Protein AF-A0A6L9ZDH9-F1 (afdb_monomer_lite)

Foldseek 3Di:
DDFPQPQQLRVVRCVVRPHDDDDDLAFDDDDDGNHDCVRDDDDALVCQVVVVHHSQQNDFDFQDPQKWWWKFFADFAADDPQDQADEDFPDCQQQLNVVVCRVSRHYGTTHQDIGDGDTGRHDSNTMDIDIDGFDAAAPQKWKWKAFSDAAEPPDPVDDDDPCVVFQEDDPRYGGTHQAIHHGDTHHGPCVGMPIAMDGQDKDKAKQDDDPPPPPQHLNNVRHWAFAAAQVGFTWTWIKMWIKGFHNSLVSLLCRVLDDPPPPDPDDDDDDDDDPPPDDPDDNDGVSSSSCCPVPVRCLLNVLRRVVRSVHGLVRCVVCVVVSQVVSQVSVQVRCVSSSMGTPGMDTDDMGGDPVCVVVPPPDPQPQPDDPLLVQLLVLLVHDSSLCSDPQ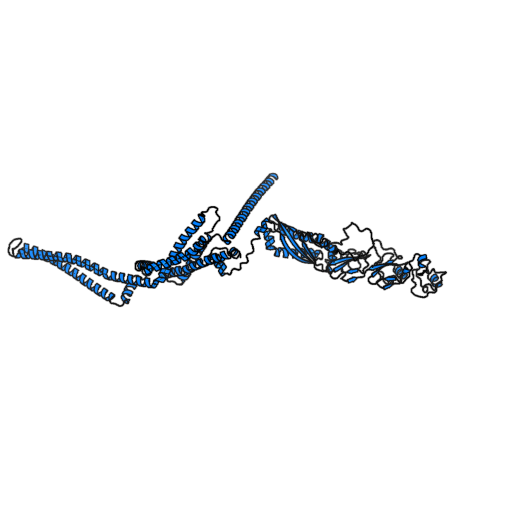NVVVSVLSSVLSVLLVVLLVLQLVQQLLQQCLVPVDNVSSNVRSNVRSVVSSVVLNVLSNCQADDDDPDPDPPSNVVSLVVLLVVLLVVLVSSLLSVLLVVCVVVLVVLLVVVLLVVLLVVLCVVLVVLVVVLVVLVVVLVVLVVVLVVLVVVLVCVCCLNDDPSDHHCDPVSVVSVVVSVVSVVVSVVSVVVSVVSVVVSVVSVVVSVVQVPDPCVSSVVVSVVPDPPPSSHPVNSVVSLVVVLVVDVVSVVVSVVSSVVSSCSSCVSSVSVVPDDDGPSSVVVVVVVVVVVVVVVVVVVVVVVVVVVVVVVVVVVVVVVVVVD

Sequence (716 aa):
KAVDCDNFQNAEAFLNNGGQQGKQRAILTEGYYRINTELFTVVTTDNAKQYGLKPEQLKVYRVESGKIGIVTTFDGKPLPGGEIAAPVIEGHNKFQEPQEFIDKSGYRGLQEEFIEEGFWSLNPWFVEVEQVPLTNIKTGTVGVLISNVGKNSQGNQDETTNDSQFNIVPIGYKGIQNIPIEAGTHPINTRVKSIVIVPAHEITLDWRTDENKPATNYDSNLKTLELRSKDGFTFKLEVTQVINIAPKNSPKMISRVGSPNANSSEQFEEQGGVISPLSKGAVKYSSIKNLVNRVLEPMVGNYFRNYAQEYNVLDFLQQRDQIQERATEHIKSALNAYGVEAVGTFINEIGLPAELQHLIQAPTINDNLNSLEKFLLWSAGADHHILAQKECLTERYKYTAIGTTVLLTSTTAIFSGGYALWTVFGSVAASCVGGTFWSFIVFNLDRFLILSSKRKQTESNLNLPFIAATSLRLIIALLLSFVVAKPLELRLFEKEINQKIEQDKNEIAKEQLTEPIKDLEQEIQVLNIEKNNYKNEWKDAEYAANAEAEGTQGTGQFGKGIVYQDKRNYADEIKQKFIELDNKVKDKEEEIDQLRQERNLILQSPENNLEQLNKEKNDQESNGFLARLVALEELSKDDPNIRNINWLITALFVTIEISPILVKLLSGKGPYDYLIEQKESQEIYNEYFRNKKEQILQLSEGSSKKYMKKIQEFEQ

Radius of gyration: 65.13 Å; chains: 1; bounding box: 143×76×209 Å

pLDDT: mean 81.59, std 14.76, range [22.25, 95.44]

Secondary structure (DSSP, 8-state):
----STTTT-HHHHHHTT--SSS--S---SS-----TTT-----TTTGGGGT--GGGGSPEEEPTTEEEEEEESSSBPPPTT-SSBPP-SSSGGGT-HHHHHHTTPBSEEEEEEE-SEEE---TTTEEEEEEE-EEEPTTEEEEEEESSSB----------GGGGS-EE-TTBSEEESSPBPSEEE---TTTEEEEEEE-S-EEEE----TT--TTSTTTT---EEEE-TTS-EEEEEEEEEEE--GGGHHHHHHHH--GGGS------S------S---S----HHHHHHIIIIIHHHHHHHHHHHHTTS-HHHHHHTHHHHHHHHHHHHHHHHHTTT-EEEEEEEEEEE--HHHHHHH-S--------HHHHHHHHHTT--HHHHHSGGGHHHHHHHHHHHHHHHHHHHHHHHHHHHHHHHHH--HHHHHHHHHHHHHHHHHHHHHHHHH------SSS--HHHHHHHHHHHHHHHHHHHHHHHHHHHHHTHHHHHHHHHHHHHHHHHHHHHHHHHHHHHHHHHHHHHHHHHHHHHHHHHHHHHHHHHTSSTT--SS--HHHHHHHHHHHHHHHHHHHHHHHHHHHHHHHHHHHHHHHHHHHS-THHHHHHHHHS-TTTTTSHHHHHHHHHHHHHH-HHHHHHHHHHHHHHHHHHHHHHHHHHHS---HHHHHHHHHHHHHHHHHHHHHHHHHHHHHHHHHHHHHHHHHHHHH-

Structure (mmCIF, N/CA/C/O backbone):
data_AF-A0A6L9ZDH9-F1
#
_entry.id   AF-A0A6L9ZDH9-F1
#
loop_
_atom_site.group_PDB
_atom_site.id
_atom_site.type_symbol
_atom_site.label_atom_id
_atom_site.label_alt_id
_atom_site.label_comp_id
_atom_site.label_asym_id
_atom_site.label_entity_id
_atom_site.label_seq_id
_atom_site.pdbx_PDB_ins_code
_atom_site.Cartn_x
_atom_site.Cartn_y
_atom_site.Cartn_z
_atom_site.occupancy
_atom_site.B_iso_or_equiv
_atom_site.auth_seq_id
_atom_site.auth_comp_id
_atom_site.auth_asym_id
_atom_site.auth_atom_id
_atom_site.pdbx_PDB_model_num
ATOM 1 N N . LYS A 1 1 ? 38.460 5.225 -74.711 1.00 79.06 1 LYS A N 1
ATOM 2 C CA . LYS A 1 1 ? 37.012 5.155 -75.042 1.00 79.06 1 LYS A CA 1
ATOM 3 C C . LYS A 1 1 ? 36.687 3.746 -75.536 1.00 79.06 1 LYS A C 1
ATOM 5 O O . LYS A 1 1 ? 37.528 3.208 -76.242 1.00 79.06 1 LYS A O 1
ATOM 10 N N . ALA A 1 2 ? 35.554 3.141 -75.165 1.00 83.19 2 ALA A N 1
ATOM 11 C CA . ALA A 1 2 ? 35.105 1.904 -75.818 1.00 83.19 2 ALA A CA 1
ATOM 12 C C . ALA A 1 2 ? 34.398 2.251 -77.135 1.00 83.19 2 ALA A C 1
ATOM 14 O O . ALA A 1 2 ? 33.614 3.199 -77.179 1.00 83.19 2 ALA A O 1
ATOM 15 N N . VAL A 1 3 ? 34.713 1.522 -78.200 1.00 86.44 3 VAL A N 1
ATOM 16 C CA . VAL A 1 3 ? 34.131 1.708 -79.532 1.00 86.44 3 VAL A CA 1
ATOM 17 C C . VAL A 1 3 ? 33.689 0.355 -80.061 1.00 86.44 3 VAL A C 1
ATOM 19 O O . VAL A 1 3 ? 34.318 -0.659 -79.752 1.00 86.44 3 VAL A O 1
ATOM 22 N N . ASP A 1 4 ? 32.621 0.342 -80.849 1.00 87.19 4 ASP A N 1
ATOM 23 C CA . ASP A 1 4 ? 32.175 -0.884 -81.498 1.00 87.19 4 ASP A CA 1
ATOM 24 C C . ASP A 1 4 ? 33.214 -1.310 -82.547 1.00 87.19 4 ASP A C 1
ATOM 26 O O . ASP A 1 4 ? 33.524 -0.567 -83.478 1.00 87.19 4 ASP A O 1
ATOM 30 N N . CYS A 1 5 ? 33.846 -2.458 -82.332 1.00 87.81 5 CYS A N 1
ATOM 31 C CA . CYS A 1 5 ? 34.938 -2.968 -83.166 1.00 87.81 5 CYS A CA 1
ATOM 32 C C . CYS A 1 5 ? 35.037 -4.499 -83.119 1.00 87.81 5 CYS A C 1
ATOM 34 O O . CYS A 1 5 ? 36.126 -5.055 -83.286 1.00 87.81 5 CYS A O 1
ATOM 36 N N . ASP A 1 6 ? 33.910 -5.173 -82.855 1.00 89.44 6 ASP A N 1
ATOM 37 C CA . ASP A 1 6 ? 33.838 -6.632 -82.702 1.00 89.44 6 ASP A CA 1
ATOM 38 C C . ASP A 1 6 ? 34.878 -7.167 -81.695 1.00 89.44 6 ASP A C 1
ATOM 40 O O . ASP A 1 6 ? 35.741 -7.982 -82.020 1.00 89.44 6 ASP A O 1
ATOM 44 N N . ASN A 1 7 ? 34.854 -6.642 -80.463 1.00 88.75 7 ASN A N 1
ATOM 45 C CA . ASN A 1 7 ? 35.764 -7.039 -79.378 1.00 88.75 7 ASN A CA 1
ATOM 46 C C . ASN A 1 7 ? 37.257 -6.955 -79.759 1.00 88.75 7 ASN A C 1
ATOM 48 O O . ASN A 1 7 ? 38.037 -7.866 -79.483 1.00 88.75 7 ASN A O 1
ATOM 52 N N . PHE A 1 8 ? 37.655 -5.849 -80.401 1.00 90.88 8 PHE A N 1
ATOM 53 C CA . PHE A 1 8 ? 39.018 -5.582 -80.891 1.00 90.88 8 PHE A CA 1
ATOM 54 C C . PHE A 1 8 ? 39.510 -6.525 -82.003 1.00 90.88 8 PHE A C 1
ATOM 56 O O . PHE A 1 8 ? 40.687 -6.478 -82.370 1.00 90.88 8 PHE A O 1
ATOM 63 N N . GLN A 1 9 ? 38.630 -7.352 -82.576 1.00 91.81 9 GLN A N 1
ATOM 64 C CA . GLN A 1 9 ? 38.973 -8.216 -83.708 1.00 91.81 9 GLN A CA 1
ATOM 65 C C . GLN A 1 9 ? 39.024 -7.438 -85.027 1.00 91.81 9 GLN A C 1
ATOM 67 O O . GLN A 1 9 ? 39.794 -7.786 -85.924 1.00 91.81 9 GLN A O 1
ATOM 72 N N . ASN A 1 10 ? 38.257 -6.348 -85.141 1.00 92.06 10 ASN A N 1
ATOM 73 C CA . ASN A 1 10 ? 38.292 -5.457 -86.295 1.00 92.06 10 ASN A CA 1
ATOM 74 C C . ASN A 1 10 ? 39.088 -4.175 -85.983 1.00 92.06 10 ASN A C 1
ATOM 76 O O . ASN A 1 10 ? 38.554 -3.170 -85.509 1.00 92.06 10 ASN A O 1
ATOM 80 N N . ALA A 1 11 ? 40.389 -4.219 -86.279 1.00 89.12 11 ALA A N 1
ATOM 81 C CA . ALA A 1 11 ? 41.317 -3.104 -86.090 1.00 89.12 11 ALA A CA 1
ATOM 82 C C . ALA A 1 11 ? 40.932 -1.839 -86.884 1.00 89.12 11 ALA A C 1
ATOM 84 O O . ALA A 1 11 ? 41.076 -0.727 -86.376 1.00 89.12 11 ALA A O 1
ATOM 85 N N . GLU A 1 12 ? 40.418 -1.995 -88.108 1.00 90.19 12 GLU A N 1
ATOM 86 C CA . GLU A 1 12 ? 39.993 -0.870 -88.951 1.00 90.19 12 GLU A CA 1
ATOM 87 C C . GLU A 1 12 ? 38.759 -0.176 -88.361 1.00 90.19 12 GLU A C 1
ATOM 89 O O . GLU A 1 12 ? 38.737 1.049 -88.235 1.00 90.19 12 GLU A O 1
ATOM 94 N N . ALA A 1 13 ? 37.771 -0.953 -87.903 1.00 91.12 13 ALA A N 1
ATOM 95 C CA . ALA A 1 13 ? 36.603 -0.418 -87.208 1.00 91.12 13 ALA A CA 1
ATOM 96 C C . ALA A 1 13 ? 36.988 0.315 -85.913 1.00 91.12 13 ALA A C 1
ATOM 98 O O . ALA A 1 13 ? 36.441 1.380 -85.637 1.00 91.12 13 ALA A O 1
ATOM 99 N N . PHE A 1 14 ? 37.967 -0.192 -85.148 1.00 90.56 14 PHE A N 1
ATOM 100 C CA . PHE A 1 14 ? 38.458 0.494 -83.947 1.00 90.56 14 PHE A CA 1
ATOM 101 C C . PHE A 1 14 ? 39.016 1.888 -84.267 1.00 90.56 14 PHE A C 1
ATOM 103 O O . PHE A 1 14 ? 38.687 2.853 -83.577 1.00 90.56 14 PHE A O 1
ATOM 110 N N . LEU A 1 15 ? 39.826 2.015 -85.323 1.00 89.56 15 LEU A N 1
ATOM 111 C CA . LEU A 1 15 ? 40.393 3.302 -85.736 1.00 89.56 15 LEU A CA 1
ATOM 112 C C . LEU A 1 15 ? 39.312 4.246 -86.287 1.00 89.56 15 LEU A C 1
ATOM 114 O O . LEU A 1 15 ? 39.236 5.401 -85.864 1.00 89.56 15 LEU A O 1
ATOM 118 N N . ASN A 1 16 ? 38.435 3.746 -87.163 1.00 93.00 16 ASN A N 1
ATOM 119 C CA . ASN A 1 16 ? 37.388 4.543 -87.810 1.00 93.00 16 ASN A CA 1
ATOM 120 C C . ASN A 1 16 ? 36.318 5.040 -86.826 1.00 93.00 16 ASN A C 1
ATOM 122 O O . ASN A 1 16 ? 35.831 6.161 -86.961 1.00 93.00 16 ASN A O 1
ATOM 126 N N . ASN A 1 17 ? 35.996 4.257 -85.792 1.00 90.94 17 ASN A N 1
ATOM 127 C CA . ASN A 1 17 ? 34.997 4.619 -84.781 1.00 90.94 17 ASN A CA 1
ATOM 128 C C . ASN A 1 17 ? 35.560 5.513 -83.654 1.00 90.94 17 ASN A C 1
ATOM 130 O O . ASN A 1 17 ? 34.891 5.761 -82.645 1.00 90.94 17 ASN A O 1
ATOM 134 N N . GLY A 1 18 ? 36.781 6.036 -83.822 1.00 88.69 18 GLY A N 1
ATOM 135 C CA . GLY A 1 18 ? 37.405 6.972 -82.887 1.00 88.69 18 GLY A CA 1
ATOM 136 C C . GLY A 1 18 ? 38.008 6.295 -81.657 1.00 88.69 18 GLY A C 1
ATOM 137 O O . GLY A 1 18 ? 37.933 6.839 -80.548 1.00 88.69 18 GLY A O 1
ATOM 138 N N . GLY A 1 19 ? 38.573 5.101 -81.839 1.00 86.81 19 GLY A N 1
ATOM 139 C CA . GLY A 1 19 ? 39.396 4.423 -80.845 1.00 86.81 19 GLY A CA 1
ATOM 140 C C . GLY A 1 19 ? 40.565 5.300 -80.392 1.00 86.81 19 GLY A C 1
ATOM 141 O O . GLY A 1 19 ? 41.069 6.147 -81.127 1.00 86.81 19 GLY A O 1
ATOM 142 N N . GLN A 1 20 ? 40.978 5.132 -79.138 1.00 88.56 20 GLN A N 1
ATOM 143 C CA . GLN A 1 20 ? 41.994 5.975 -78.504 1.00 88.56 20 GLN A CA 1
ATOM 144 C C . GLN A 1 20 ? 43.134 5.123 -77.955 1.00 88.56 20 GLN A C 1
ATOM 146 O O . GLN A 1 20 ? 42.904 4.022 -77.451 1.00 88.56 20 GLN A O 1
ATOM 151 N N . GLN A 1 21 ? 44.354 5.661 -77.999 1.00 87.19 21 GLN A N 1
ATOM 152 C CA . GLN A 1 21 ? 45.527 5.040 -77.387 1.00 87.19 21 GLN A CA 1
ATOM 153 C C . GLN A 1 21 ? 45.404 5.019 -75.852 1.00 87.19 21 GLN A C 1
ATOM 155 O O . GLN A 1 21 ? 44.943 5.985 -75.246 1.00 87.19 21 GLN A O 1
ATOM 160 N N . GLY A 1 22 ? 45.852 3.926 -75.223 1.00 88.19 22 GLY A N 1
ATOM 161 C CA . GLY A 1 22 ? 45.893 3.762 -73.765 1.00 88.19 22 GLY A CA 1
ATOM 162 C C . GLY A 1 22 ? 45.173 2.505 -73.274 1.00 88.19 22 GLY A C 1
ATOM 163 O O . GLY A 1 22 ? 44.864 1.602 -74.053 1.00 88.19 22 GLY A O 1
ATOM 164 N N . LYS A 1 23 ? 44.914 2.447 -71.961 1.00 88.88 23 LYS A N 1
ATOM 165 C CA . LYS A 1 23 ? 44.126 1.373 -71.336 1.00 88.88 23 LYS A CA 1
ATOM 166 C C . LYS A 1 23 ? 42.698 1.414 -71.870 1.00 88.88 23 LYS A C 1
ATOM 168 O O . LYS A 1 23 ? 42.053 2.464 -71.855 1.00 88.88 23 LYS A O 1
ATOM 173 N N . GLN A 1 24 ? 42.211 0.273 -72.337 1.00 89.06 24 GLN A N 1
ATOM 174 C CA . GLN A 1 24 ? 40.879 0.185 -72.918 1.00 89.06 24 GLN A CA 1
ATOM 175 C C . GLN A 1 24 ? 39.822 -0.047 -71.835 1.00 89.06 24 GLN A C 1
ATOM 177 O O . GLN A 1 24 ? 40.053 -0.754 -70.854 1.00 89.06 24 GLN A O 1
ATOM 182 N N . ARG A 1 25 ? 38.659 0.592 -72.013 1.00 87.12 25 ARG A N 1
ATOM 183 C CA . ARG A 1 25 ? 37.519 0.492 -71.088 1.00 87.12 25 ARG A CA 1
ATOM 184 C C . ARG A 1 25 ? 36.678 -0.762 -71.331 1.00 87.12 25 ARG A C 1
ATOM 186 O O . ARG A 1 25 ? 36.133 -1.297 -70.373 1.00 87.12 25 ARG A O 1
ATOM 193 N N . ALA A 1 26 ? 36.577 -1.214 -72.582 1.00 84.88 26 ALA A N 1
ATOM 194 C CA . ALA A 1 26 ? 35.843 -2.431 -72.917 1.00 84.88 26 ALA A CA 1
ATOM 195 C C . ALA A 1 26 ? 36.505 -3.662 -72.282 1.00 84.88 26 ALA A C 1
ATOM 197 O O . ALA A 1 26 ? 37.728 -3.711 -72.136 1.00 84.88 26 ALA A O 1
ATOM 198 N N . ILE A 1 27 ? 35.679 -4.634 -71.905 1.00 81.75 27 ILE A N 1
ATOM 199 C CA . ILE A 1 27 ? 36.096 -5.887 -71.278 1.00 81.75 27 ILE A CA 1
ATOM 200 C C . ILE A 1 27 ? 35.947 -6.995 -72.312 1.00 81.75 27 ILE A C 1
ATOM 202 O O . ILE A 1 27 ? 34.926 -7.075 -72.988 1.00 81.75 27 ILE A O 1
ATOM 206 N N . LEU A 1 28 ? 36.960 -7.850 -72.421 1.00 84.31 28 LEU A N 1
ATOM 207 C CA . LEU A 1 28 ? 36.853 -9.104 -73.157 1.00 84.31 28 LEU A CA 1
ATOM 208 C C . LEU A 1 28 ? 36.307 -10.168 -72.204 1.00 84.31 28 LEU A C 1
ATOM 210 O O . LEU A 1 28 ? 36.937 -10.469 -71.190 1.00 84.31 28 LEU A O 1
ATOM 214 N N . THR A 1 29 ? 35.128 -10.703 -72.505 1.00 81.31 29 THR A N 1
ATOM 215 C CA . THR A 1 29 ? 34.528 -11.815 -71.754 1.00 81.31 29 THR A CA 1
ATOM 216 C C . THR A 1 29 ? 35.167 -13.145 -72.163 1.00 81.31 29 THR A C 1
ATOM 218 O O . THR A 1 29 ? 36.025 -13.187 -73.043 1.00 81.31 29 THR A O 1
ATOM 221 N N . GLU A 1 30 ? 34.790 -14.253 -71.528 1.00 78.12 30 GLU A N 1
ATOM 222 C CA . GLU A 1 30 ? 35.309 -15.575 -71.890 1.00 78.12 30 GLU A CA 1
ATOM 223 C C . GLU A 1 30 ? 35.044 -15.903 -73.372 1.00 78.12 30 GLU A C 1
ATOM 225 O O . GLU A 1 30 ? 33.914 -15.816 -73.849 1.00 78.12 30 GLU A O 1
ATOM 230 N N . GLY A 1 31 ? 36.094 -16.263 -74.115 1.00 83.06 31 GLY A N 1
ATOM 231 C CA . GLY A 1 31 ? 35.986 -16.562 -75.540 1.00 83.06 31 GLY A CA 1
ATOM 232 C C . GLY A 1 31 ? 37.333 -16.642 -76.255 1.00 83.06 31 GLY A C 1
ATOM 233 O O . GLY A 1 31 ? 38.391 -16.409 -75.669 1.00 83.06 31 GLY A O 1
ATOM 234 N N . TYR A 1 32 ? 37.282 -16.967 -77.548 1.00 86.25 32 TYR A N 1
ATOM 235 C CA . TYR A 1 32 ? 38.439 -16.948 -78.443 1.00 86.25 32 TYR A CA 1
ATOM 236 C C . TYR A 1 32 ? 38.382 -15.704 -79.327 1.00 86.25 32 TYR A C 1
ATOM 238 O O . TYR A 1 32 ? 37.452 -15.559 -80.118 1.00 86.25 32 TYR A O 1
ATOM 246 N N . TYR A 1 33 ? 39.396 -14.843 -79.228 1.00 88.88 33 TYR A N 1
ATOM 247 C CA . TYR A 1 33 ? 39.468 -13.583 -79.970 1.00 88.88 33 TYR A CA 1
ATOM 248 C C . TYR A 1 33 ? 40.679 -13.556 -80.896 1.00 88.88 33 TYR A C 1
ATOM 250 O O . TYR A 1 33 ? 41.783 -13.949 -80.514 1.00 88.88 33 TYR A O 1
ATOM 258 N N . ARG A 1 34 ? 40.486 -13.051 -82.116 1.00 90.69 34 ARG A N 1
ATOM 259 C CA . ARG A 1 34 ? 41.569 -12.811 -83.079 1.00 90.69 34 ARG A CA 1
ATOM 260 C C . ARG A 1 34 ? 42.007 -11.351 -83.005 1.00 90.69 34 ARG A C 1
ATOM 262 O O . ARG A 1 34 ? 41.469 -10.515 -83.718 1.00 90.69 34 ARG A O 1
ATOM 269 N N . ILE A 1 35 ? 42.966 -11.048 -82.131 1.00 90.94 35 ILE A N 1
ATOM 270 C CA . ILE A 1 35 ? 43.430 -9.673 -81.881 1.00 90.94 35 ILE A CA 1
ATOM 271 C C . ILE A 1 35 ? 44.759 -9.424 -82.598 1.00 90.94 35 ILE A C 1
ATOM 273 O O . ILE A 1 35 ? 45.692 -10.219 -82.487 1.00 90.94 35 ILE A O 1
ATOM 277 N N . ASN A 1 36 ? 44.862 -8.298 -83.308 1.00 91.69 36 ASN A N 1
ATOM 278 C CA . ASN A 1 36 ? 46.120 -7.850 -83.903 1.00 91.69 36 ASN A CA 1
ATOM 279 C C . ASN A 1 36 ? 47.062 -7.297 -82.816 1.00 91.69 36 ASN A C 1
ATOM 281 O O . ASN A 1 36 ? 46.874 -6.176 -82.341 1.00 91.69 36 ASN A O 1
ATOM 285 N N . THR A 1 37 ? 48.083 -8.071 -82.442 1.00 89.69 37 THR A N 1
ATOM 286 C CA . THR A 1 37 ? 49.034 -7.721 -81.371 1.00 89.69 37 THR A CA 1
ATOM 287 C C . THR A 1 37 ? 50.024 -6.614 -81.737 1.00 89.69 37 THR A C 1
ATOM 289 O O . THR A 1 37 ? 50.666 -6.074 -80.843 1.00 89.69 37 THR A O 1
ATOM 292 N N . GLU A 1 38 ? 50.139 -6.246 -83.019 1.00 88.94 38 GLU A N 1
ATOM 293 C CA . GLU A 1 38 ? 50.904 -5.060 -83.441 1.00 88.94 38 GLU A CA 1
ATOM 294 C C . GLU A 1 38 ? 50.159 -3.763 -83.091 1.00 88.94 38 GLU A C 1
ATOM 296 O O . GLU A 1 38 ? 50.777 -2.728 -82.848 1.00 88.94 38 GLU A O 1
ATOM 301 N N . LEU A 1 39 ? 48.819 -3.813 -83.052 1.00 88.38 39 LEU A N 1
ATOM 302 C CA . LEU A 1 39 ? 47.975 -2.661 -82.726 1.00 88.38 39 LEU A CA 1
ATOM 303 C C . LEU A 1 39 ? 47.551 -2.637 -81.250 1.00 88.38 39 LEU A C 1
ATOM 305 O O . LEU A 1 39 ? 47.402 -1.559 -80.673 1.00 88.38 39 LEU A O 1
ATOM 309 N N . PHE A 1 40 ? 47.360 -3.806 -80.631 1.00 90.56 40 PHE A N 1
ATOM 310 C CA . PHE A 1 40 ? 46.871 -3.928 -79.258 1.00 90.56 40 PHE A CA 1
ATOM 311 C C . PHE A 1 40 ? 47.800 -4.757 -78.373 1.00 90.56 40 PHE A C 1
ATOM 313 O O . PHE A 1 40 ? 48.103 -5.913 -78.661 1.00 90.56 40 PHE A O 1
ATOM 320 N N . THR A 1 41 ? 48.145 -4.211 -77.210 1.00 89.81 41 THR A N 1
ATOM 321 C CA . THR A 1 41 ? 48.771 -4.983 -76.135 1.00 89.81 41 THR A CA 1
ATOM 322 C C . THR A 1 41 ? 47.705 -5.774 -75.382 1.00 89.81 41 THR A C 1
ATOM 324 O O . THR A 1 41 ? 46.869 -5.188 -74.693 1.00 89.81 41 THR A O 1
ATOM 327 N N . VAL A 1 42 ? 47.748 -7.104 -75.477 1.00 88.69 42 VAL A N 1
ATOM 328 C CA . VAL A 1 42 ? 46.834 -7.990 -74.743 1.00 88.69 42 VAL A CA 1
ATOM 329 C C . VAL A 1 42 ? 47.456 -8.379 -73.406 1.00 88.69 42 VAL A C 1
ATOM 331 O O . VAL A 1 42 ? 48.534 -8.977 -73.351 1.00 88.69 42 VAL A O 1
ATOM 334 N N . VAL A 1 43 ? 46.764 -8.046 -72.317 1.00 88.44 43 VAL A N 1
ATOM 335 C CA . VAL A 1 43 ? 47.170 -8.430 -70.963 1.00 88.44 43 VAL A CA 1
ATOM 336 C C . VAL A 1 43 ? 46.361 -9.653 -70.531 1.00 88.44 43 VAL A C 1
ATOM 338 O O . VAL A 1 43 ? 45.136 -9.600 -70.468 1.00 88.44 43 VAL A O 1
ATOM 341 N N . THR A 1 44 ? 47.049 -10.754 -70.244 1.00 87.38 44 THR A N 1
ATOM 342 C CA . THR A 1 44 ? 46.492 -12.034 -69.788 1.00 87.38 44 THR A CA 1
ATOM 343 C C . THR A 1 44 ? 46.988 -12.356 -68.380 1.00 87.38 44 THR A C 1
ATOM 345 O O . THR A 1 44 ? 47.878 -11.692 -67.844 1.00 87.38 44 THR A O 1
ATOM 348 N N . THR A 1 45 ? 46.451 -13.409 -67.758 1.00 87.12 45 THR A N 1
ATOM 349 C CA . THR A 1 45 ? 46.912 -13.872 -66.437 1.00 87.12 45 THR A CA 1
ATOM 350 C C . THR A 1 45 ? 48.407 -14.196 -66.396 1.00 87.12 45 THR A C 1
ATOM 352 O O . THR A 1 45 ? 49.023 -14.062 -65.338 1.00 87.12 45 THR A O 1
ATOM 355 N N . ASP A 1 46 ? 48.994 -14.570 -67.534 1.00 87.81 46 ASP A N 1
ATOM 356 C CA . ASP A 1 46 ? 50.392 -14.993 -67.639 1.00 87.81 46 ASP A CA 1
ATOM 357 C C . ASP A 1 46 ? 51.362 -13.803 -67.650 1.00 87.81 46 ASP A C 1
ATOM 359 O O . ASP A 1 46 ? 52.440 -13.877 -67.058 1.00 87.81 46 ASP A O 1
ATOM 363 N N . ASN A 1 47 ? 50.973 -12.681 -68.271 1.00 90.06 47 ASN A N 1
ATOM 364 C CA . ASN A 1 47 ? 51.809 -11.478 -68.375 1.00 90.06 47 ASN A CA 1
ATOM 365 C C . ASN A 1 47 ? 51.369 -10.322 -67.448 1.00 90.06 47 ASN A C 1
ATOM 367 O O . ASN A 1 47 ? 52.075 -9.318 -67.359 1.00 90.06 47 ASN A O 1
ATOM 371 N N . ALA A 1 48 ? 50.272 -10.471 -66.692 1.00 87.94 48 ALA A N 1
ATOM 372 C CA . ALA A 1 48 ? 49.685 -9.445 -65.817 1.00 87.94 48 ALA A CA 1
ATOM 373 C C . ALA A 1 48 ? 50.700 -8.704 -64.929 1.00 87.94 48 ALA A C 1
ATOM 375 O O . ALA A 1 48 ? 50.669 -7.474 -64.822 1.00 87.94 48 ALA A O 1
ATOM 376 N N . LYS A 1 49 ? 51.641 -9.447 -64.327 1.00 89.75 49 LYS A N 1
ATOM 377 C CA . LYS A 1 49 ? 52.650 -8.898 -63.406 1.00 89.75 49 LYS A CA 1
ATOM 378 C C . LYS A 1 49 ? 53.561 -7.862 -64.071 1.00 89.75 49 LYS A C 1
ATOM 380 O O . LYS A 1 49 ? 53.989 -6.928 -63.402 1.00 89.75 49 LYS A O 1
ATOM 385 N N . GLN A 1 50 ? 53.829 -7.999 -65.372 1.00 89.81 50 GLN A N 1
ATOM 386 C CA . GLN A 1 50 ? 54.651 -7.050 -66.138 1.00 89.81 50 GLN A CA 1
ATOM 387 C C . GLN A 1 50 ? 53.961 -5.686 -66.289 1.00 89.81 50 GLN A C 1
ATOM 389 O O . GLN A 1 50 ? 54.627 -4.664 -66.412 1.00 89.81 50 GLN A O 1
ATOM 394 N N . TYR A 1 51 ? 52.628 -5.669 -66.215 1.00 86.19 51 TYR A N 1
ATOM 395 C CA . TYR A 1 51 ? 51.787 -4.479 -66.349 1.00 86.19 51 TYR A CA 1
ATOM 396 C C . TYR A 1 51 ? 51.230 -3.986 -65.004 1.00 86.19 51 TYR A C 1
ATOM 398 O O . TYR A 1 51 ? 50.274 -3.211 -64.973 1.00 86.19 51 TYR A O 1
ATOM 406 N N . GLY A 1 52 ? 51.816 -4.431 -63.884 1.00 85.38 52 GLY A N 1
ATOM 407 C CA . GLY A 1 52 ? 51.422 -4.005 -62.539 1.00 85.38 52 GLY A CA 1
ATOM 408 C C . GLY A 1 52 ? 50.070 -4.550 -62.069 1.00 85.38 52 GLY A C 1
ATOM 409 O O . GLY A 1 52 ? 49.497 -4.003 -61.130 1.00 85.38 52 GLY A O 1
ATOM 410 N N . LEU A 1 53 ? 49.554 -5.606 -62.706 1.00 85.94 53 LEU A N 1
ATOM 411 C CA . LEU A 1 53 ? 48.316 -6.279 -62.313 1.00 85.94 53 LEU A CA 1
ATOM 412 C C . LEU A 1 53 ? 48.601 -7.621 -61.636 1.00 85.94 53 LEU A C 1
ATOM 414 O O . LEU A 1 53 ? 49.542 -8.342 -61.982 1.00 85.94 53 LEU A O 1
ATOM 418 N N . LYS A 1 54 ? 47.744 -7.998 -60.686 1.00 88.75 54 LYS A N 1
ATOM 419 C CA . LYS A 1 54 ? 47.723 -9.358 -60.140 1.00 88.75 54 LYS A CA 1
ATOM 420 C C . LYS A 1 54 ? 46.956 -10.264 -61.114 1.00 88.75 54 LYS A C 1
ATOM 422 O O . LYS A 1 54 ? 45.886 -9.862 -61.564 1.00 88.75 54 LYS A O 1
ATOM 427 N N . PRO A 1 55 ? 47.420 -11.497 -61.401 1.00 88.12 55 PRO A N 1
ATOM 428 C CA . PRO A 1 55 ? 46.692 -12.429 -62.272 1.00 88.12 55 PRO A CA 1
ATOM 429 C C . PRO A 1 55 ? 45.232 -12.669 -61.852 1.00 88.12 55 PRO A C 1
ATOM 431 O O . PRO A 1 55 ? 44.374 -12.913 -62.690 1.00 88.12 55 PRO A O 1
ATOM 434 N N . GLU A 1 56 ? 44.936 -12.569 -60.556 1.00 87.25 56 GLU A N 1
ATOM 435 C CA . GLU A 1 56 ? 43.584 -12.691 -59.996 1.00 87.25 56 GLU A CA 1
ATOM 436 C C . GLU A 1 56 ? 42.630 -11.579 -60.459 1.00 87.25 56 GLU A C 1
ATOM 438 O O . GLU A 1 56 ? 41.442 -11.834 -60.609 1.00 87.25 56 GLU A O 1
ATOM 443 N N . GLN A 1 57 ? 43.140 -10.375 -60.746 1.00 85.31 57 GLN A N 1
ATOM 444 C CA . GLN A 1 57 ? 42.341 -9.222 -61.185 1.00 85.31 57 GLN A CA 1
ATOM 445 C C . GLN A 1 57 ? 41.841 -9.339 -62.634 1.00 85.31 57 GLN A C 1
ATOM 447 O O . GLN A 1 57 ? 40.989 -8.558 -63.040 1.00 85.31 57 GLN A O 1
ATOM 452 N N . LEU A 1 58 ? 42.384 -10.278 -63.417 1.00 85.50 58 LEU A N 1
ATOM 453 C CA . LEU A 1 58 ? 41.983 -10.536 -64.807 1.00 85.50 58 LEU A CA 1
ATOM 454 C C . LEU A 1 58 ? 41.021 -11.726 -64.939 1.00 85.50 58 LEU A C 1
ATOM 456 O O . LEU A 1 58 ? 40.640 -12.089 -66.048 1.00 85.50 58 LEU A O 1
ATOM 460 N N . LYS A 1 59 ? 40.650 -12.359 -63.822 1.00 87.38 59 LYS A N 1
ATOM 461 C CA . LYS A 1 59 ? 39.631 -13.413 -63.781 1.00 87.38 59 LYS A CA 1
ATOM 462 C C . LYS A 1 59 ? 38.259 -12.797 -63.508 1.00 87.38 59 LYS A C 1
ATOM 464 O O . LYS A 1 59 ? 38.173 -11.704 -62.953 1.00 87.38 59 LYS A O 1
ATOM 469 N N . VAL A 1 60 ? 37.191 -13.528 -63.840 1.00 89.00 60 VAL A N 1
ATOM 470 C CA . VAL A 1 60 ? 35.824 -13.161 -63.435 1.00 89.00 60 VAL A CA 1
ATOM 471 C C . VAL A 1 60 ? 35.792 -12.995 -61.916 1.00 89.00 60 VAL A C 1
ATOM 473 O O . VAL A 1 60 ? 36.151 -13.913 -61.172 1.00 89.00 60 VAL A O 1
ATOM 476 N N . TYR A 1 61 ? 35.398 -11.809 -61.461 1.00 91.50 61 TYR A N 1
ATOM 477 C CA . TYR A 1 61 ? 35.438 -11.451 -60.055 1.00 91.50 61 TYR A CA 1
ATOM 478 C C . TYR A 1 61 ? 34.300 -12.150 -59.317 1.00 91.50 61 TYR A C 1
ATOM 480 O O . TYR A 1 61 ? 33.139 -12.038 -59.704 1.00 91.50 61 TYR A O 1
ATOM 488 N N . ARG A 1 62 ? 34.618 -12.866 -58.237 1.00 93.94 62 ARG A N 1
ATOM 489 C CA . ARG A 1 62 ? 33.623 -13.554 -57.413 1.00 93.94 62 ARG A CA 1
ATOM 490 C C . ARG A 1 62 ? 33.421 -12.804 -56.108 1.00 93.94 62 ARG A C 1
ATOM 492 O O . ARG A 1 62 ? 34.340 -12.739 -55.294 1.00 93.94 62 ARG A O 1
ATOM 499 N N . VAL A 1 63 ? 32.206 -12.318 -55.884 1.00 94.81 63 VAL A N 1
ATOM 500 C CA . VAL A 1 63 ? 31.763 -11.896 -54.552 1.00 94.81 63 VAL A CA 1
ATOM 501 C C . VAL A 1 63 ? 31.370 -13.160 -53.791 1.00 94.81 63 VAL A C 1
ATOM 503 O O . VAL A 1 63 ? 30.526 -13.933 -54.251 1.00 94.81 63 VAL A O 1
ATOM 506 N N . GLU A 1 64 ? 32.052 -13.430 -52.679 1.00 94.19 64 GLU A N 1
ATOM 507 C CA . GLU A 1 64 ? 31.807 -14.625 -51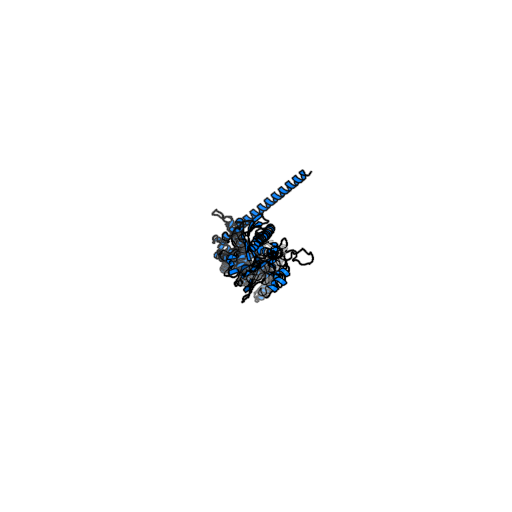.869 1.00 94.19 64 GLU A CA 1
ATOM 508 C C . GLU A 1 64 ? 30.412 -14.589 -51.233 1.00 94.19 64 GLU A C 1
ATOM 510 O O . GLU A 1 64 ? 29.866 -13.520 -50.959 1.00 94.19 64 GLU A O 1
ATOM 515 N N . SER A 1 65 ? 29.842 -15.768 -50.966 1.00 91.38 65 SER A N 1
ATOM 516 C CA . SER A 1 65 ? 28.523 -15.839 -50.336 1.00 91.38 65 SER A CA 1
ATOM 517 C C . SER A 1 65 ? 28.546 -15.212 -48.942 1.00 91.38 65 SER A C 1
ATOM 519 O O . SER A 1 65 ? 29.507 -15.379 -48.184 1.00 91.38 65 SER A O 1
ATOM 521 N N . GLY A 1 66 ? 27.492 -14.466 -48.615 1.00 89.94 66 GLY A N 1
ATOM 522 C CA . GLY A 1 66 ? 27.414 -13.710 -47.365 1.00 89.94 66 GLY A CA 1
ATOM 523 C C . GLY A 1 66 ? 28.225 -12.408 -47.357 1.00 89.94 66 GLY A C 1
ATOM 524 O O . GLY A 1 66 ? 28.402 -11.818 -46.286 1.00 89.94 66 GLY A O 1
ATOM 525 N N . LYS A 1 67 ? 28.708 -11.940 -48.517 1.00 93.12 67 LYS A N 1
ATOM 526 C CA . LYS A 1 67 ? 29.390 -10.649 -48.688 1.00 93.12 67 LYS A CA 1
ATOM 527 C C . LYS A 1 67 ? 28.745 -9.813 -49.795 1.00 93.12 67 LYS A C 1
ATOM 529 O O . LYS A 1 67 ? 28.075 -10.333 -50.680 1.00 93.12 67 LYS A O 1
ATOM 534 N N . ILE A 1 68 ? 28.982 -8.507 -49.740 1.00 94.94 68 ILE A N 1
ATOM 535 C CA . ILE A 1 68 ? 28.722 -7.548 -50.818 1.00 94.94 68 ILE A CA 1
ATOM 536 C C . ILE A 1 68 ? 30.049 -6.981 -51.322 1.00 94.94 68 ILE A C 1
ATOM 538 O O . ILE A 1 68 ? 31.018 -6.896 -50.566 1.00 94.94 68 ILE A O 1
ATOM 542 N N . GLY A 1 69 ? 30.096 -6.571 -52.585 1.00 94.44 69 GLY A N 1
ATOM 543 C CA . GLY A 1 69 ? 31.225 -5.846 -53.158 1.00 94.44 69 GLY A CA 1
ATOM 544 C C . GLY A 1 69 ? 30.981 -4.340 -53.146 1.00 94.44 69 GLY A C 1
ATOM 545 O O . GLY A 1 69 ? 30.135 -3.843 -53.887 1.00 94.44 69 GLY A O 1
ATOM 546 N N . ILE A 1 70 ? 31.730 -3.605 -52.330 1.00 95.12 70 ILE A N 1
ATOM 547 C CA . ILE A 1 70 ? 31.745 -2.142 -52.335 1.00 95.12 70 ILE A CA 1
ATOM 548 C C . ILE A 1 70 ? 32.646 -1.675 -53.474 1.00 95.12 70 ILE A C 1
ATOM 550 O O . ILE A 1 70 ? 33.816 -2.052 -53.547 1.00 95.12 70 ILE A O 1
ATOM 554 N N . VAL A 1 71 ? 32.085 -0.864 -54.367 1.00 94.94 71 VAL A N 1
ATOM 555 C CA . VAL A 1 71 ? 32.723 -0.483 -55.626 1.00 94.94 71 VAL A CA 1
ATOM 556 C C . VAL A 1 71 ? 33.374 0.893 -55.512 1.00 94.94 71 VAL A C 1
ATOM 558 O O . VAL A 1 71 ? 32.760 1.853 -55.049 1.00 94.94 71 VAL A O 1
ATOM 561 N N . THR A 1 72 ? 34.615 1.001 -55.983 1.00 95.44 72 THR A N 1
ATOM 562 C CA . THR A 1 72 ? 35.313 2.270 -56.222 1.00 95.44 72 THR A CA 1
ATOM 563 C C . THR A 1 72 ? 35.687 2.355 -57.696 1.00 95.44 72 THR A C 1
ATOM 565 O O . THR A 1 72 ? 36.387 1.488 -58.210 1.00 95.44 72 THR A O 1
ATOM 568 N N . THR A 1 73 ? 35.232 3.394 -58.392 1.00 95.12 73 THR A N 1
ATOM 569 C CA . THR A 1 73 ? 35.530 3.612 -59.818 1.00 95.12 73 THR A CA 1
ATOM 570 C C . THR A 1 73 ? 36.677 4.610 -59.986 1.00 95.12 73 THR A C 1
ATOM 572 O O . THR A 1 73 ? 36.679 5.663 -59.348 1.00 95.12 73 THR A O 1
ATOM 575 N N . PHE A 1 74 ? 37.620 4.353 -60.887 1.00 93.00 74 PHE A N 1
ATOM 576 C CA . PHE A 1 74 ? 38.791 5.213 -61.111 1.00 93.00 74 PHE A CA 1
ATOM 577 C C . PHE A 1 74 ? 38.592 6.296 -62.180 1.00 93.00 74 PHE A C 1
ATOM 579 O O . PHE A 1 74 ? 39.397 7.223 -62.277 1.00 93.00 74 PHE A O 1
ATOM 586 N N . ASP A 1 75 ? 37.522 6.206 -62.967 1.00 89.75 75 ASP A N 1
ATOM 587 C CA . ASP A 1 75 ? 37.249 7.079 -64.111 1.00 89.75 75 ASP A CA 1
ATOM 588 C C . ASP A 1 75 ? 35.818 7.640 -64.036 1.00 89.75 75 ASP A C 1
ATOM 590 O O . ASP A 1 75 ? 34.934 7.013 -63.455 1.00 89.75 75 ASP A O 1
ATOM 594 N N . GLY A 1 76 ? 35.597 8.836 -64.588 1.00 90.31 76 GLY A N 1
ATOM 595 C CA . GLY A 1 76 ? 34.337 9.584 -64.477 1.00 90.31 76 GLY A CA 1
ATOM 596 C C . GLY A 1 76 ? 34.492 11.008 -63.942 1.00 90.31 76 GLY A C 1
ATOM 597 O O . GLY A 1 76 ? 35.598 11.506 -63.711 1.00 90.31 76 GLY A O 1
ATOM 598 N N . LYS A 1 77 ? 33.357 11.687 -63.750 1.00 92.62 77 LYS A N 1
ATOM 599 C CA . LYS A 1 77 ? 33.295 13.039 -63.176 1.00 92.62 77 LYS A CA 1
ATOM 600 C C . LYS A 1 77 ? 33.813 13.025 -61.729 1.00 92.62 77 LYS A C 1
ATOM 602 O O . LYS A 1 77 ? 33.595 12.049 -61.017 1.00 92.62 77 LYS A O 1
ATOM 607 N N . PRO A 1 78 ? 34.508 14.071 -61.256 1.00 91.38 78 PRO A N 1
ATOM 608 C CA . PRO A 1 78 ? 34.889 14.151 -59.848 1.00 91.38 78 PRO A CA 1
ATOM 609 C C . PRO A 1 78 ? 33.643 14.185 -58.951 1.00 91.38 78 PRO A C 1
ATOM 611 O O . PRO A 1 78 ? 32.632 14.771 -59.344 1.00 91.38 78 PRO A O 1
ATOM 614 N N . LEU A 1 79 ? 33.725 13.580 -57.758 1.00 89.19 79 LEU A N 1
ATOM 615 C CA . LEU A 1 79 ? 32.648 13.645 -56.765 1.00 89.19 79 LEU A CA 1
ATOM 616 C C . LEU A 1 79 ? 32.256 15.106 -56.474 1.00 89.19 79 LEU A C 1
ATOM 618 O O . LEU A 1 79 ? 33.143 15.964 -56.386 1.00 89.19 79 LEU A O 1
ATOM 622 N N . PRO A 1 80 ? 30.954 15.402 -56.306 1.00 83.06 80 PRO A N 1
ATOM 623 C CA . PRO A 1 80 ? 30.503 16.707 -55.840 1.00 83.06 80 PRO A CA 1
ATOM 624 C C . PRO A 1 80 ? 31.138 17.058 -54.486 1.00 83.06 80 PRO A C 1
ATOM 626 O O . PRO A 1 80 ? 31.322 16.195 -53.628 1.00 83.06 80 PRO A O 1
ATOM 629 N N . GLY A 1 81 ? 31.470 18.334 -54.277 1.00 80.69 81 GLY A N 1
ATOM 630 C CA . GLY A 1 81 ? 32.051 18.784 -53.011 1.00 80.69 81 GLY A CA 1
ATOM 631 C C . GLY A 1 81 ? 31.112 18.517 -51.828 1.00 80.69 81 GLY A C 1
ATOM 632 O O . GLY A 1 81 ? 29.946 18.899 -51.872 1.00 80.69 81 GLY A O 1
ATOM 633 N N . GLY A 1 82 ? 31.629 17.881 -50.772 1.00 81.31 82 GLY A N 1
ATOM 634 C CA . GLY A 1 82 ? 30.872 17.541 -49.558 1.00 81.31 82 GLY A CA 1
ATOM 635 C C . GLY A 1 82 ? 30.232 16.146 -49.550 1.00 81.31 82 GLY A C 1
ATOM 636 O O . GLY A 1 82 ? 29.713 15.735 -48.508 1.00 81.31 82 GLY A O 1
ATOM 637 N N . GLU A 1 83 ? 30.309 15.407 -50.661 1.00 85.81 83 GLU A N 1
ATOM 638 C CA . GLU A 1 83 ? 29.877 14.009 -50.753 1.00 85.81 83 GLU A CA 1
ATOM 639 C C . GLU A 1 83 ? 31.063 13.047 -50.617 1.00 85.81 83 GLU A C 1
ATOM 641 O O . GLU A 1 83 ? 32.159 13.308 -51.115 1.00 85.81 83 GLU A O 1
ATOM 646 N N . ILE A 1 84 ? 30.838 11.916 -49.942 1.00 88.00 84 ILE A N 1
ATOM 647 C CA . ILE A 1 84 ? 31.863 10.876 -49.732 1.00 88.00 84 ILE A CA 1
ATOM 648 C C . ILE A 1 84 ? 31.737 9.700 -50.707 1.00 88.00 84 ILE A C 1
ATOM 650 O O . ILE A 1 84 ? 32.669 8.908 -50.822 1.00 88.00 84 ILE A O 1
ATOM 654 N N . ALA A 1 85 ? 30.600 9.580 -51.398 1.00 90.62 85 ALA A N 1
ATOM 655 C CA . ALA A 1 85 ? 30.377 8.577 -52.428 1.00 90.62 85 ALA A CA 1
ATOM 656 C C . ALA A 1 85 ? 29.440 9.088 -53.525 1.00 90.62 85 ALA A C 1
ATOM 658 O O . ALA A 1 85 ? 28.680 10.035 -53.327 1.00 90.62 85 ALA A O 1
ATOM 659 N N . ALA A 1 86 ? 29.517 8.450 -54.686 1.00 91.00 86 ALA A N 1
ATOM 660 C CA . ALA A 1 86 ? 28.705 8.762 -55.846 1.00 91.00 86 ALA A CA 1
ATOM 661 C C . ALA A 1 86 ? 27.262 8.260 -55.674 1.00 91.00 86 ALA A C 1
ATOM 663 O O . ALA A 1 86 ? 27.073 7.149 -55.166 1.00 91.00 86 ALA A O 1
ATOM 664 N N . PRO A 1 87 ? 26.254 9.030 -56.127 1.00 88.25 87 PRO A N 1
ATOM 665 C CA . PRO A 1 87 ? 24.869 8.574 -56.144 1.00 88.25 87 PRO A CA 1
ATOM 666 C C . PRO A 1 87 ? 24.689 7.387 -57.098 1.00 88.25 87 PRO A C 1
ATOM 668 O O . PRO A 1 87 ? 25.445 7.229 -58.056 1.00 88.25 87 PRO A O 1
ATOM 671 N N . VAL A 1 88 ? 23.655 6.581 -56.854 1.00 89.31 88 VAL A N 1
ATOM 672 C CA . VAL A 1 88 ? 23.287 5.449 -57.720 1.00 89.31 88 VAL A CA 1
ATOM 673 C C . VAL A 1 88 ? 22.887 5.951 -59.112 1.00 89.31 88 VAL A C 1
ATOM 675 O O . VAL A 1 88 ? 22.093 6.887 -59.231 1.00 89.31 88 VAL A O 1
ATOM 678 N N . ILE A 1 89 ? 23.422 5.320 -60.160 1.00 89.19 89 ILE A N 1
ATOM 679 C CA . ILE A 1 89 ? 23.115 5.626 -61.562 1.00 89.19 89 ILE A CA 1
ATOM 680 C C . ILE A 1 89 ? 22.509 4.378 -62.197 1.00 89.19 89 ILE A C 1
ATOM 682 O O . ILE A 1 89 ? 23.040 3.285 -62.083 1.00 89.19 89 ILE A O 1
ATOM 686 N N . GLU A 1 90 ? 21.380 4.509 -62.886 1.00 87.81 90 GLU A N 1
ATOM 687 C CA . GLU A 1 90 ? 20.692 3.330 -63.415 1.00 87.81 90 GLU A CA 1
ATOM 688 C C . GLU A 1 90 ? 21.163 2.927 -64.821 1.00 87.81 90 GLU A C 1
ATOM 690 O O . GLU A 1 90 ? 21.404 3.750 -65.710 1.00 87.81 90 GLU A O 1
ATOM 695 N N . GLY A 1 91 ? 21.223 1.612 -65.051 1.00 84.88 91 GLY A N 1
ATOM 696 C CA . GLY A 1 91 ? 21.371 0.999 -66.372 1.00 84.88 91 GLY A CA 1
ATOM 697 C C . GLY A 1 91 ? 22.787 0.992 -66.954 1.00 84.88 91 GLY A C 1
ATOM 698 O O . GLY A 1 91 ? 22.911 1.130 -68.158 1.00 84.88 91 GLY A O 1
ATOM 699 N N . HIS A 1 92 ? 23.827 0.882 -66.128 1.00 87.62 92 HIS A N 1
ATOM 700 C CA . HIS A 1 92 ? 25.218 0.627 -66.553 1.00 87.62 92 HIS A CA 1
ATOM 701 C C . HIS A 1 92 ? 25.684 -0.792 -66.163 1.00 87.62 92 HIS A C 1
ATOM 703 O O . HIS A 1 92 ? 26.847 -1.025 -65.811 1.00 87.62 92 HIS A O 1
ATOM 709 N N . ASN A 1 93 ? 24.722 -1.719 -66.079 1.00 90.31 93 ASN A N 1
ATOM 710 C CA . ASN A 1 93 ? 24.925 -3.140 -65.798 1.00 90.31 93 ASN A CA 1
ATOM 711 C C . ASN A 1 93 ? 25.890 -3.433 -64.623 1.00 90.31 93 ASN A C 1
ATOM 713 O O . ASN A 1 93 ? 26.846 -4.196 -64.761 1.00 90.31 93 ASN A O 1
ATOM 717 N N . LYS A 1 94 ? 25.687 -2.771 -63.469 1.00 91.81 94 LYS A N 1
ATOM 718 C CA . LYS A 1 94 ? 26.488 -2.973 -62.240 1.00 91.81 94 LYS A CA 1
ATOM 719 C C . LYS A 1 94 ? 28.006 -2.881 -62.471 1.00 91.81 94 LYS A C 1
ATOM 721 O O . LYS A 1 94 ? 28.783 -3.680 -61.957 1.00 91.81 94 LYS A O 1
ATOM 726 N N . PHE A 1 95 ? 28.414 -1.884 -63.257 1.00 93.00 95 PHE A N 1
ATOM 727 C CA . PHE A 1 95 ? 29.806 -1.529 -63.559 1.00 93.00 95 PHE A CA 1
ATOM 728 C C . PHE A 1 95 ? 30.534 -2.488 -64.515 1.00 93.00 95 PHE A C 1
ATOM 730 O O . PHE A 1 95 ? 31.723 -2.299 -64.777 1.00 93.00 95 PHE A O 1
ATOM 737 N N . GLN A 1 96 ? 29.828 -3.473 -65.082 1.00 91.19 96 GLN A N 1
ATOM 738 C CA . GLN A 1 96 ? 30.368 -4.364 -66.116 1.00 91.19 96 GLN A CA 1
ATOM 739 C C . GLN A 1 96 ? 30.522 -3.665 -67.472 1.00 91.19 96 GLN A C 1
ATOM 741 O O . GLN A 1 96 ? 31.286 -4.120 -68.319 1.00 91.19 96 GLN A O 1
ATOM 746 N N . GLU A 1 97 ? 29.848 -2.528 -67.665 1.00 90.31 97 GLU A N 1
ATOM 747 C CA . GLU A 1 97 ? 29.916 -1.726 -68.886 1.00 90.31 97 GLU A CA 1
ATOM 748 C C . GLU A 1 97 ? 30.457 -0.319 -68.578 1.00 90.31 97 GLU A C 1
ATOM 750 O O . GLU A 1 97 ? 29.696 0.636 -68.392 1.00 90.31 97 GLU A O 1
ATOM 755 N N . PRO A 1 98 ? 31.796 -0.149 -68.513 1.00 90.81 98 PRO A N 1
ATOM 756 C CA . PRO A 1 98 ? 32.405 1.117 -68.111 1.00 90.81 98 PRO A CA 1
ATOM 757 C C . PRO A 1 98 ? 32.055 2.296 -69.019 1.00 90.81 98 PRO A C 1
ATOM 759 O O . PRO A 1 98 ? 32.045 3.439 -68.573 1.00 90.81 98 PRO A O 1
ATOM 762 N N . GLN A 1 99 ? 31.802 2.048 -70.307 1.00 89.44 99 GLN A N 1
ATOM 763 C CA . GLN A 1 99 ? 31.465 3.118 -71.244 1.00 89.44 99 GLN A CA 1
ATOM 764 C C . GLN A 1 99 ? 30.059 3.666 -70.979 1.00 89.44 99 GLN A C 1
ATOM 766 O O . GLN A 1 99 ? 29.922 4.881 -70.866 1.00 89.44 99 GLN A O 1
ATOM 771 N N . GLU A 1 100 ? 29.069 2.797 -70.754 1.00 90.56 100 GLU A N 1
ATOM 772 C CA . GLU A 1 100 ? 27.713 3.217 -70.389 1.00 90.56 100 GLU A CA 1
ATOM 773 C C . GLU A 1 100 ? 27.686 3.992 -69.066 1.00 90.56 100 GLU A C 1
ATOM 775 O O . GLU A 1 100 ? 26.996 5.006 -68.959 1.00 90.56 100 GLU A O 1
ATOM 780 N N . PHE A 1 101 ? 28.480 3.570 -68.073 1.00 92.69 101 PHE A N 1
ATOM 781 C CA . PHE A 1 101 ? 28.618 4.298 -66.806 1.00 92.69 101 PHE A CA 1
ATOM 782 C C . PHE A 1 101 ? 29.100 5.739 -67.027 1.00 92.69 101 PHE A C 1
ATOM 784 O O . PHE A 1 101 ? 28.552 6.685 -66.462 1.00 92.69 101 PHE A O 1
ATOM 791 N N . ILE A 1 102 ? 30.114 5.924 -67.876 1.00 91.06 102 ILE A N 1
ATOM 792 C CA . ILE A 1 102 ? 30.675 7.248 -68.168 1.00 91.06 102 ILE A CA 1
ATOM 793 C C . ILE A 1 102 ? 29.710 8.092 -69.004 1.00 91.06 102 ILE A C 1
ATOM 795 O O . ILE A 1 102 ? 29.536 9.278 -68.711 1.00 91.06 102 ILE A O 1
ATOM 799 N N . ASP A 1 103 ? 29.062 7.498 -70.006 1.00 90.88 103 ASP A N 1
ATOM 800 C CA . ASP A 1 103 ? 28.102 8.188 -70.877 1.00 90.88 103 ASP A CA 1
ATOM 801 C C . ASP A 1 103 ? 26.891 8.689 -70.076 1.00 90.88 103 ASP A C 1
ATOM 803 O O . ASP A 1 103 ? 26.391 9.792 -70.307 1.00 90.88 103 ASP A O 1
ATOM 807 N N . LYS A 1 104 ? 26.506 7.951 -69.029 1.00 91.31 104 LYS A N 1
ATOM 808 C CA . LYS A 1 104 ? 25.491 8.350 -68.042 1.00 91.31 104 LYS A CA 1
ATOM 809 C C . LYS A 1 104 ? 25.996 9.319 -66.973 1.00 91.31 104 LYS A C 1
ATOM 811 O O . LYS A 1 104 ? 25.323 9.541 -65.972 1.00 91.31 104 LYS A O 1
ATOM 816 N N . SER A 1 105 ? 27.140 9.967 -67.202 1.00 91.25 105 SER A N 1
ATOM 817 C CA . SER A 1 105 ? 27.744 10.935 -66.280 1.00 91.25 105 SER A CA 1
ATOM 818 C C . SER A 1 105 ? 28.156 10.350 -64.925 1.00 91.25 105 SER A C 1
ATOM 820 O O . SER A 1 105 ? 28.082 11.044 -63.912 1.00 91.25 105 SER A O 1
ATOM 822 N N . GLY A 1 106 ? 28.650 9.113 -64.930 1.00 91.62 106 GLY A N 1
ATOM 823 C CA . GLY A 1 106 ? 29.246 8.449 -63.778 1.00 91.62 106 GLY A CA 1
ATOM 824 C C . GLY A 1 106 ? 30.339 9.248 -63.077 1.00 91.62 106 GLY A C 1
ATOM 825 O O . GLY A 1 106 ? 31.084 10.011 -63.705 1.00 91.62 106 GLY A O 1
ATOM 826 N N . TYR A 1 107 ? 30.438 9.062 -61.763 1.00 93.44 107 TYR A N 1
ATOM 827 C CA . TYR A 1 107 ? 31.424 9.728 -60.918 1.00 93.44 107 TYR A CA 1
ATOM 828 C C . TYR A 1 107 ? 32.561 8.778 -60.561 1.00 93.44 107 TYR A C 1
ATOM 830 O O . TYR A 1 107 ? 32.304 7.628 -60.227 1.00 93.44 107 TYR A O 1
ATOM 838 N N . ARG A 1 108 ? 33.801 9.275 -60.551 1.00 92.69 108 ARG A N 1
ATOM 839 C CA . ARG A 1 108 ? 34.957 8.548 -60.008 1.00 92.69 108 ARG A CA 1
ATOM 840 C C . ARG A 1 108 ? 34.977 8.637 -58.479 1.00 92.69 108 ARG A C 1
ATOM 842 O O . ARG A 1 108 ? 34.641 9.684 -57.938 1.00 92.69 108 ARG A O 1
ATOM 849 N N . GLY A 1 109 ? 35.463 7.607 -57.797 1.00 93.31 109 GLY A N 1
ATOM 850 C CA . GLY A 1 109 ? 35.494 7.492 -56.339 1.00 93.31 109 GLY A CA 1
ATOM 851 C C . GLY A 1 109 ? 34.625 6.347 -55.819 1.00 93.31 109 GLY A C 1
ATOM 852 O O . GLY A 1 109 ? 34.172 5.496 -56.588 1.00 93.31 109 GLY A O 1
ATOM 853 N N . LEU A 1 110 ? 34.425 6.321 -54.500 1.00 94.06 110 LEU A N 1
ATOM 854 C CA . LEU A 1 110 ? 33.551 5.366 -53.818 1.00 94.06 110 LEU A CA 1
ATOM 855 C C . LEU A 1 110 ? 32.116 5.498 -54.343 1.00 94.06 110 LEU A C 1
ATOM 857 O O . LEU A 1 110 ? 31.632 6.613 -54.523 1.00 94.06 110 LEU A O 1
ATOM 861 N N . GLN A 1 111 ? 31.433 4.382 -54.568 1.00 94.06 111 GLN A N 1
ATOM 862 C CA . GLN A 1 111 ? 30.050 4.356 -55.044 1.00 94.06 111 GLN A CA 1
ATOM 863 C C . GLN A 1 111 ? 29.085 4.035 -53.895 1.00 94.06 111 GLN A C 1
ATOM 865 O O . GLN A 1 111 ? 29.412 3.249 -53.001 1.00 94.06 111 GLN A O 1
ATOM 870 N N . GLU A 1 112 ? 27.890 4.640 -53.896 1.00 92.00 112 GLU A N 1
ATOM 871 C CA . GLU A 1 112 ? 26.811 4.218 -52.990 1.00 92.00 112 GLU A CA 1
ATOM 872 C C . GLU A 1 112 ? 26.302 2.820 -53.371 1.00 92.00 112 GLU A C 1
ATOM 874 O O . GLU A 1 112 ? 26.071 1.979 -52.495 1.00 92.00 112 GLU A O 1
ATOM 879 N N . GLU A 1 113 ? 26.165 2.572 -54.675 1.00 92.81 113 GLU A N 1
ATOM 880 C CA . GLU A 1 113 ? 25.779 1.278 -55.223 1.00 92.81 113 GLU A CA 1
ATOM 881 C C . GLU A 1 113 ? 26.871 0.227 -54.982 1.00 92.81 113 GLU A C 1
ATOM 883 O O . GLU A 1 113 ? 28.065 0.475 -55.149 1.00 92.81 113 GLU A O 1
ATOM 888 N N . PHE A 1 114 ? 26.443 -0.970 -54.596 1.00 94.06 114 PHE A N 1
ATOM 889 C CA . PHE A 1 114 ? 27.295 -2.137 -54.405 1.00 94.06 114 PHE A CA 1
ATOM 890 C C . PHE A 1 114 ? 26.865 -3.257 -55.359 1.00 94.06 114 PHE A C 1
ATOM 892 O O . PHE A 1 114 ? 25.775 -3.226 -55.941 1.00 94.06 114 PHE A O 1
ATOM 899 N N . ILE A 1 115 ? 27.727 -4.260 -55.497 1.00 94.94 115 ILE A N 1
ATOM 900 C CA . ILE A 1 115 ? 27.430 -5.500 -56.219 1.00 94.94 115 ILE A CA 1
ATOM 901 C C . ILE A 1 115 ? 27.147 -6.636 -55.234 1.00 94.94 115 ILE A C 1
ATOM 903 O O . ILE A 1 115 ? 27.750 -6.718 -54.162 1.00 94.94 115 ILE A O 1
ATOM 907 N N . GLU A 1 116 ? 26.191 -7.487 -55.582 1.00 93.25 116 GLU A N 1
ATOM 908 C CA . GLU A 1 116 ? 25.717 -8.586 -54.735 1.00 93.25 116 GLU A CA 1
ATOM 909 C C . GLU A 1 116 ? 26.567 -9.854 -54.914 1.00 93.25 116 GLU A C 1
ATOM 911 O O . GLU A 1 116 ? 27.501 -9.889 -55.723 1.00 93.25 116 GLU A O 1
ATOM 916 N N . GLU A 1 117 ? 26.265 -10.897 -54.137 1.00 93.00 117 GLU A N 1
ATOM 917 C CA . GLU A 1 117 ? 26.927 -12.195 -54.276 1.00 93.00 117 GLU A CA 1
ATOM 918 C C . GLU A 1 117 ? 26.771 -12.742 -55.703 1.00 93.00 117 GLU A C 1
ATOM 920 O O . GLU A 1 117 ? 25.693 -12.701 -56.293 1.00 93.00 117 GLU A O 1
ATOM 925 N N . GLY A 1 118 ? 27.866 -13.231 -56.289 1.00 92.94 118 GLY A N 1
ATOM 926 C CA . GLY A 1 118 ? 27.851 -13.680 -57.678 1.00 92.94 118 GLY A CA 1
ATOM 927 C C . GLY A 1 118 ? 29.176 -13.513 -58.406 1.00 92.94 118 GLY A C 1
ATOM 928 O O . GLY A 1 118 ? 30.226 -13.263 -57.806 1.00 92.94 118 GLY A O 1
ATOM 929 N N . PHE A 1 119 ? 29.107 -13.687 -59.722 1.00 91.88 119 PHE A N 1
ATOM 930 C CA . PHE A 1 119 ? 30.231 -13.593 -60.644 1.00 91.88 119 PHE A CA 1
ATOM 931 C C . PHE A 1 119 ? 30.068 -12.351 -61.518 1.00 91.88 119 PHE A C 1
ATOM 933 O O . PHE A 1 119 ? 29.041 -12.185 -62.169 1.00 91.88 119 PHE A O 1
ATOM 940 N N . TRP A 1 120 ? 31.088 -11.499 -61.538 1.00 92.12 120 TRP A N 1
ATOM 941 C CA . TRP A 1 120 ? 31.051 -10.185 -62.169 1.00 92.12 120 TRP A CA 1
ATOM 942 C C . TRP A 1 120 ? 32.254 -10.005 -63.096 1.00 92.12 120 TRP A C 1
ATOM 944 O O . TRP A 1 120 ? 33.402 -10.205 -62.693 1.00 92.12 120 TRP A O 1
ATOM 954 N N . SER A 1 121 ? 32.005 -9.610 -64.345 1.00 90.69 121 SER A N 1
ATOM 955 C CA . SER A 1 121 ? 33.071 -9.298 -65.305 1.00 90.69 121 SER A CA 1
ATOM 956 C C . SER A 1 121 ? 33.463 -7.830 -65.162 1.00 90.69 121 SER A C 1
ATOM 958 O O . SER A 1 121 ? 32.785 -6.952 -65.687 1.00 90.69 121 SER A O 1
ATOM 960 N N . LEU A 1 122 ? 34.531 -7.553 -64.411 1.00 91.56 122 LEU A N 1
ATOM 961 C CA . LEU A 1 122 ? 34.938 -6.190 -64.054 1.00 91.56 122 LEU A CA 1
ATOM 962 C C . LEU A 1 122 ? 36.278 -5.820 -64.691 1.00 91.56 122 LEU A C 1
ATOM 964 O O . LEU A 1 122 ? 37.201 -6.630 -64.744 1.00 91.56 122 LEU A O 1
ATOM 968 N N . ASN A 1 123 ? 36.398 -4.572 -65.147 1.00 91.12 123 ASN A N 1
ATOM 969 C CA . ASN A 1 123 ? 37.654 -4.044 -65.671 1.00 91.12 123 ASN A CA 1
ATOM 970 C C . ASN A 1 123 ? 38.531 -3.563 -64.497 1.00 91.12 123 ASN A C 1
ATOM 972 O O . ASN A 1 123 ? 38.166 -2.571 -63.858 1.00 91.12 123 ASN A O 1
ATOM 976 N N . PRO A 1 124 ? 39.700 -4.178 -64.234 1.00 89.69 124 PRO A N 1
ATOM 977 C CA . PRO A 1 124 ? 40.535 -3.835 -63.080 1.00 89.69 124 PRO A CA 1
ATOM 978 C C . PRO A 1 124 ? 41.192 -2.452 -63.174 1.00 89.69 124 PRO A C 1
ATOM 980 O O . PRO A 1 124 ? 41.737 -1.956 -62.192 1.00 89.69 124 PRO A O 1
ATOM 983 N N . TRP A 1 125 ? 41.169 -1.813 -64.346 1.00 89.06 125 TRP A N 1
ATOM 984 C CA . TRP A 1 125 ? 41.602 -0.423 -64.502 1.00 89.06 125 TRP A CA 1
ATOM 985 C C . TRP A 1 125 ? 40.476 0.589 -64.317 1.00 89.06 125 TRP A C 1
ATOM 987 O O . TRP A 1 125 ? 40.753 1.784 -64.240 1.00 89.06 125 TRP A O 1
ATOM 997 N N . PHE A 1 126 ? 39.228 0.131 -64.268 1.00 92.19 126 PHE A N 1
ATOM 998 C CA . PHE A 1 126 ? 38.059 0.982 -64.109 1.00 92.19 126 PHE A CA 1
ATOM 999 C C . PHE A 1 126 ? 37.470 0.892 -62.705 1.00 92.19 126 PHE A C 1
ATOM 1001 O O . PHE A 1 126 ? 37.102 1.923 -62.152 1.00 92.19 126 PHE A O 1
ATOM 1008 N N . VAL A 1 127 ? 37.398 -0.311 -62.133 1.00 93.56 127 VAL A N 1
ATOM 1009 C CA . VAL A 1 127 ? 36.760 -0.580 -60.844 1.00 93.56 127 VAL A CA 1
ATOM 1010 C C . VAL A 1 127 ? 37.670 -1.400 -59.943 1.00 93.56 127 VAL A C 1
ATOM 1012 O O . VAL A 1 127 ? 38.284 -2.377 -60.369 1.00 93.56 127 VAL A O 1
ATOM 1015 N N . GLU A 1 128 ? 37.685 -1.026 -58.671 1.00 92.81 128 GLU A N 1
ATOM 1016 C CA . GLU A 1 128 ? 38.160 -1.840 -57.562 1.00 92.81 128 GLU A CA 1
ATOM 1017 C C . GLU A 1 128 ? 36.981 -2.226 -56.666 1.00 92.81 128 GLU A C 1
ATOM 1019 O O . GLU A 1 128 ? 36.093 -1.411 -56.402 1.00 92.81 128 GLU A O 1
ATOM 1024 N N . VAL A 1 129 ? 36.969 -3.482 -56.213 1.00 94.06 129 VAL A N 1
ATOM 1025 C CA . VAL A 1 129 ? 35.914 -4.023 -55.352 1.00 94.06 129 VAL A CA 1
ATOM 1026 C C . VAL A 1 129 ? 36.498 -4.487 -54.029 1.00 94.06 129 VAL A C 1
ATOM 1028 O O . VAL A 1 129 ? 37.337 -5.391 -53.986 1.00 94.06 129 VAL A O 1
ATOM 1031 N N . GLU A 1 130 ? 35.988 -3.907 -52.950 1.00 94.06 130 GLU A N 1
ATOM 1032 C CA . GLU A 1 130 ? 36.226 -4.343 -51.580 1.00 94.06 130 GLU A CA 1
ATOM 1033 C C . GLU A 1 130 ? 35.070 -5.246 -51.124 1.00 94.06 130 GLU A C 1
ATOM 1035 O O . GLU A 1 130 ? 33.916 -4.823 -51.131 1.00 94.06 130 GLU A O 1
ATOM 1040 N N . GLN A 1 131 ? 35.349 -6.481 -50.697 1.00 93.00 131 GLN A N 1
ATOM 1041 C CA . GLN A 1 131 ? 34.296 -7.358 -50.171 1.00 93.00 131 GLN A CA 1
ATOM 1042 C C . GLN A 1 131 ? 34.065 -7.125 -48.682 1.00 93.00 131 GLN A C 1
ATOM 1044 O O . GLN A 1 131 ? 34.962 -7.334 -47.866 1.00 93.00 131 GLN A O 1
ATOM 1049 N N . VAL A 1 132 ? 32.831 -6.779 -48.329 1.00 90.56 132 VAL A N 1
ATOM 1050 C CA . VAL A 1 132 ? 32.393 -6.545 -46.951 1.00 90.56 132 VAL A CA 1
ATOM 1051 C C . VAL A 1 132 ? 31.295 -7.551 -46.595 1.00 90.56 132 VAL A C 1
ATOM 1053 O O . VAL A 1 132 ? 30.424 -7.808 -47.426 1.00 90.56 132 VAL A O 1
ATOM 1056 N N . PRO A 1 133 ? 31.314 -8.166 -45.397 1.00 91.06 133 PRO A N 1
ATOM 1057 C CA . PRO A 1 133 ? 30.265 -9.095 -44.986 1.00 91.06 133 PRO A CA 1
ATOM 1058 C C . PRO A 1 133 ? 28.891 -8.421 -44.921 1.00 91.06 133 PRO A C 1
ATOM 1060 O O . PRO A 1 133 ? 28.780 -7.235 -44.604 1.00 91.06 133 PRO A O 1
ATOM 1063 N N . LEU A 1 134 ? 27.835 -9.199 -45.170 1.00 88.06 134 LEU A N 1
ATOM 1064 C CA . LEU A 1 134 ? 26.465 -8.741 -44.957 1.00 88.06 134 LEU A CA 1
ATOM 1065 C C . LEU A 1 134 ? 26.260 -8.315 -43.497 1.00 88.06 134 LEU A C 1
ATOM 1067 O O . LEU A 1 134 ? 26.784 -8.924 -42.559 1.00 88.06 134 LEU A O 1
ATOM 1071 N N . THR A 1 135 ? 25.464 -7.268 -43.298 1.00 87.44 135 THR A N 1
ATOM 1072 C CA . THR A 1 135 ? 25.176 -6.753 -41.959 1.00 87.44 135 THR A CA 1
ATOM 1073 C C . THR A 1 135 ? 24.113 -7.625 -41.303 1.00 87.44 135 THR A C 1
ATOM 1075 O O . THR A 1 135 ? 22.976 -7.680 -41.765 1.00 87.44 135 THR A O 1
ATOM 1078 N N . ASN A 1 136 ? 24.479 -8.306 -40.217 1.00 86.56 136 ASN A N 1
ATOM 1079 C CA . ASN A 1 136 ? 23.567 -9.163 -39.464 1.00 86.56 136 ASN A CA 1
ATOM 1080 C C . ASN A 1 136 ? 22.960 -8.411 -38.269 1.00 86.56 136 ASN A C 1
ATOM 1082 O O . ASN A 1 136 ? 23.675 -8.012 -37.346 1.00 86.56 136 ASN A O 1
ATOM 1086 N N . ILE A 1 137 ? 21.637 -8.263 -38.275 1.00 87.44 137 ILE A N 1
ATOM 1087 C CA . ILE A 1 137 ? 20.846 -7.710 -37.176 1.00 87.44 137 ILE A CA 1
ATOM 1088 C C . ILE A 1 137 ? 20.192 -8.875 -36.435 1.00 87.44 137 ILE A C 1
ATOM 1090 O O . ILE A 1 137 ? 19.377 -9.612 -36.990 1.00 87.44 137 ILE A O 1
ATOM 1094 N N . LYS A 1 138 ? 20.545 -9.039 -35.159 1.00 85.00 138 LYS A N 1
ATOM 1095 C CA . LYS A 1 138 ? 20.060 -10.154 -34.338 1.00 85.00 138 LYS A CA 1
ATOM 1096 C C . LYS A 1 138 ? 18.562 -10.031 -34.053 1.00 85.00 138 LYS A C 1
ATOM 1098 O O . LYS A 1 138 ? 18.052 -8.937 -33.814 1.00 85.00 138 LYS A O 1
ATOM 1103 N N . THR A 1 139 ? 17.882 -11.171 -33.964 1.00 83.06 139 THR A N 1
ATOM 1104 C CA . THR A 1 139 ? 16.503 -11.266 -33.465 1.00 83.06 139 THR A CA 1
ATOM 1105 C C . THR A 1 139 ? 16.346 -10.560 -32.113 1.00 83.06 139 THR A C 1
ATOM 1107 O O . THR A 1 139 ? 17.219 -10.662 -31.250 1.00 83.06 139 THR A O 1
ATOM 1110 N N . GLY A 1 140 ? 15.238 -9.834 -31.927 1.00 81.25 140 GLY A N 1
ATOM 1111 C CA . GLY A 1 140 ? 14.980 -9.032 -30.720 1.00 81.25 140 GLY A CA 1
ATOM 1112 C C . GLY A 1 140 ? 15.660 -7.655 -30.711 1.00 81.25 140 GLY A C 1
ATOM 1113 O O . GLY A 1 140 ? 15.611 -6.950 -29.698 1.00 81.25 140 GLY A O 1
ATOM 1114 N N . THR A 1 141 ? 16.287 -7.269 -31.827 1.00 87.56 141 THR A N 1
ATOM 1115 C CA . THR A 1 141 ? 16.877 -5.945 -32.058 1.00 87.56 141 THR A CA 1
ATOM 1116 C C . THR A 1 141 ? 16.487 -5.401 -33.426 1.00 87.56 141 THR A C 1
ATOM 1118 O O . THR A 1 141 ? 16.071 -6.156 -34.304 1.00 87.56 141 THR A O 1
ATOM 1121 N N . VAL A 1 142 ? 16.630 -4.091 -33.596 1.00 90.19 142 VAL A N 1
ATOM 1122 C CA . VAL A 1 142 ? 16.405 -3.374 -34.852 1.00 90.19 142 VAL A CA 1
ATOM 1123 C C . VAL A 1 142 ? 17.601 -2.487 -35.164 1.00 90.19 142 VAL A C 1
ATOM 1125 O O . VAL A 1 142 ? 18.287 -2.003 -34.261 1.00 90.19 142 VAL A O 1
ATOM 1128 N N . GLY A 1 143 ? 17.870 -2.281 -36.447 1.00 88.81 143 GLY A N 1
ATOM 1129 C CA . GLY A 1 143 ? 18.938 -1.411 -36.916 1.00 88.81 143 GLY A CA 1
ATOM 1130 C C . GLY A 1 143 ? 18.408 -0.051 -37.345 1.00 88.81 143 GLY A C 1
ATOM 1131 O O . GLY A 1 143 ? 17.602 0.040 -38.263 1.00 88.81 143 GLY A O 1
ATOM 1132 N N . VAL A 1 144 ? 18.887 1.022 -36.726 1.00 89.81 144 VAL A N 1
ATOM 1133 C CA . VAL A 1 144 ? 18.643 2.391 -37.190 1.00 89.81 144 VAL A CA 1
ATOM 1134 C C . VAL A 1 144 ? 19.764 2.781 -38.145 1.00 89.81 144 VAL A C 1
ATOM 1136 O O . VAL A 1 144 ? 20.932 2.808 -37.750 1.00 89.81 144 VAL A O 1
ATOM 1139 N N . LEU A 1 145 ? 19.417 3.068 -39.400 1.00 89.75 145 LEU A N 1
ATOM 1140 C CA . LEU A 1 145 ? 20.387 3.437 -40.426 1.00 89.75 145 LEU A CA 1
ATOM 1141 C C . LEU A 1 145 ? 20.648 4.944 -40.410 1.00 89.75 145 LEU A C 1
ATOM 1143 O O . LEU A 1 145 ? 19.720 5.750 -40.396 1.00 89.75 145 LEU A O 1
ATOM 1147 N N . ILE A 1 146 ? 21.918 5.327 -40.449 1.00 89.25 146 ILE A N 1
ATOM 1148 C CA . ILE A 1 146 ? 22.363 6.713 -40.584 1.00 89.25 146 ILE A CA 1
ATOM 1149 C C . ILE A 1 146 ? 23.140 6.805 -41.894 1.00 89.25 146 ILE A C 1
ATOM 1151 O O . ILE A 1 146 ? 24.214 6.212 -42.031 1.00 89.25 146 ILE A O 1
ATOM 1155 N N . SER A 1 147 ? 22.580 7.520 -42.866 1.00 89.69 147 SER A N 1
ATOM 1156 C CA . SER A 1 147 ? 23.187 7.701 -44.183 1.00 89.69 147 SER A CA 1
ATOM 1157 C C . SER A 1 147 ? 24.062 8.948 -44.201 1.00 89.69 147 SER A C 1
ATOM 1159 O O . SER A 1 147 ? 23.584 10.042 -43.897 1.00 89.69 147 SER A O 1
ATOM 1161 N N . ASN A 1 148 ? 25.327 8.803 -44.600 1.00 87.38 148 ASN A N 1
ATOM 1162 C CA . ASN A 1 148 ? 26.232 9.939 -44.812 1.00 87.38 148 ASN A CA 1
ATOM 1163 C C . ASN A 1 148 ? 26.133 10.516 -46.235 1.00 87.38 148 ASN A C 1
ATOM 1165 O O . ASN A 1 148 ? 26.742 11.549 -46.514 1.00 87.38 148 ASN A O 1
ATOM 1169 N N . VAL A 1 149 ? 25.359 9.853 -47.098 1.00 86.50 149 VAL A N 1
ATOM 1170 C CA . VAL A 1 149 ? 25.132 10.168 -48.514 1.00 86.50 149 VAL A CA 1
ATOM 1171 C C . VAL A 1 149 ? 23.635 10.288 -48.800 1.00 86.50 149 VAL A C 1
ATOM 1173 O O . VAL A 1 149 ? 22.806 9.802 -48.021 1.00 86.50 149 VAL A O 1
ATOM 1176 N N . GLY A 1 150 ? 23.290 10.918 -49.917 1.00 85.44 150 GLY A N 1
ATOM 1177 C CA . GLY A 1 150 ? 21.912 11.103 -50.367 1.00 85.44 150 GLY A CA 1
ATOM 1178 C C . GLY A 1 150 ? 21.535 12.576 -50.480 1.00 85.44 150 GLY A C 1
ATOM 1179 O O . GLY A 1 150 ? 22.357 13.468 -50.285 1.00 85.44 150 GLY A O 1
ATOM 1180 N N . LYS A 1 151 ? 20.268 12.854 -50.795 1.00 83.88 151 LYS A N 1
ATOM 1181 C CA . LYS A 1 151 ? 19.787 14.238 -50.908 1.00 83.88 151 LYS A CA 1
ATOM 1182 C C . LYS A 1 151 ? 19.901 14.937 -49.553 1.00 83.88 151 LYS A C 1
ATOM 1184 O O . LYS A 1 151 ? 19.514 14.384 -48.521 1.00 83.88 151 LYS A O 1
ATOM 1189 N N . ASN A 1 152 ? 20.391 16.173 -49.553 1.00 78.94 152 ASN A N 1
ATOM 1190 C CA . ASN A 1 152 ? 20.287 17.015 -48.370 1.00 78.94 152 ASN A CA 1
ATOM 1191 C C . ASN A 1 152 ? 18.809 17.343 -48.151 1.00 78.94 152 ASN A C 1
ATOM 1193 O O . ASN A 1 152 ? 18.138 17.826 -49.065 1.00 78.94 152 ASN A O 1
ATOM 1197 N N . SER A 1 153 ? 18.307 17.082 -46.944 1.00 68.25 153 SER A N 1
ATOM 1198 C CA . SER A 1 153 ? 17.014 17.607 -46.517 1.00 68.25 153 SER A CA 1
ATOM 1199 C C . SER A 1 153 ? 17.176 19.119 -46.342 1.00 68.25 153 SER A C 1
ATOM 1201 O O . SER A 1 153 ? 17.556 19.596 -45.274 1.00 68.25 153 SER A O 1
ATOM 1203 N N . GLN A 1 154 ? 17.023 19.892 -47.423 1.00 53.41 154 GLN A N 1
ATOM 1204 C CA . GLN A 1 154 ? 16.790 21.326 -47.283 1.00 53.41 154 GLN A CA 1
ATOM 1205 C C . GLN A 1 154 ? 15.481 21.458 -46.514 1.00 53.41 154 GLN A C 1
ATOM 1207 O O . GLN A 1 154 ? 14.484 20.865 -46.919 1.00 53.41 154 GLN A O 1
ATOM 1212 N N . GLY A 1 155 ? 15.521 22.154 -45.376 1.00 49.38 155 GLY A N 1
ATOM 1213 C CA . GLY A 1 155 ? 14.369 22.346 -44.505 1.00 49.38 155 GLY A CA 1
ATOM 1214 C C . GLY A 1 155 ? 13.228 23.030 -45.248 1.00 49.38 155 GLY A C 1
ATOM 1215 O O . GLY A 1 155 ? 13.122 24.251 -45.223 1.00 49.38 155 GLY A O 1
ATOM 1216 N N . ASN A 1 156 ? 12.373 22.244 -45.893 1.00 40.31 156 ASN A N 1
ATOM 1217 C CA . ASN A 1 156 ? 11.054 22.687 -46.291 1.00 40.31 156 ASN A CA 1
ATOM 1218 C C . ASN A 1 156 ? 10.202 22.679 -45.025 1.00 40.31 156 ASN A C 1
ATOM 1220 O O . ASN A 1 156 ? 9.922 21.631 -44.451 1.00 40.31 156 ASN A O 1
ATOM 1224 N N . GLN A 1 157 ? 9.840 23.883 -44.586 1.00 45.81 157 GLN A N 1
ATOM 1225 C CA . GLN A 1 157 ? 8.935 24.173 -43.473 1.00 45.81 157 GLN A CA 1
ATOM 1226 C C . GLN A 1 157 ? 7.472 23.788 -43.748 1.00 45.81 157 GLN A C 1
ATOM 1228 O O . GLN A 1 157 ? 6.591 24.189 -42.994 1.00 45.81 157 GLN A O 1
ATOM 1233 N N . ASP A 1 158 ? 7.201 22.984 -44.768 1.00 45.25 158 ASP A N 1
ATOM 1234 C CA . ASP A 1 158 ? 5.855 22.559 -45.112 1.00 45.25 158 ASP A CA 1
ATOM 1235 C C . ASP A 1 158 ? 5.709 21.073 -44.795 1.00 45.25 158 ASP A C 1
ATOM 1237 O O . ASP A 1 158 ? 6.085 20.218 -45.589 1.00 45.25 158 ASP A O 1
ATOM 1241 N N . GLU A 1 159 ? 5.237 20.774 -43.583 1.00 42.84 159 GLU A N 1
ATOM 1242 C CA . GLU A 1 159 ? 4.012 19.992 -43.366 1.00 42.84 159 GLU A CA 1
ATOM 1243 C C . GLU A 1 159 ? 3.817 19.642 -41.879 1.00 42.84 159 GLU A C 1
ATOM 1245 O O . GLU A 1 159 ? 4.719 19.263 -41.132 1.00 42.84 159 GLU A O 1
ATOM 1250 N N . THR A 1 160 ? 2.571 19.809 -41.452 1.00 42.16 160 THR A N 1
ATOM 1251 C CA . THR A 1 160 ? 2.008 19.693 -40.105 1.00 42.16 160 THR A CA 1
ATOM 1252 C C . THR A 1 160 ? 2.018 18.261 -39.561 1.00 42.16 160 THR A C 1
ATOM 1254 O O . THR A 1 160 ? 0.966 17.648 -39.379 1.00 42.16 160 THR A O 1
ATOM 1257 N N . THR A 1 161 ? 3.194 17.710 -39.265 1.00 47.47 161 THR A N 1
ATOM 1258 C CA . THR A 1 161 ? 3.316 16.457 -38.506 1.00 47.47 161 THR A CA 1
ATOM 1259 C C . THR A 1 161 ? 4.292 16.631 -37.343 1.00 47.47 161 THR A C 1
ATOM 1261 O O . THR A 1 161 ? 5.327 17.278 -37.467 1.00 47.47 161 THR A O 1
ATOM 1264 N N . ASN A 1 162 ? 3.972 16.046 -36.184 1.00 48.97 162 ASN A N 1
ATOM 1265 C CA . ASN A 1 162 ? 4.793 16.092 -34.960 1.00 48.97 162 ASN A CA 1
ATOM 1266 C C . ASN A 1 162 ? 6.214 15.492 -35.122 1.00 48.97 162 ASN A C 1
ATOM 1268 O O . ASN A 1 162 ? 6.975 15.450 -34.156 1.00 48.97 162 ASN A O 1
ATOM 1272 N N . ASP A 1 163 ? 6.579 15.022 -36.319 1.00 50.75 163 ASP A N 1
ATOM 1273 C CA . ASP A 1 163 ? 7.872 14.415 -36.630 1.00 50.75 163 ASP A CA 1
ATOM 1274 C C . ASP A 1 163 ? 8.956 15.431 -37.020 1.00 50.75 163 ASP A C 1
ATOM 1276 O O . ASP A 1 163 ? 10.134 15.100 -36.920 1.00 50.75 163 ASP A O 1
ATOM 1280 N N . SER A 1 164 ? 8.603 16.687 -37.324 1.00 53.06 164 SER A N 1
ATOM 1281 C CA . SER A 1 164 ? 9.568 17.767 -37.616 1.00 53.06 164 SER A CA 1
ATOM 1282 C C . SER A 1 164 ? 10.470 18.136 -36.428 1.00 53.06 164 SER A C 1
ATOM 1284 O O . SER A 1 164 ? 11.463 18.840 -36.588 1.00 53.06 164 SER A O 1
ATOM 1286 N N . GLN A 1 165 ? 10.132 17.675 -35.218 1.00 60.25 165 GLN A N 1
ATOM 1287 C CA . GLN A 1 165 ? 10.950 17.848 -34.014 1.00 60.25 165 GLN A CA 1
ATOM 1288 C C . GLN A 1 165 ? 12.124 16.852 -33.940 1.00 60.25 165 GLN A C 1
ATOM 1290 O O . GLN A 1 165 ? 13.066 17.051 -33.167 1.00 60.25 165 GLN A O 1
ATOM 1295 N N . PHE A 1 166 ? 12.073 15.778 -34.728 1.00 61.00 166 PHE A N 1
ATOM 1296 C CA . PHE A 1 166 ? 13.103 14.752 -34.802 1.00 61.00 166 PHE A CA 1
ATOM 1297 C C . PHE A 1 166 ? 13.856 14.940 -36.123 1.00 61.00 166 PHE A C 1
ATOM 1299 O O . PHE A 1 166 ? 13.241 15.026 -37.180 1.00 61.00 166 PHE A O 1
ATOM 1306 N N . ASN A 1 167 ? 15.189 15.003 -36.090 1.00 78.25 167 ASN A N 1
ATOM 1307 C CA . ASN A 1 167 ? 16.026 15.164 -37.287 1.00 78.25 167 ASN A CA 1
ATOM 1308 C C . ASN A 1 167 ? 16.123 13.830 -38.060 1.00 78.25 167 ASN A C 1
ATOM 1310 O O . ASN A 1 167 ? 17.212 13.284 -38.254 1.00 78.25 167 ASN A O 1
ATOM 1314 N N . ILE A 1 168 ? 14.970 13.276 -38.439 1.00 85.62 168 ILE A N 1
ATOM 1315 C CA . ILE A 1 168 ? 14.809 12.023 -39.178 1.00 85.62 168 ILE A CA 1
ATOM 1316 C C . ILE A 1 168 ? 14.433 12.319 -40.630 1.00 85.62 168 ILE A C 1
ATOM 1318 O O . ILE A 1 168 ? 13.723 13.277 -40.922 1.00 85.62 168 ILE A O 1
ATOM 1322 N N . VAL A 1 169 ? 14.920 11.495 -41.550 1.00 87.44 169 VAL A N 1
ATOM 1323 C CA . VAL A 1 169 ? 14.761 11.685 -42.994 1.00 87.44 169 VAL A CA 1
ATOM 1324 C C . VAL A 1 169 ? 14.256 10.402 -43.662 1.00 87.44 169 VAL A C 1
ATOM 1326 O O . VAL A 1 169 ? 14.499 9.308 -43.146 1.00 87.44 169 VAL A O 1
ATOM 1329 N N . PRO A 1 170 ? 13.547 10.485 -44.800 1.00 89.00 170 PRO A N 1
ATOM 1330 C CA . PRO A 1 170 ? 13.169 9.299 -45.558 1.00 89.00 170 PRO A CA 1
ATOM 1331 C C . PRO A 1 170 ? 14.384 8.636 -46.227 1.00 89.00 170 PRO A C 1
ATOM 1333 O O . PRO A 1 170 ? 15.478 9.201 -46.309 1.00 89.00 170 PRO A O 1
ATOM 1336 N N . ILE A 1 171 ? 14.195 7.413 -46.725 1.00 85.94 171 ILE A N 1
ATOM 1337 C CA . ILE A 1 171 ? 15.231 6.671 -47.456 1.00 85.94 171 ILE A CA 1
ATOM 1338 C C . ILE A 1 171 ? 15.718 7.499 -48.662 1.00 85.94 171 ILE A C 1
ATOM 1340 O O . ILE A 1 171 ? 14.926 8.108 -49.377 1.00 85.94 171 ILE A O 1
ATOM 1344 N N . GLY A 1 172 ? 17.038 7.524 -48.878 1.00 84.88 172 GLY A N 1
ATOM 1345 C CA . GLY A 1 172 ? 17.686 8.284 -49.958 1.00 84.88 172 GLY A CA 1
ATOM 1346 C C . GLY A 1 172 ? 18.123 9.705 -49.578 1.00 84.88 172 GLY A C 1
ATOM 1347 O O . GLY A 1 172 ? 18.721 10.400 -50.401 1.00 84.88 172 GLY A O 1
ATOM 1348 N N . TYR A 1 173 ? 17.865 10.132 -48.341 1.00 87.44 173 TYR A N 1
ATOM 1349 C CA . TYR A 1 173 ? 18.348 11.397 -47.790 1.00 87.44 173 TYR A CA 1
ATOM 1350 C C . TYR A 1 173 ? 19.490 11.175 -46.797 1.00 87.44 173 TYR A C 1
ATOM 1352 O O . TYR A 1 173 ? 19.582 10.132 -46.141 1.00 87.44 173 TYR A O 1
ATOM 1360 N N . LYS A 1 174 ? 20.350 12.187 -46.674 1.00 86.06 174 LYS A N 1
ATOM 1361 C CA . LYS A 1 174 ? 21.440 12.221 -45.696 1.00 86.06 174 LYS A CA 1
ATOM 1362 C C . LYS A 1 174 ? 20.879 12.469 -44.293 1.00 86.06 174 LYS A C 1
ATOM 1364 O O . LYS A 1 174 ? 20.143 13.433 -44.090 1.00 86.06 174 LYS A O 1
ATOM 1369 N N . GLY A 1 175 ? 21.235 11.622 -43.327 1.00 86.81 175 GLY A N 1
ATOM 1370 C CA . GLY A 1 175 ? 20.747 11.692 -41.945 1.00 86.81 175 GLY A CA 1
ATOM 1371 C C . GLY A 1 175 ? 20.236 10.358 -41.391 1.00 86.81 175 GLY A C 1
ATOM 1372 O O . GLY A 1 175 ? 20.497 9.290 -41.948 1.00 86.81 175 GLY A O 1
ATOM 1373 N N . ILE A 1 176 ? 19.527 10.425 -40.259 1.00 89.25 176 ILE A N 1
ATOM 1374 C CA . ILE A 1 176 ? 18.916 9.263 -39.592 1.00 89.25 176 ILE A CA 1
ATOM 1375 C C . ILE A 1 176 ? 17.671 8.848 -40.376 1.00 89.25 176 ILE A C 1
ATOM 1377 O O . ILE A 1 176 ? 16.735 9.633 -40.494 1.00 89.25 176 ILE A O 1
ATOM 1381 N N . GLN A 1 177 ? 17.633 7.621 -40.883 1.00 89.44 177 GLN A N 1
ATOM 1382 C CA . GLN A 1 177 ? 16.502 7.141 -41.670 1.00 89.44 177 GLN A CA 1
ATOM 1383 C C . GLN A 1 177 ? 15.290 6.822 -40.787 1.00 89.44 177 GLN A C 1
ATOM 1385 O O . GLN A 1 177 ? 15.421 6.218 -39.722 1.00 89.44 177 GLN A O 1
ATOM 1390 N N . ASN A 1 178 ? 14.103 7.229 -41.236 1.00 88.31 178 ASN A N 1
ATOM 1391 C CA . ASN A 1 178 ? 12.843 7.076 -40.505 1.00 88.31 178 ASN A CA 1
ATOM 1392 C C . ASN A 1 178 ? 12.321 5.629 -40.452 1.00 88.31 178 ASN A C 1
ATOM 1394 O O . ASN A 1 178 ? 11.531 5.303 -39.568 1.00 88.31 178 ASN A O 1
ATOM 1398 N N . ILE A 1 179 ? 12.761 4.766 -41.370 1.00 90.81 179 ILE A N 1
ATOM 1399 C CA . ILE A 1 179 ? 12.388 3.352 -41.415 1.00 90.81 179 ILE A CA 1
ATOM 1400 C C . ILE A 1 179 ? 13.526 2.527 -40.793 1.00 90.81 179 ILE A C 1
ATOM 1402 O O . ILE A 1 179 ? 14.631 2.508 -41.342 1.00 90.81 179 ILE A O 1
ATOM 1406 N N . PRO A 1 180 ? 13.293 1.859 -39.649 1.00 92.44 180 PRO A N 1
ATOM 1407 C CA . PRO A 1 180 ? 14.263 0.941 -39.064 1.00 92.44 180 PRO A CA 1
ATOM 1408 C C . PRO A 1 180 ? 14.373 -0.340 -39.903 1.00 92.44 180 PRO A C 1
ATOM 1410 O O . PRO A 1 180 ? 13.412 -0.781 -40.530 1.00 92.44 180 PRO A O 1
ATOM 1413 N N . ILE A 1 181 ? 15.543 -0.968 -39.861 1.00 91.94 181 ILE A N 1
ATOM 1414 C CA . ILE A 1 181 ? 15.811 -2.257 -40.494 1.00 91.94 181 ILE A CA 1
ATOM 1415 C C . ILE A 1 181 ? 15.512 -3.371 -39.486 1.00 91.94 181 ILE A C 1
ATOM 1417 O O . ILE A 1 181 ? 16.023 -3.365 -38.361 1.00 91.94 181 ILE A O 1
ATOM 1421 N N . GLU A 1 182 ? 14.678 -4.324 -39.889 1.00 91.25 182 GLU A N 1
ATOM 1422 C CA . GLU A 1 182 ? 14.290 -5.467 -39.061 1.00 91.25 182 GLU A CA 1
ATOM 1423 C C . GLU A 1 182 ? 15.430 -6.480 -38.877 1.00 91.25 182 GLU A C 1
ATOM 1425 O O . GLU A 1 182 ? 16.448 -6.451 -39.572 1.00 91.25 182 GLU A O 1
ATOM 1430 N N . ALA A 1 183 ? 15.256 -7.405 -37.932 1.00 88.56 183 ALA A N 1
ATOM 1431 C CA . ALA A 1 183 ? 16.199 -8.496 -37.721 1.00 88.56 183 ALA A CA 1
ATOM 1432 C C . ALA A 1 183 ? 16.367 -9.343 -38.993 1.00 88.56 183 ALA A C 1
ATOM 1434 O O . ALA A 1 183 ? 15.398 -9.662 -39.678 1.00 88.56 183 ALA A O 1
ATOM 1435 N N . GLY A 1 184 ? 17.605 -9.712 -39.305 1.00 88.88 184 GLY A N 1
ATOM 1436 C CA . GLY A 1 184 ? 17.939 -10.395 -40.547 1.00 88.88 184 GLY A CA 1
ATOM 1437 C C . GLY A 1 184 ? 19.328 -10.040 -41.058 1.00 88.88 184 GLY A C 1
ATOM 1438 O O . GLY A 1 184 ? 20.073 -9.276 -40.442 1.00 88.88 184 GLY A O 1
ATOM 1439 N N . THR A 1 185 ? 19.678 -10.625 -42.199 1.00 88.62 185 THR A N 1
ATOM 1440 C CA . THR A 1 185 ? 20.943 -10.363 -42.887 1.00 88.62 185 THR A CA 1
ATOM 1441 C C . THR A 1 185 ? 20.679 -9.421 -44.052 1.00 88.62 185 THR A C 1
ATOM 1443 O O . THR A 1 185 ? 19.904 -9.757 -44.943 1.00 88.62 185 THR A O 1
ATOM 1446 N N . HIS A 1 186 ? 21.314 -8.250 -44.035 1.00 91.44 186 HIS A N 1
ATOM 1447 C CA . HIS A 1 186 ? 21.015 -7.158 -44.962 1.00 91.44 186 HIS A CA 1
ATOM 1448 C C . HIS A 1 186 ? 22.259 -6.715 -45.741 1.00 91.44 186 HIS A C 1
ATOM 1450 O O . HIS A 1 186 ? 23.329 -6.534 -45.141 1.00 91.44 186 HIS A O 1
ATOM 1456 N N . PRO A 1 187 ? 22.144 -6.496 -47.063 1.00 92.31 187 PRO A N 1
ATOM 1457 C CA . PRO A 1 187 ? 23.226 -5.953 -47.869 1.00 92.31 187 PRO A CA 1
ATOM 1458 C C . PRO A 1 187 ? 23.295 -4.430 -47.695 1.00 92.31 187 PRO A C 1
ATOM 1460 O O . PRO A 1 187 ? 22.537 -3.672 -48.296 1.00 92.31 187 PRO A O 1
ATOM 1463 N N . ILE A 1 188 ? 24.196 -3.971 -46.823 1.00 90.44 188 ILE A N 1
ATOM 1464 C CA . ILE A 1 188 ? 24.365 -2.549 -46.498 1.00 90.44 188 ILE A CA 1
ATOM 1465 C C . ILE A 1 188 ? 25.798 -2.133 -46.800 1.00 90.44 188 ILE A C 1
ATOM 1467 O O . ILE A 1 188 ? 26.743 -2.693 -46.250 1.00 90.44 188 ILE A O 1
ATOM 1471 N N . ASN A 1 189 ? 25.956 -1.095 -47.620 1.00 91.94 189 ASN A N 1
ATOM 1472 C CA . ASN A 1 189 ? 27.245 -0.456 -47.850 1.00 91.94 189 ASN A CA 1
ATOM 1473 C C . ASN A 1 189 ? 27.693 0.310 -46.588 1.00 91.94 189 ASN A C 1
ATOM 1475 O O . ASN A 1 189 ? 27.322 1.467 -46.369 1.00 91.94 189 ASN A O 1
ATOM 1479 N N . THR A 1 190 ? 28.504 -0.341 -45.751 1.00 87.75 190 THR A N 1
ATOM 1480 C CA . THR A 1 190 ? 28.968 0.197 -44.461 1.00 87.75 190 THR A CA 1
ATOM 1481 C C . THR A 1 190 ? 29.992 1.327 -44.588 1.00 87.75 190 THR A C 1
ATOM 1483 O O . THR A 1 190 ? 30.372 1.926 -43.584 1.00 87.75 190 THR A O 1
ATOM 1486 N N . ARG A 1 191 ? 30.479 1.622 -45.803 1.00 89.56 191 ARG A N 1
ATOM 1487 C CA . ARG A 1 191 ? 31.404 2.740 -46.055 1.00 89.56 191 ARG A CA 1
ATOM 1488 C C . ARG A 1 191 ? 30.671 4.077 -46.151 1.00 89.56 191 ARG A C 1
ATOM 1490 O O . ARG A 1 191 ? 31.252 5.110 -45.836 1.00 89.56 191 ARG A O 1
ATOM 1497 N N . VAL A 1 192 ? 29.394 4.052 -46.534 1.00 89.44 192 VAL A N 1
ATOM 1498 C CA . VAL A 1 192 ? 28.560 5.255 -46.722 1.00 89.44 192 VAL A CA 1
ATOM 1499 C C . VAL A 1 192 ? 27.400 5.348 -45.731 1.00 89.44 192 VAL A C 1
ATOM 1501 O O . VAL A 1 192 ? 26.867 6.432 -45.495 1.00 89.44 192 VAL A O 1
ATOM 1504 N N . LYS A 1 193 ? 27.009 4.220 -45.132 1.00 88.50 193 LYS A N 1
ATOM 1505 C CA . LYS A 1 193 ? 25.939 4.117 -44.138 1.00 88.50 193 LYS A CA 1
ATOM 1506 C C . LYS A 1 193 ? 26.489 3.511 -42.852 1.00 88.50 193 LYS A C 1
ATOM 1508 O O . LYS A 1 193 ? 27.281 2.576 -42.888 1.00 88.50 193 LYS A O 1
ATOM 1513 N N . SER A 1 194 ? 26.044 4.023 -41.710 1.00 87.12 194 SER A N 1
ATOM 1514 C CA . SER A 1 194 ? 26.323 3.435 -40.397 1.00 87.12 194 SER A CA 1
ATOM 1515 C C . SER A 1 194 ? 25.037 2.907 -39.772 1.00 87.12 194 SER A C 1
ATOM 1517 O O . SER A 1 194 ? 23.957 3.438 -40.024 1.00 87.12 194 SER A O 1
ATOM 1519 N N . ILE A 1 195 ? 25.146 1.839 -38.984 1.00 85.25 195 ILE A N 1
ATOM 1520 C CA . ILE A 1 195 ? 24.000 1.185 -38.354 1.00 85.25 195 ILE A CA 1
ATOM 1521 C C . ILE A 1 195 ? 24.128 1.242 -36.836 1.00 85.25 195 ILE A C 1
ATOM 1523 O O . ILE A 1 195 ? 25.159 0.879 -36.270 1.00 85.25 195 ILE A O 1
ATOM 1527 N N . VAL A 1 196 ? 23.070 1.699 -36.171 1.00 86.38 196 VAL A N 1
ATOM 1528 C CA . VAL A 1 196 ? 22.970 1.706 -34.711 1.00 86.38 196 VAL A CA 1
ATOM 1529 C C . VAL A 1 196 ? 21.939 0.671 -34.297 1.00 86.38 196 VAL A C 1
ATOM 1531 O O . VAL A 1 196 ? 20.767 0.779 -34.645 1.00 86.38 196 VAL A O 1
ATOM 1534 N N . ILE A 1 197 ? 22.372 -0.341 -33.550 1.00 85.56 197 ILE A N 1
ATOM 1535 C CA . ILE A 1 197 ? 21.482 -1.402 -33.078 1.00 85.56 197 ILE A CA 1
ATOM 1536 C C . ILE A 1 197 ? 20.735 -0.937 -31.824 1.00 85.56 197 ILE A C 1
ATOM 1538 O O . ILE A 1 197 ? 21.332 -0.382 -30.896 1.00 85.56 197 ILE A O 1
ATOM 1542 N N . VAL A 1 198 ? 19.425 -1.177 -31.801 1.00 86.94 198 VAL A N 1
ATOM 1543 C CA . VAL A 1 198 ? 18.514 -0.839 -30.704 1.00 86.94 198 VAL A CA 1
ATOM 1544 C C . VAL A 1 198 ? 17.720 -2.092 -30.310 1.00 86.94 198 VAL A C 1
ATOM 1546 O O . VAL A 1 198 ? 17.142 -2.743 -31.179 1.00 86.94 198 VAL A O 1
ATOM 1549 N N . PRO A 1 199 ? 17.682 -2.481 -29.026 1.00 89.06 199 PRO A N 1
ATOM 1550 C CA . PRO A 1 199 ? 16.786 -3.529 -28.540 1.00 89.06 199 PRO A CA 1
ATOM 1551 C C . PRO A 1 199 ? 15.313 -3.187 -28.767 1.00 89.06 199 PRO A C 1
ATOM 1553 O O . PRO A 1 199 ? 14.900 -2.065 -28.492 1.00 89.06 199 PRO A O 1
ATOM 1556 N N . ALA A 1 200 ? 14.526 -4.173 -29.1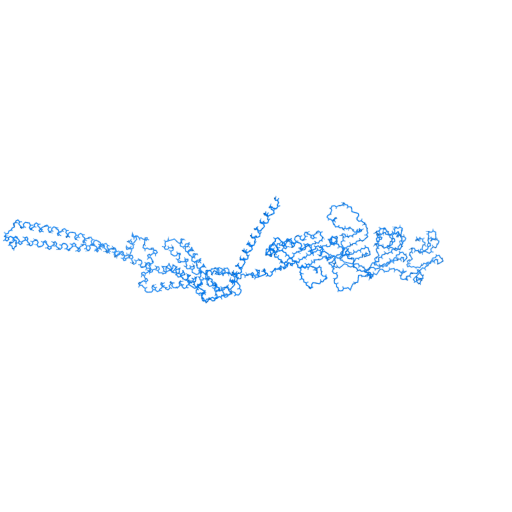97 1.00 86.94 200 ALA A N 1
ATOM 1557 C CA . ALA A 1 200 ? 13.072 -4.062 -29.362 1.00 86.94 200 ALA A CA 1
ATOM 1558 C C . ALA A 1 200 ? 12.309 -4.928 -28.339 1.00 86.94 200 ALA A C 1
ATOM 1560 O O . ALA A 1 200 ? 11.248 -5.472 -28.634 1.00 86.94 200 ALA A O 1
ATOM 1561 N N . HIS A 1 201 ? 12.905 -5.120 -27.162 1.00 86.88 201 HIS A N 1
ATOM 1562 C CA . HIS A 1 201 ? 12.333 -5.847 -26.032 1.00 86.88 201 HIS A CA 1
ATOM 1563 C C . HIS A 1 201 ? 12.410 -4.987 -24.770 1.00 86.88 201 HIS A C 1
ATOM 1565 O O . HIS A 1 201 ? 13.149 -4.000 -24.728 1.00 86.88 201 HIS A O 1
ATOM 1571 N N . GLU A 1 202 ? 11.671 -5.387 -23.739 1.00 91.31 202 GLU A N 1
ATOM 1572 C CA . GLU A 1 202 ? 11.644 -4.682 -22.462 1.00 91.31 202 GLU A CA 1
ATOM 1573 C C . GLU A 1 202 ? 13.013 -4.703 -21.773 1.00 91.31 202 GLU A C 1
ATOM 1575 O O . GLU A 1 202 ? 13.663 -5.742 -21.642 1.00 91.31 202 GLU A O 1
ATOM 1580 N N . ILE A 1 203 ? 13.447 -3.534 -21.311 1.00 90.50 203 ILE A N 1
ATOM 1581 C CA . ILE A 1 203 ? 14.687 -3.340 -20.569 1.00 90.50 203 ILE A CA 1
ATOM 1582 C C . ILE A 1 203 ? 14.311 -2.909 -19.158 1.00 90.50 203 ILE A C 1
ATOM 1584 O O . ILE A 1 203 ? 13.652 -1.889 -18.964 1.00 90.50 203 ILE A O 1
ATOM 1588 N N . THR A 1 204 ? 14.758 -3.685 -18.176 1.00 91.56 204 THR A N 1
ATOM 1589 C CA . THR A 1 204 ? 14.616 -3.360 -16.754 1.00 91.56 204 THR A CA 1
ATOM 1590 C C . THR A 1 204 ? 15.882 -2.665 -16.265 1.00 91.56 204 THR A C 1
ATOM 1592 O O . THR A 1 204 ? 16.988 -3.142 -16.522 1.00 91.56 204 THR A O 1
ATOM 1595 N N . LEU A 1 205 ? 15.713 -1.532 -15.590 1.00 92.44 205 LEU A N 1
ATOM 1596 C CA . LEU A 1 205 ? 16.780 -0.693 -15.054 1.00 92.44 205 LEU A CA 1
ATOM 1597 C C . LEU A 1 205 ? 16.553 -0.498 -13.557 1.00 92.44 205 LEU A C 1
ATOM 1599 O O . LEU A 1 205 ? 15.464 -0.082 -13.164 1.00 92.44 205 LEU A O 1
ATOM 1603 N N . ASP A 1 206 ? 17.566 -0.772 -12.739 1.00 91.31 206 ASP A N 1
ATOM 1604 C CA . ASP A 1 206 ? 17.436 -0.760 -11.282 1.00 91.31 206 ASP A CA 1
ATOM 1605 C C . ASP A 1 206 ? 18.304 0.333 -10.630 1.00 91.31 206 ASP A C 1
ATOM 1607 O O . ASP A 1 206 ? 19.532 0.327 -10.751 1.00 91.31 206 ASP A O 1
ATOM 1611 N N . TRP A 1 207 ? 17.684 1.248 -9.881 1.00 93.19 207 TRP A N 1
ATOM 1612 C CA . TRP A 1 207 ? 18.332 2.256 -9.030 1.00 93.19 207 TRP A CA 1
ATOM 1613 C C . TRP A 1 207 ? 18.661 1.663 -7.659 1.00 93.19 207 TRP A C 1
ATOM 1615 O O . TRP A 1 207 ? 18.216 2.143 -6.618 1.00 93.19 207 TRP A O 1
ATOM 1625 N N . ARG A 1 208 ? 19.475 0.612 -7.667 1.00 88.69 208 ARG A N 1
ATOM 1626 C CA . ARG A 1 208 ? 20.015 -0.036 -6.471 1.00 88.69 208 ARG A CA 1
ATOM 1627 C C . ARG A 1 208 ? 21.530 0.059 -6.444 1.00 88.69 208 ARG A C 1
ATOM 1629 O O . ARG A 1 208 ? 22.192 -0.193 -7.452 1.00 88.69 208 ARG A O 1
ATOM 1636 N N . THR A 1 209 ? 22.087 0.411 -5.294 1.00 85.75 209 THR A N 1
ATOM 1637 C CA . THR A 1 209 ? 23.538 0.440 -5.090 1.00 85.75 209 THR A CA 1
ATOM 1638 C C . THR A 1 209 ? 24.019 -0.979 -4.813 1.00 85.75 209 THR A C 1
ATOM 1640 O O . THR A 1 209 ? 23.859 -1.481 -3.708 1.00 85.75 209 THR A O 1
ATOM 1643 N N . ASP A 1 210 ? 24.584 -1.631 -5.825 1.00 78.62 210 ASP A N 1
ATOM 1644 C CA . ASP A 1 210 ? 25.147 -2.978 -5.716 1.00 78.62 210 ASP A CA 1
ATOM 1645 C C . ASP A 1 210 ? 26.539 -2.988 -6.353 1.00 78.62 210 ASP A C 1
ATOM 1647 O O . ASP A 1 210 ? 26.693 -2.733 -7.551 1.00 78.62 210 ASP A O 1
ATOM 1651 N N . GLU A 1 211 ? 27.557 -3.260 -5.534 1.00 68.69 211 GLU A N 1
ATOM 1652 C CA . GLU A 1 211 ? 28.965 -3.307 -5.947 1.00 68.69 211 GLU A CA 1
ATOM 1653 C C . GLU A 1 211 ? 29.249 -4.440 -6.949 1.00 68.69 211 GLU A C 1
ATOM 1655 O O . GLU A 1 211 ? 30.256 -4.401 -7.654 1.00 68.69 211 GLU A O 1
ATOM 1660 N N . ASN A 1 212 ? 28.341 -5.416 -7.077 1.00 74.75 212 ASN A N 1
ATOM 1661 C CA . ASN A 1 212 ? 28.480 -6.551 -7.989 1.00 74.75 212 ASN A CA 1
ATOM 1662 C C . ASN A 1 212 ? 27.844 -6.324 -9.368 1.00 74.75 212 ASN A C 1
ATOM 1664 O O . ASN A 1 212 ? 27.888 -7.226 -10.212 1.00 74.75 212 ASN A O 1
ATOM 1668 N N . LYS A 1 213 ? 27.247 -5.152 -9.637 1.00 79.06 213 LYS A N 1
ATOM 1669 C CA . LYS A 1 213 ? 26.669 -4.855 -10.956 1.00 79.06 213 LYS A CA 1
ATOM 1670 C C . LYS A 1 213 ? 27.761 -4.883 -12.034 1.00 79.06 213 LYS A C 1
ATOM 1672 O O . LYS A 1 213 ? 28.697 -4.083 -11.979 1.00 79.06 213 LYS A O 1
ATOM 1677 N N . PRO A 1 214 ? 27.649 -5.743 -13.067 1.00 75.44 214 PRO A N 1
ATOM 1678 C CA . PRO A 1 214 ? 28.612 -5.756 -14.159 1.00 75.44 214 PRO A CA 1
ATOM 1679 C C . PRO A 1 214 ? 28.681 -4.385 -14.840 1.00 75.44 214 PRO A C 1
ATOM 1681 O O . PRO A 1 214 ? 27.651 -3.840 -15.237 1.00 75.44 214 PRO A O 1
ATOM 1684 N N . ALA A 1 215 ? 29.889 -3.863 -15.077 1.00 69.50 215 ALA A N 1
ATOM 1685 C CA . ALA A 1 215 ? 30.102 -2.586 -15.779 1.00 69.50 215 ALA A CA 1
ATOM 1686 C C . ALA A 1 215 ? 29.514 -2.554 -17.210 1.00 69.50 215 ALA A C 1
ATOM 1688 O O . ALA A 1 215 ? 29.385 -1.496 -17.831 1.00 69.50 215 ALA A O 1
ATOM 1689 N N . THR A 1 216 ? 29.167 -3.728 -17.741 1.00 67.94 216 THR A N 1
ATOM 1690 C CA . THR A 1 216 ? 28.522 -3.920 -19.039 1.00 67.94 216 THR A CA 1
ATOM 1691 C C . THR A 1 216 ? 27.005 -3.727 -19.004 1.00 67.94 216 THR A C 1
ATOM 1693 O O . THR A 1 216 ? 26.409 -3.636 -20.072 1.00 67.94 216 THR A O 1
ATOM 1696 N N . ASN A 1 217 ? 26.353 -3.664 -17.836 1.00 80.31 217 ASN A N 1
ATOM 1697 C CA . ASN A 1 217 ? 24.912 -3.425 -17.734 1.00 80.31 217 ASN A CA 1
ATOM 1698 C C . ASN A 1 217 ? 24.523 -1.976 -18.076 1.00 80.31 217 ASN A C 1
ATOM 1700 O O . ASN A 1 217 ? 25.315 -1.051 -17.923 1.00 80.31 217 ASN A O 1
ATOM 1704 N N . TYR A 1 218 ? 23.283 -1.774 -18.542 1.00 83.81 218 TYR A N 1
ATOM 1705 C CA . TYR A 1 218 ? 22.781 -0.436 -18.883 1.00 83.81 218 TYR A CA 1
ATOM 1706 C C . TYR A 1 218 ? 22.626 0.459 -17.652 1.00 83.81 218 TYR A C 1
ATOM 1708 O O . TYR A 1 218 ? 22.832 1.662 -17.749 1.00 83.81 218 TYR A O 1
ATOM 1716 N N . ASP A 1 219 ? 22.306 -0.140 -16.508 1.00 83.88 219 ASP A N 1
ATOM 1717 C CA . ASP A 1 219 ? 22.104 0.501 -15.213 1.00 83.88 219 ASP A CA 1
ATOM 1718 C C . ASP A 1 219 ? 23.357 0.473 -14.321 1.00 83.88 219 ASP A C 1
ATOM 1720 O O . ASP A 1 219 ? 23.264 0.696 -13.116 1.00 83.88 219 ASP A O 1
ATOM 1724 N N . SER A 1 220 ? 24.546 0.234 -14.894 1.00 84.88 220 SER A N 1
ATOM 1725 C CA . SER A 1 220 ? 25.806 0.169 -14.135 1.00 84.88 220 SER A CA 1
ATOM 1726 C C . SER A 1 220 ? 26.111 1.453 -13.357 1.00 84.88 220 SER A C 1
ATOM 1728 O O . SER A 1 220 ? 26.806 1.417 -12.348 1.00 84.88 220 SER A O 1
ATOM 1730 N N . ASN A 1 221 ? 25.620 2.592 -13.851 1.00 85.06 221 ASN A N 1
ATOM 1731 C CA . ASN A 1 221 ? 25.836 3.906 -13.253 1.00 85.06 221 ASN A CA 1
ATOM 1732 C C . ASN A 1 221 ? 24.688 4.335 -12.325 1.00 85.06 221 ASN A C 1
ATOM 1734 O O . ASN A 1 221 ? 24.829 5.332 -11.620 1.00 85.06 221 ASN A O 1
ATOM 1738 N N . LEU A 1 222 ? 23.571 3.597 -12.309 1.00 89.94 222 LEU A N 1
ATOM 1739 C CA . LEU A 1 222 ? 22.398 3.943 -11.512 1.00 89.94 222 LEU A CA 1
ATOM 1740 C C . LEU A 1 222 ? 22.601 3.499 -10.064 1.00 89.94 222 LEU A C 1
ATOM 1742 O O . LEU A 1 222 ? 22.852 2.325 -9.781 1.00 89.94 222 LEU A O 1
ATOM 1746 N N . LYS A 1 223 ? 22.473 4.457 -9.148 1.00 91.38 223 LYS A N 1
ATOM 1747 C CA . LYS A 1 223 ? 22.606 4.259 -7.701 1.00 91.38 223 LYS A CA 1
ATOM 1748 C C . LYS A 1 223 ? 21.273 4.498 -7.007 1.00 91.38 223 LYS A C 1
ATOM 1750 O O . LYS A 1 223 ? 20.394 5.162 -7.556 1.00 91.38 223 LYS A O 1
ATOM 1755 N N . THR A 1 224 ? 21.161 3.986 -5.785 1.00 92.81 224 THR A N 1
ATOM 1756 C CA . THR A 1 224 ? 20.025 4.268 -4.900 1.00 92.81 224 THR A CA 1
ATOM 1757 C C . THR A 1 224 ? 19.845 5.773 -4.747 1.00 92.81 224 THR A C 1
ATOM 1759 O O . THR A 1 224 ? 20.818 6.508 -4.562 1.00 92.81 224 THR A O 1
ATOM 1762 N N . LEU A 1 225 ? 18.601 6.239 -4.840 1.00 93.12 225 LEU A N 1
ATOM 1763 C CA . LEU A 1 225 ? 18.298 7.660 -4.761 1.00 93.12 225 LEU A CA 1
ATOM 1764 C C . LEU A 1 225 ? 18.318 8.107 -3.299 1.00 93.12 225 LEU A C 1
ATOM 1766 O O . LEU A 1 225 ? 17.564 7.590 -2.479 1.00 93.12 225 LEU A O 1
ATOM 1770 N N . GLU A 1 226 ? 19.158 9.086 -2.975 1.00 93.25 226 GLU A N 1
ATOM 1771 C CA . GLU A 1 226 ? 19.145 9.743 -1.668 1.00 93.25 226 GLU A CA 1
ATOM 1772 C C . GLU A 1 226 ? 18.209 10.952 -1.726 1.00 93.25 226 GLU A C 1
ATOM 1774 O O . GLU A 1 226 ? 18.458 11.932 -2.437 1.00 93.25 226 GLU A O 1
ATOM 1779 N N . LEU A 1 227 ? 17.090 10.850 -1.012 1.00 94.31 227 LEU A N 1
ATOM 1780 C CA . LEU A 1 227 ? 16.005 11.822 -1.023 1.00 94.31 227 LEU A CA 1
ATOM 1781 C C . LEU A 1 227 ? 15.916 12.532 0.326 1.00 94.31 227 LEU A C 1
ATOM 1783 O O . LEU A 1 227 ? 16.313 11.987 1.355 1.00 94.31 227 LEU A O 1
ATOM 1787 N N . ARG A 1 228 ? 15.365 13.749 0.326 1.00 93.62 228 ARG A N 1
ATOM 1788 C CA . ARG A 1 228 ? 15.093 14.525 1.539 1.00 93.62 228 ARG A CA 1
ATOM 1789 C C . ARG A 1 228 ? 13.600 14.808 1.639 1.00 93.62 228 ARG A C 1
ATOM 1791 O O . ARG A 1 228 ? 13.035 15.382 0.711 1.00 93.62 228 ARG A O 1
ATOM 1798 N N . SER A 1 229 ? 12.993 14.411 2.750 1.00 92.88 229 SER A N 1
ATOM 1799 C CA . SER A 1 229 ? 11.576 14.625 3.031 1.00 92.88 229 SER A CA 1
ATOM 1800 C C . SER A 1 229 ? 11.286 16.047 3.524 1.00 92.88 229 SER A C 1
ATOM 1802 O O . SER A 1 229 ? 12.190 16.783 3.936 1.00 92.88 229 SER A O 1
ATOM 1804 N N . LYS A 1 230 ? 10.003 16.425 3.535 1.00 91.12 230 LYS A N 1
ATOM 1805 C CA . LYS A 1 230 ? 9.511 17.721 4.036 1.00 91.12 230 LYS A CA 1
ATOM 1806 C C . LYS A 1 230 ? 9.880 17.992 5.496 1.00 91.12 230 LYS A C 1
ATOM 1808 O O . LYS A 1 230 ? 10.194 19.121 5.864 1.00 91.12 230 LYS A O 1
ATOM 1813 N N . ASP A 1 231 ? 9.854 16.958 6.329 1.00 86.50 231 ASP A N 1
ATOM 1814 C CA . ASP A 1 231 ? 10.233 17.002 7.744 1.00 86.50 231 ASP A CA 1
ATOM 1815 C C . ASP A 1 231 ? 11.753 16.956 7.976 1.00 86.50 231 ASP A C 1
ATOM 1817 O O . ASP A 1 231 ? 12.205 16.995 9.119 1.00 86.50 231 ASP A O 1
ATOM 1821 N N . GLY A 1 232 ? 12.545 16.962 6.899 1.00 86.94 232 GLY A N 1
ATOM 1822 C CA . GLY A 1 232 ? 13.992 17.146 6.933 1.00 86.94 232 GLY A CA 1
ATOM 1823 C C . GLY A 1 232 ? 14.802 15.860 7.057 1.00 86.94 232 GLY A C 1
ATOM 1824 O O . GLY A 1 232 ? 16.031 15.950 7.037 1.00 86.94 232 GLY A O 1
ATOM 1825 N N . PHE A 1 233 ? 14.154 14.695 7.133 1.00 88.81 233 PHE A N 1
ATOM 1826 C CA . PHE A 1 233 ? 14.836 13.403 7.120 1.00 88.81 233 PHE A CA 1
ATOM 1827 C C . PHE A 1 233 ? 15.398 13.089 5.736 1.00 88.81 233 PHE A C 1
ATOM 1829 O O . PHE A 1 233 ? 14.865 13.504 4.707 1.00 88.81 233 PHE A O 1
ATOM 1836 N N . THR A 1 234 ? 16.495 12.338 5.716 1.00 90.69 234 THR A N 1
ATOM 1837 C CA . THR A 1 234 ? 17.072 11.802 4.482 1.00 90.69 234 THR A CA 1
ATOM 1838 C C . THR A 1 234 ? 16.832 10.305 4.437 1.00 90.69 234 THR A C 1
ATOM 1840 O O . THR A 1 234 ? 17.017 9.625 5.439 1.00 90.69 234 THR A O 1
ATOM 1843 N N . PHE A 1 235 ? 16.373 9.782 3.308 1.00 91.75 235 PHE A N 1
ATOM 1844 C CA . PHE A 1 235 ? 16.084 8.359 3.162 1.00 91.75 235 PHE A CA 1
ATOM 1845 C C . PHE A 1 235 ? 16.496 7.874 1.777 1.00 91.75 235 PHE A C 1
ATOM 1847 O O . PHE A 1 235 ? 16.618 8.655 0.829 1.00 91.75 235 PHE A O 1
ATOM 1854 N N . LYS A 1 236 ? 16.751 6.573 1.682 1.00 92.94 236 LYS A N 1
ATOM 1855 C CA . LYS A 1 236 ? 17.184 5.912 0.455 1.00 92.94 236 LYS A CA 1
ATOM 1856 C C . LYS A 1 236 ? 15.977 5.306 -0.248 1.00 92.94 236 LYS A C 1
ATOM 1858 O O . LYS A 1 236 ? 15.158 4.662 0.398 1.00 92.94 236 LYS A O 1
ATOM 1863 N N . LEU A 1 237 ? 15.865 5.511 -1.553 1.00 94.00 237 LEU A N 1
ATOM 1864 C CA . LEU A 1 237 ? 14.791 4.959 -2.370 1.00 94.00 237 LEU A CA 1
ATOM 1865 C C . LEU A 1 237 ? 15.374 4.108 -3.496 1.00 94.00 237 LEU A C 1
ATOM 1867 O O . LEU A 1 237 ? 16.142 4.605 -4.324 1.00 94.00 237 LEU A O 1
ATOM 1871 N N . GLU A 1 238 ? 14.971 2.842 -3.534 1.00 94.19 238 GLU A N 1
ATOM 1872 C CA . GLU A 1 238 ? 15.255 1.931 -4.637 1.00 94.19 238 GLU A CA 1
ATOM 1873 C C . GLU A 1 238 ? 14.074 1.897 -5.603 1.00 94.19 238 GLU A C 1
ATOM 1875 O O . GLU A 1 238 ? 12.925 1.677 -5.211 1.00 94.19 238 GLU A O 1
ATOM 1880 N N . VAL A 1 239 ? 14.366 2.123 -6.881 1.00 94.50 239 VAL A N 1
ATOM 1881 C CA . VAL A 1 239 ? 13.359 2.223 -7.940 1.00 94.50 239 VAL A CA 1
ATOM 1882 C C . VAL A 1 239 ? 13.762 1.323 -9.092 1.00 94.50 239 VAL A C 1
ATOM 1884 O O . VAL A 1 239 ? 14.916 1.314 -9.504 1.00 94.50 239 VAL A O 1
ATOM 1887 N N . THR A 1 240 ? 12.805 0.613 -9.669 1.00 94.50 240 THR A N 1
ATOM 1888 C CA . THR A 1 240 ? 12.978 -0.089 -10.937 1.00 94.50 240 THR A CA 1
ATOM 1889 C C . THR A 1 240 ? 12.158 0.589 -12.025 1.00 94.50 240 THR A C 1
ATOM 1891 O O . THR A 1 240 ? 10.961 0.815 -11.867 1.00 94.50 240 THR A O 1
ATOM 1894 N N . GLN A 1 241 ? 12.792 0.896 -13.154 1.00 94.88 241 GLN A N 1
ATOM 1895 C CA . GLN A 1 241 ? 12.116 1.378 -14.354 1.00 94.88 241 GLN A CA 1
ATOM 1896 C C . GLN A 1 241 ? 12.154 0.296 -15.425 1.00 94.88 241 GLN A C 1
ATOM 1898 O O . GLN A 1 241 ? 13.228 -0.166 -15.813 1.00 94.88 241 GLN A O 1
ATOM 1903 N N . VAL A 1 242 ? 10.988 -0.042 -15.964 1.00 94.31 242 VAL A N 1
ATOM 1904 C CA . VAL A 1 242 ? 10.877 -0.874 -17.162 1.00 94.31 242 VAL A CA 1
ATOM 1905 C C . VAL A 1 242 ? 10.558 0.026 -18.348 1.00 94.31 242 VAL A C 1
ATOM 1907 O O . VAL A 1 242 ? 9.607 0.817 -18.310 1.00 94.31 242 VAL A O 1
ATOM 1910 N N . ILE A 1 243 ? 11.377 -0.066 -19.392 1.00 94.12 243 ILE A N 1
ATOM 1911 C CA . ILE A 1 243 ? 11.199 0.665 -20.648 1.00 94.12 243 ILE A CA 1
ATOM 1912 C C . ILE A 1 243 ? 11.115 -0.299 -21.826 1.00 94.12 243 ILE A C 1
ATOM 1914 O O . ILE A 1 243 ? 11.675 -1.391 -21.793 1.00 94.12 243 ILE A O 1
ATOM 1918 N N . ASN A 1 244 ? 10.486 0.152 -22.899 1.00 93.62 244 ASN A N 1
ATOM 1919 C CA . ASN A 1 244 ? 10.479 -0.510 -24.190 1.00 93.62 244 ASN A CA 1
ATOM 1920 C C . ASN A 1 244 ? 10.726 0.523 -25.295 1.00 93.62 244 ASN A C 1
ATOM 1922 O O . ASN A 1 244 ? 10.285 1.669 -25.203 1.00 93.62 244 ASN A O 1
ATOM 1926 N N . ILE A 1 245 ? 11.423 0.129 -26.358 1.00 92.56 245 ILE A N 1
ATOM 1927 C CA . ILE A 1 245 ? 11.549 0.956 -27.560 1.00 92.56 245 ILE A CA 1
ATOM 1928 C C . ILE A 1 245 ? 10.885 0.204 -28.704 1.00 92.56 245 ILE A C 1
ATOM 1930 O O . ILE A 1 245 ? 11.449 -0.741 -29.254 1.00 92.56 245 ILE A O 1
ATOM 1934 N N . ALA A 1 246 ? 9.685 0.643 -29.084 1.00 91.75 246 ALA A N 1
ATOM 1935 C CA . ALA A 1 246 ? 9.017 0.103 -30.257 1.00 91.75 246 ALA A CA 1
ATOM 1936 C C . ALA A 1 246 ? 9.899 0.308 -31.509 1.00 91.75 246 ALA A C 1
ATOM 1938 O O . ALA A 1 246 ? 10.417 1.416 -31.688 1.00 91.75 246 ALA A O 1
ATOM 1939 N N . PRO A 1 247 ? 10.018 -0.688 -32.412 1.00 90.62 247 PRO A N 1
ATOM 1940 C CA . PRO A 1 247 ? 10.817 -0.593 -33.639 1.00 90.62 247 PRO A CA 1
ATOM 1941 C C . PRO A 1 247 ? 10.630 0.723 -34.400 1.00 90.62 247 PRO A C 1
ATOM 1943 O O . PRO A 1 247 ? 11.587 1.442 -34.677 1.00 90.62 247 PRO A O 1
ATOM 1946 N N . LYS A 1 248 ? 9.369 1.101 -34.640 1.00 91.50 248 LYS A N 1
ATOM 1947 C CA . LYS A 1 248 ? 8.978 2.338 -35.335 1.00 91.50 248 LYS A CA 1
ATOM 1948 C C . LYS A 1 248 ? 9.502 3.627 -34.682 1.00 91.50 248 LYS A C 1
ATOM 1950 O O . LYS A 1 248 ? 9.645 4.640 -35.356 1.00 91.50 248 LYS A O 1
ATOM 1955 N N . ASN A 1 249 ? 9.772 3.604 -33.376 1.00 91.19 249 ASN A N 1
ATOM 1956 C CA . ASN A 1 249 ? 10.228 4.761 -32.608 1.00 91.19 249 ASN A CA 1
ATOM 1957 C C . ASN A 1 249 ? 11.754 4.779 -32.419 1.00 91.19 249 ASN A C 1
ATOM 1959 O O . ASN A 1 249 ? 12.296 5.793 -31.978 1.00 91.19 249 ASN A O 1
ATOM 1963 N N . SER A 1 250 ? 12.473 3.708 -32.774 1.00 90.44 250 SER A N 1
ATOM 1964 C CA . SER A 1 250 ? 13.928 3.632 -32.597 1.00 90.44 250 SER A CA 1
ATOM 1965 C C . SER A 1 250 ? 14.693 4.775 -33.289 1.00 90.44 250 SER A C 1
ATOM 1967 O O . SER A 1 250 ? 15.576 5.344 -32.642 1.00 90.44 250 SER A O 1
ATOM 1969 N N . PRO A 1 251 ? 14.349 5.210 -34.523 1.00 90.62 251 PRO A N 1
ATOM 1970 C CA . PRO A 1 251 ? 14.980 6.381 -35.139 1.00 90.62 251 PRO A CA 1
ATOM 1971 C C . PRO A 1 251 ? 14.781 7.680 -34.346 1.00 90.62 251 PRO A C 1
ATOM 1973 O O . PRO A 1 251 ? 15.712 8.476 -34.210 1.00 90.62 251 PRO A O 1
ATOM 1976 N N . LYS A 1 252 ? 13.593 7.872 -33.754 1.00 89.50 252 LYS A N 1
ATOM 1977 C CA . LYS A 1 252 ? 13.271 9.043 -32.920 1.00 89.50 252 LYS A CA 1
ATOM 1978 C C . LYS A 1 252 ? 14.134 9.080 -31.662 1.00 89.50 252 LYS A C 1
ATOM 1980 O O . LYS A 1 252 ? 14.696 10.126 -31.334 1.00 89.50 252 LYS A O 1
ATOM 1985 N N . MET A 1 253 ? 14.305 7.929 -31.011 1.00 89.25 253 MET A N 1
ATOM 1986 C CA . MET A 1 253 ? 15.171 7.793 -29.838 1.00 89.25 253 MET A CA 1
ATOM 1987 C C . MET A 1 253 ? 16.622 8.144 -30.169 1.00 89.25 253 MET A C 1
ATOM 1989 O O . MET A 1 253 ? 17.214 8.993 -29.498 1.00 89.25 253 MET A O 1
ATOM 1993 N N . ILE A 1 254 ? 17.169 7.592 -31.257 1.00 86.56 254 ILE A N 1
ATOM 1994 C CA . ILE A 1 254 ? 18.538 7.899 -31.697 1.00 86.56 254 ILE A CA 1
ATOM 1995 C C . ILE A 1 254 ? 18.706 9.384 -32.039 1.00 86.56 254 ILE A C 1
ATOM 1997 O O . ILE A 1 254 ? 19.722 9.976 -31.677 1.00 86.56 254 ILE A O 1
ATOM 2001 N N . SER A 1 255 ? 17.704 10.018 -32.656 1.00 85.50 255 SER A N 1
ATOM 2002 C CA . SER A 1 255 ? 17.752 11.452 -32.961 1.00 85.50 255 SER A CA 1
ATOM 2003 C C . SER A 1 255 ? 17.830 12.339 -31.715 1.00 85.50 255 SER A C 1
ATOM 2005 O O . SER A 1 255 ? 18.430 13.410 -31.793 1.00 85.50 255 SER A O 1
ATOM 2007 N N . ARG A 1 256 ? 17.220 11.946 -30.589 1.00 84.81 256 ARG A N 1
ATOM 2008 C CA . ARG A 1 256 ? 17.179 12.765 -29.361 1.00 84.81 256 ARG A CA 1
ATOM 2009 C C . ARG A 1 256 ? 18.338 12.483 -28.416 1.00 84.81 256 ARG A C 1
ATOM 2011 O O . ARG A 1 256 ? 18.888 13.404 -27.821 1.00 84.81 256 ARG A O 1
ATOM 2018 N N . VAL A 1 257 ? 18.689 11.210 -28.263 1.00 79.06 257 VAL A N 1
ATOM 2019 C CA . VAL A 1 257 ? 19.758 10.757 -27.361 1.00 79.06 257 VAL A CA 1
ATOM 2020 C C . VAL A 1 257 ? 21.139 10.962 -27.995 1.00 79.06 257 VAL A C 1
ATOM 2022 O O . VAL A 1 257 ? 22.127 11.198 -27.291 1.00 79.06 257 VAL A O 1
ATOM 2025 N N . GLY A 1 258 ? 21.194 10.934 -29.328 1.00 68.12 258 GLY A N 1
ATOM 2026 C CA . GLY A 1 258 ? 22.409 11.021 -30.123 1.00 68.12 258 GLY A CA 1
ATOM 2027 C C . GLY A 1 258 ? 23.060 9.657 -30.358 1.00 68.12 258 GLY A C 1
ATOM 2028 O O . GLY A 1 258 ? 22.905 8.712 -29.581 1.00 68.12 258 GLY A O 1
ATOM 2029 N N . SER A 1 259 ? 23.826 9.569 -31.447 1.00 59.16 259 SER A N 1
ATOM 2030 C CA . SER A 1 259 ? 24.676 8.410 -31.725 1.00 59.16 259 SER A CA 1
ATOM 2031 C C . SER A 1 259 ? 25.911 8.427 -30.804 1.00 59.16 259 SER A C 1
ATOM 2033 O O . SER A 1 259 ? 26.462 9.502 -30.551 1.00 59.16 259 SER A O 1
ATOM 2035 N N . PRO A 1 260 ? 26.372 7.267 -30.301 1.00 53.62 260 PRO A N 1
ATOM 2036 C CA . PRO A 1 260 ? 27.483 7.180 -29.350 1.00 53.62 260 PRO A CA 1
ATOM 2037 C C . PRO A 1 260 ? 28.796 7.828 -29.815 1.00 53.62 260 PRO A C 1
ATOM 2039 O O . PRO A 1 260 ? 29.581 8.256 -28.978 1.00 53.62 260 PRO A O 1
ATOM 2042 N N . ASN A 1 261 ? 29.006 7.969 -31.125 1.00 47.97 261 ASN A N 1
ATOM 2043 C CA . ASN A 1 261 ? 30.270 8.448 -31.695 1.00 47.97 261 ASN A CA 1
ATOM 2044 C C . ASN A 1 261 ? 30.389 9.980 -31.810 1.00 47.97 261 ASN A C 1
ATOM 2046 O O . ASN A 1 261 ? 31.369 10.462 -32.366 1.00 47.97 261 ASN A O 1
ATOM 2050 N N . ALA A 1 262 ? 29.421 10.763 -31.324 1.00 41.28 262 ALA A N 1
ATOM 2051 C CA . ALA A 1 262 ? 29.487 12.224 -31.448 1.00 41.28 262 ALA A CA 1
ATOM 2052 C C . ALA A 1 262 ? 30.425 12.899 -30.424 1.00 41.28 262 ALA A C 1
ATOM 2054 O O . ALA A 1 262 ? 30.874 14.014 -30.672 1.00 41.28 262 ALA A O 1
ATOM 2055 N N . ASN A 1 263 ? 30.733 12.243 -29.293 1.00 34.19 263 ASN A N 1
ATOM 2056 C CA . ASN A 1 263 ? 31.373 12.897 -28.139 1.00 34.19 263 ASN A CA 1
ATOM 2057 C C . ASN A 1 263 ? 32.648 12.209 -27.609 1.00 34.19 263 ASN A C 1
ATOM 2059 O O . ASN A 1 263 ? 33.145 12.606 -26.559 1.00 34.19 263 ASN A O 1
ATOM 2063 N N . SER A 1 264 ? 33.189 11.194 -28.285 1.00 35.56 264 SER A N 1
ATOM 2064 C CA . SER A 1 264 ? 34.416 10.507 -27.853 1.00 35.56 264 SER A CA 1
ATOM 2065 C C . SER A 1 264 ? 35.555 10.761 -28.835 1.00 35.56 264 SER A C 1
ATOM 2067 O O . SER A 1 264 ? 35.836 9.951 -29.717 1.00 35.56 264 SER A O 1
ATOM 2069 N N . SER A 1 265 ? 36.217 11.900 -28.660 1.00 28.94 265 SER A N 1
ATOM 2070 C CA . SER A 1 265 ? 37.519 12.207 -29.252 1.00 28.94 265 SER A CA 1
ATOM 2071 C C . SER A 1 265 ? 38.642 11.492 -28.490 1.00 28.94 265 SER A C 1
ATOM 2073 O O . SER A 1 265 ? 39.584 12.144 -28.067 1.00 28.94 265 SER A O 1
ATOM 2075 N N . GLU A 1 266 ? 38.553 10.180 -28.259 1.00 29.42 266 GLU A N 1
ATOM 2076 C CA . GLU A 1 266 ? 39.665 9.404 -27.695 1.00 29.42 266 GLU A CA 1
ATOM 2077 C C . GLU A 1 266 ? 39.751 8.014 -28.347 1.00 29.42 266 GLU A C 1
ATOM 2079 O O . GLU A 1 266 ? 38.844 7.195 -28.237 1.00 29.42 266 GLU A O 1
ATOM 2084 N N . GLN A 1 267 ? 40.886 7.811 -29.028 1.00 26.52 267 GLN A N 1
ATOM 2085 C CA . GLN A 1 267 ? 41.580 6.554 -29.339 1.00 26.52 267 GLN A CA 1
ATOM 2086 C C . GLN A 1 267 ? 40.834 5.458 -30.118 1.00 26.52 267 GLN A C 1
ATOM 2088 O O . GLN A 1 267 ? 40.282 4.540 -29.530 1.00 26.52 267 GLN A O 1
ATOM 2093 N N . PHE A 1 268 ? 41.002 5.466 -31.445 1.00 25.25 268 PHE A N 1
ATOM 2094 C CA . PHE A 1 268 ? 41.341 4.262 -32.222 1.00 25.25 268 PHE A CA 1
ATOM 2095 C C . PHE A 1 268 ? 42.201 4.684 -33.423 1.00 25.25 268 PHE A C 1
ATOM 2097 O O . PHE A 1 268 ? 41.694 4.943 -34.513 1.00 25.25 268 PHE A O 1
ATOM 2104 N N . GLU A 1 269 ? 43.512 4.784 -33.204 1.00 22.33 269 GLU A N 1
ATOM 2105 C CA . GLU A 1 269 ? 44.489 4.605 -34.278 1.00 22.33 269 GLU A CA 1
ATOM 2106 C C . GLU A 1 269 ? 44.780 3.103 -34.435 1.00 22.33 269 GLU A C 1
ATOM 2108 O O . GLU A 1 269 ? 44.863 2.369 -33.453 1.00 22.33 269 GLU A O 1
ATOM 2113 N N . GLU A 1 270 ? 44.916 2.693 -35.697 1.00 23.88 270 GLU A N 1
ATOM 2114 C CA . GLU A 1 270 ? 45.483 1.431 -36.191 1.00 23.88 270 GLU A CA 1
ATOM 2115 C C . GLU A 1 270 ? 44.803 0.104 -35.801 1.00 23.88 270 GLU A C 1
ATOM 2117 O O . GLU A 1 270 ? 45.216 -0.617 -34.901 1.00 23.88 270 GLU A O 1
ATOM 2122 N N . GLN A 1 271 ? 43.835 -0.325 -36.613 1.00 22.56 271 GLN A N 1
ATOM 2123 C CA . GLN A 1 271 ? 44.033 -1.363 -37.642 1.00 22.56 271 GLN A CA 1
ATOM 2124 C C . GLN A 1 271 ? 42.701 -1.624 -38.363 1.00 22.56 271 GLN A C 1
ATOM 2126 O O . GLN A 1 271 ? 41.621 -1.424 -37.815 1.00 22.56 271 GLN A O 1
ATOM 2131 N N . GLY A 1 272 ? 42.803 -1.992 -39.641 1.00 23.92 272 GLY A N 1
ATOM 2132 C CA . GLY A 1 272 ? 41.714 -2.056 -40.612 1.00 23.92 272 GLY A CA 1
ATOM 2133 C C . GLY A 1 272 ? 40.423 -2.723 -40.132 1.00 23.92 272 GLY A C 1
ATOM 2134 O O . GLY A 1 272 ? 40.419 -3.672 -39.352 1.00 23.92 272 GLY A O 1
ATOM 2135 N N . GLY A 1 273 ? 39.315 -2.202 -40.661 1.00 30.05 273 GLY A N 1
ATOM 2136 C CA . GLY A 1 273 ? 37.962 -2.657 -40.387 1.00 30.05 273 GLY A CA 1
ATOM 2137 C C . GLY A 1 273 ? 37.801 -4.167 -40.514 1.00 30.05 273 GLY A C 1
ATOM 2138 O O . GLY A 1 273 ? 37.782 -4.715 -41.608 1.00 30.05 273 GLY A O 1
ATOM 2139 N N . VAL A 1 274 ? 37.597 -4.807 -39.371 1.00 22.25 274 VAL A N 1
ATOM 2140 C CA . VAL A 1 274 ? 36.926 -6.093 -39.242 1.00 22.25 274 VAL A CA 1
ATOM 2141 C C . VAL A 1 274 ? 36.074 -5.980 -37.986 1.00 22.25 274 VAL A C 1
ATOM 2143 O O . VAL A 1 274 ? 36.580 -5.703 -36.898 1.00 22.25 274 VAL A O 1
ATOM 2146 N N . ILE A 1 275 ? 34.768 -6.198 -38.120 1.00 32.91 275 ILE A N 1
ATOM 2147 C CA . ILE A 1 275 ? 33.932 -6.569 -36.979 1.00 32.91 275 ILE A CA 1
ATOM 2148 C C . ILE A 1 275 ? 34.443 -7.949 -36.551 1.00 32.91 275 ILE A C 1
ATOM 2150 O O . ILE A 1 275 ? 34.011 -8.964 -37.090 1.00 32.91 275 ILE A O 1
ATOM 2154 N N . SER A 1 276 ? 35.436 -7.998 -35.659 1.00 23.81 276 SER A N 1
ATOM 2155 C CA . SER A 1 276 ? 35.937 -9.257 -35.105 1.00 23.81 276 SER A CA 1
ATOM 2156 C C . SER A 1 276 ? 34.821 -9.920 -34.291 1.00 23.81 276 SER A C 1
ATOM 2158 O O . SER A 1 276 ? 34.370 -9.342 -33.299 1.00 23.81 276 SER A O 1
ATOM 2160 N N . PRO A 1 277 ? 34.379 -11.140 -34.644 1.00 32.38 277 PRO A N 1
ATOM 2161 C CA . PRO A 1 277 ? 33.344 -11.855 -33.915 1.00 32.38 277 PRO A CA 1
ATOM 2162 C C . PRO A 1 277 ? 33.966 -12.638 -32.753 1.00 32.38 277 PRO A C 1
ATOM 2164 O O . PRO A 1 277 ? 33.747 -13.833 -32.643 1.00 32.38 277 PRO A O 1
ATOM 2167 N N . LEU A 1 278 ? 34.797 -12.023 -31.907 1.00 28.08 278 LEU A N 1
ATOM 2168 C CA . LEU A 1 278 ? 35.441 -12.742 -30.797 1.00 28.08 278 LEU A CA 1
ATOM 2169 C C . LEU A 1 278 ? 35.968 -11.798 -29.702 1.00 28.08 278 LEU A C 1
ATOM 2171 O O . LEU A 1 278 ? 37.134 -11.832 -29.330 1.00 28.08 278 LEU A O 1
ATOM 2175 N N . SER A 1 279 ? 35.086 -10.995 -29.105 1.00 29.50 279 SER A N 1
ATOM 2176 C CA . SER A 1 279 ? 35.237 -10.635 -27.691 1.00 29.50 279 SER A CA 1
ATOM 2177 C C . SER A 1 279 ? 34.047 -11.209 -26.921 1.00 29.50 279 SER A C 1
ATOM 2179 O O . SER A 1 279 ? 32.897 -10.789 -27.050 1.00 29.50 279 SER A O 1
ATOM 2181 N N . LYS A 1 280 ? 34.308 -12.266 -26.143 1.00 29.48 280 LYS A N 1
ATOM 2182 C CA . LYS A 1 280 ? 33.379 -12.781 -25.130 1.00 29.48 280 LYS A CA 1
ATOM 2183 C C . LYS A 1 280 ? 33.301 -11.748 -24.003 1.00 29.48 280 LYS A C 1
ATOM 2185 O O . LYS A 1 280 ? 33.979 -11.863 -22.993 1.00 29.48 280 LYS A O 1
ATOM 2190 N N . GLY A 1 281 ? 32.506 -10.713 -24.215 1.00 30.06 281 GLY A N 1
ATOM 2191 C CA . GLY A 1 281 ? 32.228 -9.661 -23.249 1.00 30.06 281 GLY A CA 1
ATOM 2192 C C . GLY A 1 281 ? 31.230 -8.716 -23.888 1.00 30.06 281 GLY A C 1
ATOM 2193 O O . GLY A 1 281 ? 31.579 -7.986 -24.804 1.00 30.06 281 GLY A O 1
ATOM 2194 N N . ALA A 1 282 ? 29.965 -8.811 -23.481 1.00 34.34 282 ALA A N 1
ATOM 2195 C CA . ALA A 1 282 ? 28.855 -8.087 -24.084 1.00 34.34 282 ALA A CA 1
ATOM 2196 C C . ALA A 1 282 ? 29.130 -6.574 -24.143 1.00 34.34 282 ALA A C 1
ATOM 2198 O O . ALA A 1 282 ? 28.953 -5.869 -23.150 1.00 34.34 282 ALA A O 1
ATOM 2199 N N . VAL A 1 283 ? 29.512 -6.064 -25.316 1.00 45.56 283 VAL A N 1
ATOM 2200 C CA . VAL A 1 283 ? 29.410 -4.636 -25.630 1.00 45.56 283 VAL A CA 1
ATOM 2201 C C . VAL A 1 283 ? 27.918 -4.357 -25.806 1.00 45.56 283 VAL A C 1
ATOM 2203 O O . VAL A 1 283 ? 27.373 -4.439 -26.905 1.00 45.56 283 VAL A O 1
ATOM 2206 N N . LYS A 1 284 ? 27.215 -4.164 -24.684 1.00 57.56 284 LYS A N 1
ATOM 2207 C CA . LYS A 1 284 ? 25.808 -3.755 -24.686 1.00 57.56 284 LYS A CA 1
ATOM 2208 C C . LYS A 1 284 ? 25.673 -2.406 -25.404 1.00 57.56 284 LYS A C 1
ATOM 2210 O O . LYS A 1 284 ? 26.588 -1.584 -25.379 1.00 57.56 284 LYS A O 1
ATOM 2215 N N . TYR A 1 285 ? 24.537 -2.195 -26.065 1.00 69.56 285 TYR A N 1
ATOM 2216 C CA . TYR A 1 285 ? 24.332 -1.092 -27.008 1.00 69.56 285 TYR A CA 1
ATOM 2217 C C . TYR A 1 285 ? 24.543 0.282 -26.349 1.00 69.56 285 TYR A C 1
ATOM 2219 O O . TYR A 1 285 ? 23.809 0.678 -25.441 1.00 69.56 285 TYR A O 1
ATOM 2227 N N . SER A 1 286 ? 25.547 1.029 -26.812 1.00 71.25 286 SER A N 1
ATOM 2228 C CA . SER A 1 286 ? 25.953 2.319 -26.231 1.00 71.25 286 SER A CA 1
ATOM 2229 C C . SER A 1 286 ? 24.901 3.424 -26.389 1.00 71.25 286 SER A C 1
ATOM 2231 O O . SER A 1 286 ? 24.840 4.335 -25.565 1.00 71.25 286 SER A O 1
ATOM 2233 N N . SER A 1 287 ? 24.006 3.308 -27.372 1.00 78.12 287 SER A N 1
ATOM 2234 C CA . SER A 1 287 ? 22.815 4.156 -27.532 1.00 78.12 287 SER A CA 1
ATOM 2235 C C . SER A 1 287 ? 21.883 4.082 -26.317 1.00 78.12 287 SER A C 1
ATOM 2237 O O . SER A 1 287 ? 21.432 5.109 -25.816 1.00 78.12 287 SER A O 1
ATOM 2239 N N . ILE A 1 288 ? 21.660 2.878 -25.784 1.00 84.81 288 ILE A N 1
ATOM 2240 C CA . ILE A 1 288 ? 20.844 2.670 -24.583 1.00 84.81 288 ILE A CA 1
ATOM 2241 C C . ILE A 1 288 ? 21.556 3.215 -23.349 1.00 84.81 288 ILE A C 1
ATOM 2243 O O . ILE A 1 288 ? 20.929 3.870 -22.525 1.00 84.81 288 ILE A O 1
ATOM 2247 N N . LYS A 1 289 ? 22.876 3.034 -23.241 1.00 83.56 289 LYS A N 1
ATOM 2248 C CA . LYS A 1 289 ? 23.651 3.611 -22.131 1.00 83.56 289 LYS A CA 1
ATOM 2249 C C . LYS A 1 289 ? 23.560 5.143 -22.103 1.00 83.56 289 LYS A C 1
ATOM 2251 O O . LYS A 1 289 ? 23.410 5.732 -21.036 1.00 83.56 289 LYS A O 1
ATOM 2256 N N . ASN A 1 290 ? 23.576 5.787 -23.270 1.00 82.88 290 ASN A N 1
ATOM 2257 C CA . ASN A 1 290 ? 23.362 7.229 -23.379 1.00 82.88 290 ASN A CA 1
ATOM 2258 C C . ASN A 1 290 ? 21.941 7.639 -22.977 1.00 82.88 290 ASN A C 1
ATOM 2260 O O . ASN A 1 290 ? 21.790 8.635 -22.275 1.00 82.88 290 ASN A O 1
ATOM 2264 N N . LEU A 1 291 ? 20.917 6.878 -23.379 1.00 87.81 291 LEU A N 1
ATOM 2265 C CA . LEU A 1 291 ? 19.531 7.120 -22.965 1.00 87.81 291 LEU A CA 1
ATOM 2266 C C . LEU A 1 291 ? 19.405 7.042 -21.437 1.00 87.81 291 LEU A C 1
ATOM 2268 O O . LEU A 1 291 ? 18.797 7.918 -20.822 1.00 87.81 291 LEU A O 1
ATOM 2272 N N . VAL A 1 292 ? 20.021 6.026 -20.829 1.00 89.88 292 VAL A N 1
ATOM 2273 C CA . VAL A 1 292 ? 20.012 5.838 -19.377 1.00 89.88 292 VAL A CA 1
ATOM 2274 C C . VAL A 1 292 ? 20.669 7.018 -18.667 1.00 89.88 292 VAL A C 1
ATOM 2276 O O . VAL A 1 292 ? 20.008 7.700 -17.890 1.00 89.88 292 VAL A O 1
ATOM 2279 N N . ASN A 1 293 ? 21.925 7.319 -18.992 1.00 87.19 293 ASN A N 1
ATOM 2280 C CA . ASN A 1 293 ? 22.706 8.316 -18.256 1.00 87.19 293 ASN A CA 1
ATOM 2281 C C . ASN A 1 293 ? 22.253 9.762 -18.526 1.00 87.19 293 ASN A C 1
ATOM 2283 O O . ASN A 1 293 ? 22.312 10.615 -17.646 1.00 87.19 293 ASN A O 1
ATOM 2287 N N . ARG A 1 294 ? 21.839 10.081 -19.760 1.00 85.56 294 ARG A N 1
ATOM 2288 C CA . ARG A 1 294 ? 21.536 11.472 -20.152 1.00 85.56 294 ARG A CA 1
ATOM 2289 C C . ARG A 1 294 ? 20.076 11.851 -19.956 1.00 85.56 294 ARG A C 1
ATOM 2291 O O . ARG A 1 294 ? 19.788 13.040 -19.858 1.00 85.56 294 ARG A O 1
ATOM 2298 N N . VAL A 1 295 ? 19.165 10.875 -19.956 1.00 89.12 295 VAL A N 1
ATOM 2299 C CA . VAL A 1 295 ? 17.718 11.132 -19.922 1.00 89.12 295 VAL A CA 1
ATOM 2300 C C . VAL A 1 295 ? 17.070 10.467 -18.717 1.00 89.12 295 VAL A C 1
ATOM 2302 O O . VAL A 1 295 ? 16.495 11.171 -17.892 1.00 89.12 295 VAL A O 1
ATOM 2305 N N . LEU A 1 296 ? 17.165 9.142 -18.581 1.00 91.25 296 LEU A N 1
ATOM 2306 C CA . LEU A 1 296 ? 16.419 8.412 -17.547 1.00 91.25 296 LEU A CA 1
ATOM 2307 C C . LEU A 1 296 ? 16.906 8.724 -16.133 1.00 91.25 296 LEU A C 1
ATOM 2309 O O . LEU A 1 296 ? 16.088 9.027 -15.270 1.00 91.25 296 LEU A O 1
ATOM 2313 N N . GLU A 1 297 ? 18.217 8.691 -15.900 1.00 91.31 297 GLU A N 1
ATOM 2314 C CA . GLU A 1 297 ? 18.821 8.984 -14.599 1.00 91.31 297 GLU A CA 1
ATOM 2315 C C . GLU A 1 297 ? 18.388 10.356 -14.044 1.00 91.31 297 GLU A C 1
ATOM 2317 O O . GLU A 1 297 ? 17.810 10.389 -12.950 1.00 91.31 297 GLU A O 1
ATOM 2322 N N . PRO A 1 298 ? 18.573 11.485 -14.765 1.00 91.44 298 PRO A N 1
ATOM 2323 C CA . PRO A 1 298 ? 18.125 12.779 -14.264 1.00 91.44 298 PRO A CA 1
ATOM 2324 C C . PRO A 1 298 ? 16.598 12.883 -14.190 1.00 91.44 298 PRO A C 1
ATOM 2326 O O . PRO A 1 298 ? 16.090 13.500 -13.258 1.00 91.44 298 PRO A O 1
ATOM 2329 N N . MET A 1 299 ? 15.850 12.284 -15.123 1.00 90.56 299 MET A N 1
ATOM 2330 C CA . MET A 1 299 ? 14.385 12.371 -15.147 1.00 90.56 299 MET A CA 1
ATOM 2331 C C . MET A 1 299 ? 13.743 11.680 -13.939 1.00 90.56 299 MET A C 1
ATOM 2333 O O . MET A 1 299 ? 12.969 12.309 -13.216 1.00 90.56 299 MET A O 1
ATOM 2337 N N . VAL A 1 300 ? 14.094 10.415 -13.693 1.00 93.12 300 VAL A N 1
ATOM 2338 C CA . VAL A 1 300 ? 13.580 9.631 -12.560 1.00 93.12 300 VAL A CA 1
ATOM 2339 C C . VAL A 1 300 ? 14.066 10.239 -11.244 1.00 93.12 300 VAL A C 1
ATOM 2341 O O . VAL A 1 300 ? 13.268 10.483 -10.338 1.00 93.12 300 VAL A O 1
ATOM 2344 N N . GLY A 1 301 ? 15.358 10.573 -11.159 1.00 91.75 301 GLY A N 1
ATOM 2345 C CA . GLY A 1 301 ? 15.937 11.176 -9.962 1.00 91.75 301 GLY A CA 1
ATOM 2346 C C . GLY A 1 301 ? 15.302 12.521 -9.601 1.00 91.75 301 GLY A C 1
ATOM 2347 O O . GLY A 1 301 ? 15.036 12.776 -8.429 1.00 91.75 301 GLY A O 1
ATOM 2348 N N . ASN A 1 302 ? 15.026 13.391 -10.576 1.00 92.00 302 ASN A N 1
ATOM 2349 C CA . ASN A 1 302 ? 14.384 14.683 -10.314 1.00 92.00 302 ASN A CA 1
ATOM 2350 C C . ASN A 1 302 ? 12.918 14.531 -9.910 1.00 92.00 302 ASN A C 1
ATOM 2352 O O . ASN A 1 302 ? 12.483 15.238 -9.005 1.00 92.00 302 ASN A O 1
ATOM 2356 N N . TYR A 1 303 ? 12.184 13.596 -10.522 1.00 93.50 303 TYR A N 1
ATOM 2357 C CA . TYR A 1 303 ? 10.802 13.323 -10.135 1.00 93.50 303 TYR A CA 1
ATOM 2358 C C . TYR A 1 303 ? 10.713 12.952 -8.649 1.00 93.50 303 TYR A C 1
ATOM 2360 O O . TYR A 1 303 ? 10.048 13.644 -7.881 1.00 93.50 303 TYR A O 1
ATOM 2368 N N . PHE A 1 304 ? 11.452 11.925 -8.216 1.00 94.44 304 PHE A N 1
ATOM 2369 C CA . PHE A 1 304 ? 11.399 11.472 -6.825 1.00 94.44 304 PHE A CA 1
ATOM 2370 C C . PHE A 1 304 ? 12.001 12.479 -5.838 1.00 94.44 304 PHE A C 1
ATOM 2372 O O . PHE A 1 304 ? 11.490 12.598 -4.727 1.00 94.44 304 PHE A O 1
ATOM 2379 N N . ARG A 1 305 ? 13.031 13.250 -6.225 1.00 92.75 305 ARG A N 1
ATOM 2380 C CA . ARG A 1 305 ? 13.575 14.330 -5.379 1.00 92.75 305 ARG A CA 1
ATOM 2381 C C . ARG A 1 305 ? 12.573 15.450 -5.136 1.00 92.75 305 ARG A C 1
ATOM 2383 O O . ARG A 1 305 ? 12.440 15.874 -3.993 1.00 92.75 305 ARG A O 1
ATOM 2390 N N . ASN A 1 306 ? 11.869 15.900 -6.171 1.00 90.75 306 ASN A N 1
ATOM 2391 C CA . ASN A 1 306 ? 10.847 16.935 -6.025 1.00 90.75 306 ASN A CA 1
ATOM 2392 C C . ASN A 1 306 ? 9.662 16.408 -5.214 1.00 90.75 306 ASN A C 1
ATOM 2394 O O . ASN A 1 306 ? 9.220 17.057 -4.273 1.00 90.75 306 ASN A O 1
ATOM 2398 N N . TYR A 1 307 ? 9.211 15.192 -5.522 1.00 89.06 307 TYR A N 1
ATOM 2399 C CA . TYR A 1 307 ? 8.066 14.594 -4.849 1.00 89.06 307 TYR A CA 1
ATOM 2400 C C . TYR A 1 307 ? 8.347 14.326 -3.363 1.00 89.06 307 TYR A C 1
ATOM 2402 O O . TYR A 1 307 ? 7.514 14.626 -2.517 1.00 89.06 307 TYR A O 1
ATOM 2410 N N . ALA A 1 308 ? 9.538 13.836 -3.001 1.00 91.44 308 ALA A N 1
ATOM 2411 C CA . ALA A 1 308 ? 9.902 13.604 -1.600 1.00 91.44 308 ALA A CA 1
ATOM 2412 C C . ALA A 1 308 ? 9.858 14.882 -0.744 1.00 91.44 308 ALA A C 1
ATOM 2414 O O . ALA A 1 308 ? 9.501 14.811 0.429 1.00 91.44 308 ALA A O 1
ATOM 2415 N N . GLN A 1 309 ? 10.149 16.053 -1.319 1.00 90.88 309 GLN A N 1
ATOM 2416 C CA . GLN A 1 309 ? 10.121 17.329 -0.592 1.00 90.88 309 GLN A CA 1
ATOM 2417 C C . GLN A 1 309 ? 8.704 17.780 -0.201 1.00 90.88 309 GLN A C 1
ATOM 2419 O O . GLN A 1 309 ? 8.556 18.633 0.675 1.00 90.88 309 GLN A O 1
ATOM 2424 N N . GLU A 1 310 ? 7.661 17.211 -0.809 1.00 89.25 310 GLU A N 1
ATOM 2425 C CA . GLU A 1 310 ? 6.265 17.558 -0.525 1.00 89.25 310 GLU A CA 1
ATOM 2426 C C . GLU A 1 310 ? 5.663 16.750 0.639 1.00 89.25 310 GLU A C 1
ATOM 2428 O O . GLU A 1 310 ? 4.708 17.210 1.273 1.00 89.25 310 GLU A O 1
ATOM 2433 N N . TYR A 1 311 ? 6.244 15.590 0.972 1.00 86.69 311 TYR A N 1
ATOM 2434 C CA . TYR A 1 311 ? 5.707 14.640 1.955 1.00 86.69 311 TYR A CA 1
ATOM 2435 C C . TYR A 1 311 ? 6.630 14.483 3.165 1.00 86.69 311 TYR A C 1
ATOM 2437 O O . TYR A 1 311 ? 7.855 14.574 3.059 1.00 86.69 311 TYR A O 1
ATOM 2445 N N . ASN A 1 312 ? 6.046 14.205 4.333 1.00 88.50 312 ASN A N 1
ATOM 2446 C CA . ASN A 1 312 ? 6.830 13.663 5.441 1.00 88.50 312 ASN A CA 1
ATOM 2447 C C . ASN A 1 312 ? 7.265 12.236 5.094 1.00 88.50 312 ASN A C 1
ATOM 2449 O O . ASN A 1 312 ? 6.599 11.543 4.322 1.00 88.50 312 ASN A O 1
ATOM 2453 N N . VAL A 1 313 ? 8.354 11.766 5.696 1.00 84.94 313 VAL A N 1
ATOM 2454 C CA . VAL A 1 313 ? 8.926 10.457 5.346 1.00 84.94 313 VAL A CA 1
ATOM 2455 C C . VAL A 1 313 ? 7.975 9.276 5.616 1.00 84.94 313 VAL A C 1
ATOM 2457 O O . VAL A 1 313 ? 7.942 8.322 4.842 1.00 84.94 313 VAL A O 1
ATOM 2460 N N . LEU A 1 314 ? 7.148 9.350 6.667 1.00 81.19 314 LEU A N 1
ATOM 2461 C CA . LEU A 1 314 ? 6.149 8.317 6.975 1.00 81.19 314 LEU A CA 1
ATOM 2462 C C . LEU A 1 314 ? 4.958 8.351 6.007 1.00 81.19 314 LEU A C 1
ATOM 2464 O O . LEU A 1 314 ? 4.505 7.295 5.567 1.00 81.19 314 LEU A O 1
ATOM 2468 N N . ASP A 1 315 ? 4.496 9.547 5.634 1.00 83.88 315 ASP A N 1
ATOM 2469 C CA . ASP A 1 315 ? 3.405 9.724 4.665 1.00 83.88 315 ASP A CA 1
ATOM 2470 C C . ASP A 1 315 ? 3.826 9.204 3.284 1.00 83.88 315 ASP A C 1
ATOM 2472 O O . ASP A 1 315 ? 3.052 8.531 2.605 1.00 83.88 315 ASP A O 1
ATOM 2476 N N . PHE A 1 316 ? 5.086 9.445 2.904 1.00 87.38 316 PHE A N 1
ATOM 2477 C CA . PHE A 1 316 ? 5.686 8.908 1.683 1.00 87.38 316 PHE A CA 1
ATOM 2478 C C . PHE A 1 316 ? 5.647 7.370 1.659 1.00 87.38 316 PHE A C 1
ATOM 2480 O O . PHE A 1 316 ? 5.372 6.766 0.624 1.00 87.38 316 PHE A O 1
ATOM 2487 N N . LEU A 1 317 ? 5.877 6.729 2.809 1.00 84.31 317 LEU A N 1
ATOM 2488 C CA . LEU A 1 317 ? 5.869 5.272 2.948 1.00 84.31 317 LEU A CA 1
ATOM 2489 C C . LEU A 1 317 ? 4.448 4.694 2.898 1.00 84.31 317 LEU A C 1
ATOM 2491 O O . LEU A 1 317 ? 4.211 3.689 2.230 1.00 84.31 317 LEU A O 1
ATOM 2495 N N . GLN A 1 318 ? 3.491 5.345 3.563 1.00 83.38 318 GLN A N 1
ATOM 2496 C CA . GLN A 1 318 ? 2.085 4.927 3.557 1.00 83.38 318 GLN A CA 1
ATOM 2497 C C . GLN A 1 318 ? 1.430 5.093 2.183 1.00 83.38 318 GLN A C 1
ATOM 2499 O O . GLN A 1 318 ? 0.618 4.264 1.784 1.00 83.38 318 GLN A O 1
ATOM 2504 N N . GLN A 1 319 ? 1.787 6.145 1.445 1.00 86.81 319 GLN A N 1
ATOM 2505 C CA . GLN A 1 319 ? 1.189 6.460 0.145 1.00 86.81 319 GLN A CA 1
ATOM 2506 C C . GLN A 1 319 ? 1.971 5.887 -1.043 1.00 86.81 319 GLN A C 1
ATOM 2508 O O . GLN A 1 319 ? 1.689 6.263 -2.181 1.00 86.81 319 GLN A O 1
ATOM 2513 N N . ARG A 1 320 ? 2.924 4.969 -0.816 1.00 87.00 320 ARG A N 1
ATOM 2514 C CA . ARG A 1 320 ? 3.843 4.452 -1.850 1.00 87.00 320 ARG A CA 1
ATOM 2515 C C . ARG A 1 320 ? 3.140 4.047 -3.153 1.00 87.00 320 ARG A C 1
ATOM 2517 O O . ARG A 1 320 ? 3.651 4.339 -4.228 1.00 87.00 320 ARG A O 1
ATOM 2524 N N . ASP A 1 321 ? 1.960 3.430 -3.057 1.00 87.94 321 ASP A N 1
ATOM 2525 C CA . ASP A 1 321 ? 1.230 2.903 -4.211 1.00 87.94 321 ASP A CA 1
ATOM 2526 C C . ASP A 1 321 ? 0.733 4.056 -5.107 1.00 87.94 321 ASP A C 1
ATOM 2528 O O . ASP A 1 321 ? 0.904 4.019 -6.324 1.00 87.94 321 ASP A O 1
ATOM 2532 N N . GLN A 1 322 ? 0.228 5.139 -4.502 1.00 89.81 322 GLN A N 1
ATOM 2533 C CA . GLN A 1 322 ? -0.192 6.349 -5.222 1.00 89.81 322 GLN A CA 1
ATOM 2534 C C . GLN A 1 322 ? 1.003 7.091 -5.832 1.00 89.81 322 GLN A C 1
ATOM 2536 O O . GLN A 1 322 ? 0.915 7.627 -6.938 1.00 89.81 322 GLN A O 1
ATOM 2541 N N . ILE A 1 323 ? 2.132 7.130 -5.117 1.00 90.19 323 ILE A N 1
ATOM 2542 C CA . ILE A 1 323 ? 3.368 7.751 -5.613 1.00 90.19 323 ILE A CA 1
ATOM 2543 C C . ILE A 1 323 ? 3.876 6.994 -6.838 1.00 90.19 323 ILE A C 1
ATOM 2545 O O . ILE A 1 323 ? 4.251 7.620 -7.828 1.00 90.19 323 ILE A O 1
ATOM 2549 N N . GLN A 1 324 ? 3.858 5.662 -6.786 1.00 92.50 324 GLN A N 1
ATOM 2550 C CA . GLN A 1 324 ? 4.277 4.791 -7.877 1.00 92.50 324 GLN A CA 1
ATOM 2551 C C . GLN A 1 324 ? 3.403 4.963 -9.128 1.00 92.50 324 GLN A C 1
ATOM 2553 O O . GLN A 1 324 ? 3.930 5.065 -10.239 1.00 92.50 324 GLN A O 1
ATOM 2558 N N . GLU A 1 325 ? 2.082 5.029 -8.958 1.00 91.75 325 GLU A N 1
ATOM 2559 C CA . GLU A 1 325 ? 1.136 5.252 -10.055 1.00 91.75 325 GLU A CA 1
ATOM 2560 C C . GLU A 1 325 ? 1.393 6.602 -10.741 1.00 91.75 325 GLU A C 1
ATOM 2562 O O . GLU A 1 325 ? 1.641 6.653 -11.949 1.00 91.75 325 GLU A O 1
ATOM 2567 N N . ARG A 1 326 ? 1.483 7.688 -9.960 1.00 91.19 326 ARG A N 1
ATOM 2568 C CA . ARG A 1 326 ? 1.799 9.028 -10.485 1.00 91.19 326 ARG A CA 1
ATOM 2569 C C . ARG A 1 326 ? 3.180 9.098 -11.135 1.00 91.19 326 ARG A C 1
ATOM 2571 O O . ARG A 1 326 ? 3.335 9.744 -12.172 1.00 91.19 326 ARG A O 1
ATOM 2578 N N . ALA A 1 327 ? 4.177 8.425 -10.555 1.00 91.12 327 ALA A N 1
ATOM 2579 C CA . ALA A 1 327 ? 5.521 8.347 -11.124 1.00 91.12 327 ALA A CA 1
ATOM 2580 C C . ALA A 1 327 ? 5.484 7.693 -12.501 1.00 91.12 327 ALA A C 1
ATOM 2582 O O . ALA A 1 327 ? 6.057 8.226 -13.451 1.00 91.12 327 ALA A O 1
ATOM 2583 N N . THR A 1 328 ? 4.755 6.581 -12.613 1.00 92.81 328 THR A N 1
ATOM 2584 C CA . THR A 1 328 ? 4.588 5.852 -13.868 1.00 92.81 328 THR A CA 1
ATOM 2585 C C . THR A 1 328 ? 3.955 6.744 -14.931 1.00 92.81 328 THR A C 1
ATOM 2587 O O . THR A 1 328 ? 4.486 6.833 -16.035 1.00 92.81 328 THR A O 1
ATOM 2590 N N . GLU A 1 329 ? 2.874 7.460 -14.615 1.00 92.88 329 GLU A N 1
ATOM 2591 C CA . GLU A 1 329 ? 2.220 8.368 -15.567 1.00 92.88 329 GLU A CA 1
ATOM 2592 C C . GLU A 1 329 ? 3.125 9.529 -15.997 1.00 92.88 329 GLU A C 1
ATOM 2594 O O . GLU A 1 329 ? 3.264 9.807 -17.194 1.00 92.88 329 GLU A O 1
ATOM 2599 N N . HIS A 1 330 ? 3.784 10.180 -15.035 1.00 91.75 330 HIS A N 1
ATOM 2600 C CA . HIS A 1 330 ? 4.666 11.311 -15.303 1.00 91.75 330 HIS A CA 1
ATOM 2601 C C . HIS A 1 330 ? 5.869 10.897 -16.161 1.00 91.75 330 HIS A C 1
ATOM 2603 O O . HIS A 1 330 ? 6.166 11.533 -17.176 1.00 91.75 330 HIS A O 1
ATOM 2609 N N . ILE A 1 331 ? 6.552 9.810 -15.789 1.00 92.75 331 ILE A N 1
ATOM 2610 C CA . ILE A 1 331 ? 7.715 9.296 -16.521 1.00 92.75 331 ILE A CA 1
ATOM 2611 C C . ILE A 1 331 ? 7.294 8.786 -17.903 1.00 92.75 331 ILE A C 1
ATOM 2613 O O . ILE A 1 331 ? 7.982 9.065 -18.885 1.00 92.75 331 ILE A O 1
ATOM 2617 N N . LYS A 1 332 ? 6.140 8.118 -18.024 1.00 92.88 332 LYS A N 1
ATOM 2618 C CA . LYS A 1 332 ? 5.588 7.686 -19.317 1.00 92.88 332 LYS A CA 1
ATOM 2619 C C . LYS A 1 332 ? 5.360 8.859 -20.259 1.00 92.88 332 LYS A C 1
ATOM 2621 O O . LYS A 1 332 ? 5.799 8.811 -21.407 1.00 92.88 332 LYS A O 1
ATOM 2626 N N . SER A 1 333 ? 4.724 9.923 -19.774 1.00 90.69 333 SER A N 1
ATOM 2627 C CA . SER A 1 333 ? 4.511 11.143 -20.557 1.00 90.69 333 SER A CA 1
ATOM 2628 C C . SER A 1 333 ? 5.838 11.758 -21.015 1.00 90.69 333 SER A C 1
ATOM 2630 O O . SER A 1 333 ? 6.015 12.082 -22.190 1.00 90.69 333 SER A O 1
ATOM 2632 N N . ALA A 1 334 ? 6.815 11.839 -20.110 1.00 89.06 334 ALA A N 1
ATOM 2633 C CA . ALA A 1 334 ? 8.097 12.468 -20.387 1.00 89.06 334 ALA A CA 1
ATOM 2634 C C . ALA A 1 334 ? 8.998 11.647 -21.338 1.00 89.06 334 ALA A C 1
ATOM 2636 O O . ALA A 1 334 ? 9.687 12.226 -22.181 1.00 89.06 334 ALA A O 1
ATOM 2637 N N . LEU A 1 335 ? 8.974 10.311 -21.259 1.00 91.00 335 LEU A N 1
ATOM 2638 C CA . LEU A 1 335 ? 9.756 9.426 -22.136 1.00 91.00 335 LEU A CA 1
ATOM 2639 C C . LEU A 1 335 ? 9.177 9.290 -23.546 1.00 91.00 335 LEU A C 1
ATOM 2641 O O . LEU A 1 335 ? 9.944 9.127 -24.501 1.00 91.00 335 LEU A O 1
ATOM 2645 N N . ASN A 1 336 ? 7.864 9.466 -23.711 1.00 89.81 336 ASN A N 1
ATOM 2646 C CA . ASN A 1 336 ? 7.236 9.477 -25.034 1.00 89.81 336 ASN A CA 1
ATOM 2647 C C . ASN A 1 336 ? 7.848 10.548 -25.958 1.00 89.81 336 ASN A C 1
ATOM 2649 O O . ASN A 1 336 ? 8.007 10.306 -27.154 1.00 89.81 336 ASN A O 1
ATOM 2653 N N . ALA A 1 337 ? 8.287 11.690 -25.411 1.00 85.62 337 ALA A N 1
ATOM 2654 C CA . ALA A 1 337 ? 8.980 12.745 -26.165 1.00 85.62 337 ALA A CA 1
ATOM 2655 C C . ALA A 1 337 ? 10.357 12.318 -26.723 1.00 85.62 337 ALA A C 1
ATOM 2657 O O . ALA A 1 337 ? 10.922 12.990 -27.587 1.00 85.62 337 ALA A O 1
ATOM 2658 N N . TYR A 1 338 ? 10.908 11.202 -26.240 1.00 88.12 338 TYR A N 1
ATOM 2659 C CA . TYR A 1 338 ? 12.148 10.590 -26.719 1.00 88.12 338 TYR A CA 1
ATOM 2660 C C . TYR A 1 338 ? 11.891 9.336 -27.567 1.00 88.12 338 TYR A C 1
ATOM 2662 O O . TYR A 1 338 ? 12.842 8.661 -27.946 1.00 88.12 338 TYR A O 1
ATOM 2670 N N . GLY A 1 339 ? 10.632 9.000 -27.872 1.00 87.56 339 GLY A N 1
ATOM 2671 C CA . GLY A 1 339 ? 10.289 7.761 -28.576 1.00 87.56 339 GLY A CA 1
ATOM 2672 C C . GLY A 1 339 ? 10.525 6.496 -27.740 1.00 87.56 339 GLY A C 1
ATOM 2673 O O . GLY A 1 339 ? 10.720 5.421 -28.304 1.00 87.56 339 GLY A O 1
ATOM 2674 N N . VAL A 1 340 ? 10.534 6.623 -26.411 1.00 92.06 340 VAL A N 1
ATOM 2675 C CA . VAL A 1 340 ? 10.716 5.516 -25.464 1.00 92.06 340 VAL A CA 1
ATOM 2676 C C . VAL A 1 340 ? 9.412 5.314 -24.704 1.00 92.06 340 VAL A C 1
ATOM 2678 O O . VAL A 1 340 ? 8.853 6.260 -24.158 1.00 92.06 340 VAL A O 1
ATOM 2681 N N . GLU A 1 341 ? 8.928 4.081 -24.657 1.00 92.12 341 GLU A N 1
ATOM 2682 C CA . GLU A 1 341 ? 7.714 3.719 -23.935 1.00 92.12 341 GLU A CA 1
ATOM 2683 C C . GLU A 1 341 ? 8.085 3.303 -22.509 1.00 92.12 341 GLU A C 1
ATOM 2685 O O . GLU A 1 341 ? 8.885 2.388 -22.305 1.00 92.12 341 GLU A O 1
ATOM 2690 N N . ALA A 1 342 ? 7.509 3.964 -21.504 1.00 92.94 342 ALA A N 1
ATOM 2691 C CA . ALA A 1 342 ? 7.602 3.498 -20.123 1.00 92.94 342 ALA A CA 1
ATOM 2692 C C . ALA A 1 342 ? 6.536 2.421 -19.886 1.00 92.94 342 ALA A C 1
ATOM 2694 O O . ALA A 1 342 ? 5.340 2.703 -20.001 1.00 92.94 342 ALA A O 1
ATOM 2695 N N . VAL A 1 343 ? 6.970 1.204 -19.557 1.00 90.31 343 VAL A N 1
ATOM 2696 C CA . VAL A 1 343 ? 6.067 0.090 -19.227 1.00 90.31 343 VAL A CA 1
ATOM 2697 C C . VAL A 1 343 ? 5.586 0.222 -17.783 1.00 90.31 343 VAL A C 1
ATOM 2699 O O . VAL A 1 343 ? 4.393 0.106 -17.518 1.00 90.31 343 VAL A O 1
ATOM 2702 N N . GLY A 1 344 ? 6.496 0.540 -16.858 1.00 91.00 344 GLY A N 1
ATOM 2703 C CA . GLY A 1 344 ? 6.162 0.755 -15.453 1.00 91.00 344 GLY A CA 1
ATOM 2704 C C . GLY A 1 344 ? 7.332 1.296 -14.641 1.00 91.00 344 GLY A C 1
ATOM 2705 O O . GLY A 1 344 ? 8.494 1.028 -14.959 1.00 91.00 344 GLY A O 1
ATOM 2706 N N . THR A 1 345 ? 7.013 2.058 -13.598 1.00 93.75 345 THR A N 1
ATOM 2707 C CA . THR A 1 345 ? 7.957 2.511 -12.573 1.00 93.75 345 THR A CA 1
ATOM 2708 C C . THR A 1 345 ? 7.561 1.848 -11.262 1.00 93.75 345 THR A C 1
ATOM 2710 O O . THR A 1 345 ? 6.414 1.969 -10.849 1.00 93.75 345 THR A O 1
ATOM 2713 N N . PHE A 1 346 ? 8.486 1.151 -10.609 1.00 93.69 346 PHE A N 1
ATOM 2714 C CA . PHE A 1 346 ? 8.229 0.381 -9.394 1.00 93.69 346 PHE A CA 1
ATOM 2715 C C . PHE A 1 346 ? 9.117 0.862 -8.252 1.00 93.69 346 PHE A C 1
ATOM 2717 O O . PHE A 1 346 ? 10.316 1.056 -8.441 1.00 93.69 346 PHE A O 1
ATOM 2724 N N . ILE A 1 347 ? 8.533 1.056 -7.074 1.00 92.50 347 ILE A N 1
ATOM 2725 C CA . ILE A 1 347 ? 9.258 1.376 -5.845 1.00 92.50 347 ILE A CA 1
ATOM 2726 C C . ILE A 1 347 ? 9.521 0.059 -5.114 1.00 92.50 347 ILE A C 1
ATOM 2728 O O . ILE A 1 347 ? 8.577 -0.613 -4.702 1.00 92.50 347 ILE A O 1
ATOM 2732 N N . ASN A 1 348 ? 10.793 -0.307 -4.955 1.00 88.19 348 ASN A N 1
ATOM 2733 C CA . ASN A 1 348 ? 11.180 -1.590 -4.369 1.00 88.19 348 ASN A CA 1
ATOM 2734 C C . ASN A 1 348 ? 11.330 -1.482 -2.849 1.00 88.19 348 ASN A C 1
ATOM 2736 O O . ASN A 1 348 ? 10.532 -2.031 -2.092 1.00 88.19 348 ASN A O 1
ATOM 2740 N N . GLU A 1 349 ? 12.350 -0.746 -2.408 1.00 86.81 349 GLU A N 1
ATOM 2741 C CA . GLU A 1 349 ? 12.701 -0.586 -1.001 1.00 86.81 349 GLU A CA 1
ATOM 2742 C C . GLU A 1 349 ? 12.821 0.899 -0.642 1.00 86.81 349 GLU A C 1
ATOM 2744 O O . GLU A 1 349 ? 13.373 1.708 -1.393 1.00 86.81 349 GLU A O 1
ATOM 2749 N N . ILE A 1 350 ? 12.288 1.254 0.529 1.00 88.38 350 ILE A N 1
ATOM 2750 C CA . ILE A 1 350 ? 12.423 2.580 1.136 1.00 88.38 350 ILE A CA 1
ATOM 2751 C C . ILE A 1 350 ? 13.301 2.409 2.378 1.00 88.38 350 ILE A C 1
ATOM 2753 O O . ILE A 1 350 ? 12.832 2.022 3.449 1.00 88.38 350 ILE A O 1
ATOM 2757 N N . GLY A 1 351 ? 14.591 2.687 2.221 1.00 85.25 351 GLY A N 1
ATOM 2758 C CA . GLY A 1 351 ? 15.585 2.641 3.284 1.00 85.25 351 GLY A CA 1
ATOM 2759 C C . GLY A 1 351 ? 15.450 3.843 4.213 1.00 85.25 351 GLY A C 1
ATOM 2760 O O . GLY A 1 351 ? 15.987 4.921 3.942 1.00 85.25 351 GLY A O 1
ATOM 2761 N N . LEU A 1 352 ? 14.734 3.656 5.318 1.00 82.19 352 LEU A N 1
ATOM 2762 C CA . LEU A 1 352 ? 14.554 4.677 6.346 1.00 82.19 352 LEU A CA 1
ATOM 2763 C C . LEU A 1 352 ? 15.800 4.878 7.221 1.00 82.19 352 LEU A C 1
ATOM 2765 O O . LEU A 1 352 ? 16.537 3.915 7.455 1.00 82.19 352 LEU A O 1
ATOM 2769 N N . PRO A 1 353 ? 15.992 6.082 7.799 1.00 78.12 353 PRO A N 1
ATOM 2770 C CA . PRO A 1 353 ? 16.939 6.300 8.890 1.00 78.12 353 PRO A CA 1
ATOM 2771 C C . PRO A 1 353 ? 16.735 5.300 10.031 1.00 78.12 353 PRO A C 1
ATOM 2773 O O . PRO A 1 353 ? 15.595 5.007 10.398 1.00 78.12 353 PRO A O 1
ATOM 2776 N N . ALA A 1 354 ? 17.828 4.839 10.646 1.00 71.06 354 ALA A N 1
ATOM 2777 C CA . ALA A 1 354 ? 17.791 3.909 11.782 1.00 71.06 354 ALA A CA 1
ATOM 2778 C C . ALA A 1 354 ? 16.891 4.409 12.934 1.00 71.06 354 ALA A C 1
ATOM 2780 O O . ALA A 1 354 ? 16.202 3.625 13.580 1.00 71.06 354 ALA A O 1
ATOM 2781 N N . GLU A 1 355 ? 16.828 5.729 13.121 1.00 67.62 355 GLU A N 1
ATOM 2782 C CA . GLU A 1 355 ? 15.980 6.420 14.101 1.00 67.62 355 GLU A CA 1
ATOM 2783 C C . GLU A 1 355 ? 14.477 6.124 13.921 1.00 67.62 355 GLU A C 1
ATOM 2785 O O . GLU A 1 355 ? 13.741 6.063 14.903 1.00 67.62 355 GLU A O 1
ATOM 2790 N N . LEU A 1 356 ? 14.017 5.910 12.681 1.00 64.00 356 LEU A N 1
ATOM 2791 C CA . LEU A 1 356 ? 12.609 5.662 12.342 1.00 64.00 356 LEU A CA 1
ATOM 2792 C C . LEU A 1 356 ? 12.297 4.178 12.113 1.00 64.00 356 LEU A C 1
ATOM 2794 O O . LEU A 1 356 ? 11.136 3.780 12.204 1.00 64.00 356 LEU A O 1
ATOM 2798 N N . GLN A 1 357 ? 13.308 3.340 11.858 1.00 59.94 357 GLN A N 1
ATOM 2799 C CA . GLN A 1 357 ? 13.115 1.893 11.695 1.00 59.94 357 GLN A CA 1
ATOM 2800 C C . GLN A 1 357 ? 12.500 1.258 12.951 1.00 59.94 357 GLN A C 1
ATOM 2802 O O . GLN A 1 357 ? 11.595 0.430 12.846 1.00 59.94 357 GLN A O 1
ATOM 2807 N N . HIS A 1 358 ? 12.902 1.717 14.140 1.00 54.53 358 HIS A N 1
ATOM 2808 C CA . HIS A 1 358 ? 12.321 1.278 15.413 1.00 54.53 358 HIS A CA 1
ATOM 2809 C C . HIS A 1 358 ? 10.851 1.695 15.607 1.00 54.53 358 HIS A C 1
ATOM 2811 O O . HIS A 1 358 ? 10.152 1.081 16.409 1.00 54.53 358 HIS A O 1
ATOM 2817 N N . LEU A 1 359 ? 10.360 2.703 14.876 1.00 53.00 359 LEU A N 1
ATOM 2818 C CA . LEU A 1 359 ? 8.961 3.143 14.945 1.00 53.00 359 LEU A CA 1
ATOM 2819 C C . LEU A 1 359 ? 8.032 2.312 14.046 1.00 53.00 359 LEU A C 1
ATOM 2821 O O . LEU A 1 359 ? 6.841 2.228 14.331 1.00 53.00 359 LEU A O 1
ATOM 2825 N N . ILE A 1 360 ? 8.560 1.695 12.982 1.00 52.94 360 ILE A N 1
ATOM 2826 C CA . ILE A 1 360 ? 7.780 0.892 12.020 1.00 52.94 360 ILE A CA 1
ATOM 2827 C C . ILE A 1 360 ? 7.872 -0.611 12.302 1.00 52.94 360 ILE A C 1
ATOM 2829 O O . ILE A 1 360 ? 6.955 -1.346 11.955 1.00 52.94 360 ILE A O 1
ATOM 2833 N N . GLN A 1 361 ? 8.905 -1.077 13.012 1.00 45.50 361 GLN A N 1
ATOM 2834 C CA . GLN A 1 361 ? 8.998 -2.457 13.516 1.00 45.50 361 GLN A CA 1
ATOM 2835 C C . GLN A 1 361 ? 7.986 -2.795 14.631 1.00 45.50 361 GLN A C 1
ATOM 2837 O O . GLN A 1 361 ? 8.146 -3.801 15.319 1.00 45.50 361 GLN A O 1
ATOM 2842 N N . ALA A 1 362 ? 6.923 -2.008 14.814 1.00 41.31 362 ALA A N 1
ATOM 2843 C CA . ALA A 1 362 ? 5.732 -2.524 15.469 1.00 41.31 362 ALA A CA 1
ATOM 2844 C C . ALA A 1 362 ? 5.098 -3.540 14.496 1.00 41.31 362 ALA A C 1
ATOM 2846 O O . ALA A 1 362 ? 4.621 -3.132 13.435 1.00 41.31 362 ALA A O 1
ATOM 2847 N N . PRO A 1 363 ? 5.131 -4.855 14.783 1.00 44.09 363 PRO A N 1
ATOM 2848 C CA . PRO A 1 363 ? 4.582 -5.849 13.871 1.00 44.09 363 PRO A CA 1
ATOM 2849 C C . PRO A 1 363 ? 3.116 -5.511 13.589 1.00 44.09 363 PRO A C 1
ATOM 2851 O O . PRO A 1 363 ? 2.363 -5.186 14.506 1.00 44.09 363 PRO A O 1
ATOM 2854 N N . THR A 1 364 ? 2.692 -5.589 12.328 1.00 40.84 364 THR A N 1
ATOM 2855 C CA . THR A 1 364 ? 1.271 -5.615 11.983 1.00 40.84 364 THR A CA 1
ATOM 2856 C C . THR A 1 364 ? 0.696 -6.913 12.535 1.00 40.84 364 THR A C 1
ATOM 2858 O O . THR A 1 364 ? 0.837 -7.994 11.964 1.00 40.84 364 THR A O 1
ATOM 2861 N N . ILE A 1 365 ? 0.120 -6.817 13.730 1.00 50.88 365 ILE A N 1
ATOM 2862 C CA . ILE A 1 365 ? -0.470 -7.941 14.443 1.00 50.88 365 ILE A CA 1
ATOM 2863 C C . ILE A 1 365 ? -1.713 -8.366 13.660 1.00 50.88 365 ILE A C 1
ATOM 2865 O O . ILE A 1 365 ? -2.747 -7.703 13.688 1.00 50.88 365 ILE A O 1
ATOM 2869 N N . ASN A 1 366 ? -1.601 -9.470 12.924 1.00 47.31 366 ASN A N 1
ATOM 2870 C CA . ASN A 1 366 ? -2.758 -10.120 12.329 1.00 47.31 366 ASN A CA 1
ATOM 2871 C C . ASN A 1 366 ? -3.514 -10.835 13.459 1.00 47.31 366 ASN A C 1
ATOM 2873 O O . ASN A 1 366 ? -3.088 -11.888 13.940 1.00 47.31 366 ASN A O 1
ATOM 2877 N N . ASP A 1 367 ? -4.603 -10.227 13.929 1.00 57.72 367 ASP A N 1
ATOM 2878 C CA . ASP A 1 367 ? -5.417 -10.770 15.016 1.00 57.72 367 ASP A CA 1
ATOM 2879 C C . ASP A 1 367 ? -6.137 -12.055 14.573 1.00 57.72 367 ASP A C 1
ATOM 2881 O O . ASP A 1 367 ? -7.249 -12.007 14.049 1.00 57.72 367 ASP A O 1
ATOM 2885 N N . ASN A 1 368 ? -5.569 -13.224 14.878 1.00 65.88 368 ASN A N 1
ATOM 2886 C CA . ASN A 1 368 ? -6.251 -14.527 14.777 1.00 65.88 368 ASN A CA 1
ATOM 2887 C C . ASN A 1 368 ? -7.292 -14.747 15.905 1.00 65.88 368 ASN A C 1
ATOM 2889 O O . ASN A 1 368 ? -7.496 -15.872 16.363 1.00 65.88 368 ASN A O 1
ATOM 2893 N N . LEU A 1 369 ? -7.900 -13.673 16.418 1.00 77.19 369 LEU A N 1
ATOM 2894 C CA . LEU A 1 369 ? -8.873 -13.704 17.513 1.00 77.19 369 LEU A CA 1
ATOM 2895 C C . LEU A 1 369 ? -10.299 -13.686 16.959 1.00 77.19 369 LEU A C 1
ATOM 2897 O O . LEU A 1 369 ? -10.642 -12.820 16.150 1.00 77.19 369 LEU A O 1
ATOM 2901 N N . ASN A 1 370 ? -11.157 -14.579 17.452 1.00 86.00 370 ASN A N 1
ATOM 2902 C CA . ASN A 1 370 ? -12.580 -14.558 17.116 1.00 86.00 370 ASN A CA 1
ATOM 2903 C C . ASN A 1 370 ? -13.282 -13.368 17.796 1.00 86.00 370 ASN A C 1
ATOM 2905 O O . ASN A 1 370 ? -12.843 -12.885 18.841 1.00 86.00 370 ASN A O 1
ATOM 2909 N N . SER A 1 371 ? -14.415 -12.909 17.252 1.00 88.00 371 SER A N 1
ATOM 2910 C CA . SER A 1 371 ? -15.136 -11.729 17.770 1.00 88.00 371 SER A CA 1
ATOM 2911 C C . SER A 1 371 ? -15.515 -11.840 19.252 1.00 88.00 371 SER A C 1
ATOM 2913 O O . SER A 1 371 ? -15.431 -10.854 19.982 1.00 88.00 371 SER A O 1
ATOM 2915 N N . LEU A 1 372 ? -15.878 -13.042 19.714 1.00 88.25 372 LEU A N 1
ATOM 2916 C CA . LEU A 1 372 ? -16.184 -13.302 21.124 1.00 88.25 372 LEU A CA 1
ATOM 2917 C C . LEU A 1 372 ? -14.955 -13.103 22.020 1.00 88.25 372 LEU A C 1
ATOM 2919 O O . LEU A 1 372 ? -15.050 -12.493 23.078 1.00 88.25 372 LEU A O 1
ATOM 2923 N N . GLU A 1 373 ? -13.789 -13.575 21.586 1.00 87.12 373 GLU A N 1
ATOM 2924 C CA . GLU A 1 373 ? -12.548 -13.428 22.348 1.00 87.12 373 GLU A CA 1
ATOM 2925 C C . GLU A 1 373 ? -12.121 -11.964 22.414 1.00 87.12 373 GLU A C 1
ATOM 2927 O O . GLU A 1 373 ? -11.760 -11.482 23.484 1.00 87.12 373 GLU A O 1
ATOM 2932 N N . LYS A 1 374 ? -12.248 -11.222 21.306 1.00 90.00 374 LYS A N 1
ATOM 2933 C CA . LYS A 1 374 ? -12.006 -9.771 21.289 1.00 90.00 374 LYS A CA 1
ATOM 2934 C C . LYS A 1 374 ? -12.897 -9.044 22.298 1.00 90.00 374 LYS A C 1
ATOM 2936 O O . LYS A 1 374 ? -12.411 -8.199 23.046 1.00 90.00 374 LYS A O 1
ATOM 2941 N N . PHE A 1 375 ? -14.178 -9.408 22.366 1.00 90.94 375 PHE A N 1
ATOM 2942 C CA . PHE A 1 375 ? -15.120 -8.833 23.326 1.00 90.94 375 PHE A CA 1
ATOM 2943 C C . PHE A 1 375 ? -14.780 -9.185 24.785 1.00 90.94 375 PHE A C 1
ATOM 2945 O O . PHE A 1 375 ? -14.816 -8.311 25.653 1.00 90.94 375 PHE A O 1
ATOM 2952 N N . LEU A 1 376 ? -14.390 -10.432 25.065 1.00 91.44 376 LEU A N 1
ATOM 2953 C CA . LEU A 1 376 ? -13.968 -10.863 26.404 1.00 91.44 376 LEU A CA 1
ATOM 2954 C C . LEU A 1 376 ? -12.693 -10.141 26.859 1.00 91.44 376 LEU A C 1
ATOM 2956 O O . LEU A 1 376 ? -12.640 -9.621 27.972 1.00 91.44 376 LEU A O 1
ATOM 2960 N N . LEU A 1 377 ? -11.689 -10.031 25.987 1.00 90.75 377 LEU A N 1
ATOM 2961 C CA . LEU A 1 377 ? -10.454 -9.299 26.282 1.00 90.75 377 LEU A CA 1
ATOM 2962 C C . LEU A 1 377 ? -10.718 -7.807 26.521 1.00 90.75 377 LEU A C 1
ATOM 2964 O O . LEU A 1 377 ? -10.183 -7.220 27.463 1.00 90.75 377 LEU A O 1
ATOM 2968 N N . TRP A 1 378 ? -11.608 -7.211 25.728 1.00 90.44 378 TRP A N 1
ATOM 2969 C CA . TRP A 1 378 ? -12.042 -5.830 25.921 1.00 90.44 378 TRP A CA 1
ATOM 2970 C C . TRP A 1 378 ? -12.789 -5.621 27.248 1.00 90.44 378 TRP A C 1
ATOM 2972 O O . TRP A 1 378 ? -12.588 -4.599 27.917 1.00 90.44 378 TRP A O 1
ATOM 2982 N N . SER A 1 379 ? -13.606 -6.597 27.653 1.00 89.38 379 SER A N 1
ATOM 2983 C CA . SER A 1 379 ? -14.318 -6.604 28.940 1.00 89.38 379 SER A CA 1
ATOM 2984 C C . SER A 1 379 ? -13.342 -6.664 30.118 1.00 89.38 379 SER A C 1
ATOM 2986 O O . SER A 1 379 ? -13.528 -5.977 31.118 1.00 89.38 379 SER A O 1
ATOM 2988 N N . ALA A 1 380 ? -12.236 -7.396 29.965 1.00 87.81 380 ALA A N 1
ATOM 2989 C CA . ALA A 1 380 ? -11.141 -7.439 30.931 1.00 87.81 380 ALA A CA 1
ATOM 2990 C C . ALA A 1 380 ? -10.252 -6.178 30.934 1.00 87.81 380 ALA A C 1
ATOM 2992 O O . ALA A 1 380 ? -9.266 -6.126 31.671 1.00 87.81 380 ALA A O 1
ATOM 2993 N N . GLY A 1 381 ? -10.551 -5.178 30.098 1.00 84.50 381 GLY A N 1
ATOM 2994 C CA . GLY A 1 381 ? -9.738 -3.971 29.971 1.00 84.50 381 GLY A CA 1
ATOM 2995 C C . GLY A 1 381 ? -8.353 -4.227 29.370 1.00 84.50 381 GLY A C 1
ATOM 2996 O O . GLY A 1 381 ? -7.414 -3.501 29.695 1.00 84.50 381 GLY A O 1
ATOM 2997 N N . ALA A 1 382 ? -8.209 -5.264 28.541 1.00 86.06 382 ALA A N 1
ATOM 2998 C CA . ALA A 1 382 ? -6.946 -5.619 27.912 1.00 86.06 382 ALA A CA 1
ATOM 2999 C C . ALA A 1 382 ? -6.882 -5.222 26.430 1.00 86.06 382 ALA A C 1
ATOM 3001 O O . ALA A 1 382 ? -7.890 -5.238 25.720 1.00 86.06 382 ALA A O 1
ATOM 3002 N N . ASP A 1 383 ? -5.682 -4.880 25.957 1.00 85.81 383 ASP A N 1
ATOM 3003 C CA . ASP A 1 383 ? -5.418 -4.600 24.548 1.00 85.81 383 ASP A CA 1
ATOM 3004 C C . ASP A 1 383 ? -5.336 -5.926 23.775 1.00 85.81 383 ASP A C 1
ATOM 3006 O O . ASP A 1 383 ? -4.378 -6.698 23.898 1.00 85.81 383 ASP A O 1
ATOM 3010 N N . HIS A 1 384 ? -6.386 -6.202 23.000 1.00 83.06 384 HIS A N 1
ATOM 3011 C CA . HIS A 1 384 ? -6.522 -7.421 22.208 1.00 83.06 384 HIS A CA 1
ATOM 3012 C C . HIS A 1 384 ? -5.420 -7.586 21.155 1.00 83.06 384 HIS A C 1
ATOM 3014 O O . HIS A 1 384 ? -5.050 -8.724 20.878 1.00 83.06 384 HIS A O 1
ATOM 3020 N N . HIS A 1 385 ? -4.852 -6.493 20.634 1.00 82.12 385 HIS A N 1
ATOM 3021 C CA . HIS A 1 385 ? -3.760 -6.573 19.669 1.00 82.12 385 HIS A CA 1
ATOM 3022 C C . HIS A 1 385 ? -2.504 -7.149 20.328 1.00 82.12 385 HIS A C 1
ATOM 3024 O O . HIS A 1 385 ? -1.915 -8.108 19.843 1.00 82.12 385 HIS A O 1
ATOM 3030 N N . ILE A 1 386 ? -2.122 -6.652 21.505 1.00 82.06 386 ILE A N 1
ATOM 3031 C CA . ILE A 1 386 ? -0.933 -7.159 22.210 1.00 82.06 386 ILE A CA 1
ATOM 3032 C C . ILE A 1 386 ? -1.127 -8.633 22.601 1.00 82.06 386 ILE A C 1
ATOM 3034 O O . ILE A 1 386 ? -0.221 -9.448 22.449 1.00 82.06 386 ILE A O 1
ATOM 3038 N N . LEU A 1 387 ? -2.333 -9.007 23.039 1.00 85.00 387 LEU A N 1
ATOM 3039 C CA . LEU A 1 387 ? -2.652 -10.383 23.434 1.00 85.00 387 LEU A CA 1
ATOM 3040 C C . LEU A 1 387 ? -2.829 -11.365 22.266 1.00 85.00 387 LEU A C 1
ATOM 3042 O O . LEU A 1 387 ? -2.839 -12.576 22.498 1.00 85.00 387 LEU A O 1
ATOM 3046 N N . ALA A 1 388 ? -2.964 -10.885 21.028 1.00 82.44 388 ALA A N 1
ATOM 3047 C CA . ALA A 1 388 ? -3.001 -11.740 19.844 1.00 82.44 388 ALA A CA 1
ATOM 3048 C C . ALA A 1 388 ? -1.613 -12.298 19.470 1.00 82.44 388 ALA A C 1
ATOM 3050 O O . ALA A 1 388 ? -1.524 -13.274 18.720 1.00 82.44 388 ALA A O 1
ATOM 3051 N N . GLN A 1 389 ? -0.537 -11.712 20.005 1.00 81.44 389 GLN A N 1
ATOM 3052 C CA . GLN A 1 389 ? 0.837 -12.161 19.792 1.00 81.44 389 GLN A CA 1
ATOM 3053 C C . GLN A 1 389 ? 1.084 -13.552 20.407 1.00 81.44 389 GLN A C 1
ATOM 3055 O O . GLN A 1 389 ? 0.542 -13.894 21.464 1.00 81.44 389 GLN A O 1
ATOM 3060 N N . LYS A 1 390 ? 1.919 -14.378 19.758 1.00 76.88 390 LYS A N 1
ATOM 3061 C CA . LYS A 1 390 ? 2.176 -15.772 20.184 1.00 76.88 390 LYS A CA 1
ATOM 3062 C C . LYS A 1 390 ? 2.845 -15.846 21.558 1.00 76.88 390 LYS A C 1
ATOM 3064 O O . LYS A 1 390 ? 2.627 -16.792 22.308 1.00 76.88 390 LYS A O 1
ATOM 3069 N N . GLU A 1 391 ? 3.617 -14.828 21.896 1.00 78.00 391 GLU A N 1
ATOM 3070 C CA . GLU A 1 391 ? 4.331 -14.643 23.154 1.00 78.00 391 GLU A CA 1
ATOM 3071 C C . GLU A 1 391 ? 3.366 -14.458 24.341 1.00 78.00 391 GLU A C 1
ATOM 3073 O O . GLU A 1 391 ? 3.726 -14.724 25.487 1.00 78.00 391 GLU A O 1
ATOM 3078 N N . CYS A 1 392 ? 2.121 -14.047 24.072 1.00 82.25 392 CYS A N 1
ATOM 3079 C CA . CYS A 1 392 ? 1.107 -13.716 25.073 1.00 82.25 392 CYS A CA 1
ATOM 3080 C C . CYS A 1 392 ? -0.001 -14.775 25.228 1.00 82.25 392 CYS A C 1
ATOM 3082 O O . CYS A 1 392 ? -1.013 -14.499 25.871 1.00 82.25 392 CYS A O 1
ATOM 3084 N N . LEU A 1 393 ? 0.170 -15.997 24.705 1.00 82.50 393 LEU A N 1
ATOM 3085 C CA . LEU A 1 393 ? -0.858 -17.053 24.768 1.00 82.50 393 LEU A CA 1
ATOM 3086 C C . LEU A 1 393 ? -1.349 -17.348 26.195 1.00 82.50 393 LEU A C 1
ATOM 3088 O O . LEU A 1 393 ? -2.553 -17.454 26.427 1.00 82.50 393 LEU A O 1
ATOM 3092 N N . THR A 1 394 ? -0.439 -17.444 27.164 1.00 84.38 394 THR A N 1
ATOM 3093 C CA . THR A 1 394 ? -0.795 -17.708 28.568 1.00 84.38 394 THR A CA 1
ATOM 3094 C C . THR A 1 394 ? -1.572 -16.543 29.186 1.00 84.38 394 THR A C 1
ATOM 3096 O O . THR A 1 394 ? -2.556 -16.754 29.896 1.00 84.38 394 THR A O 1
ATOM 3099 N N . GLU A 1 395 ? -1.184 -15.304 28.869 1.00 86.38 395 GLU A N 1
ATOM 3100 C CA . GLU A 1 395 ? -1.878 -14.104 29.349 1.00 86.38 395 GLU A CA 1
ATOM 3101 C C . GLU A 1 395 ? -3.250 -13.947 28.680 1.00 86.38 395 GLU A C 1
ATOM 3103 O O . GLU A 1 395 ? -4.214 -13.575 29.346 1.00 86.38 395 GLU A O 1
ATOM 3108 N N . ARG A 1 396 ? -3.398 -14.325 27.405 1.00 88.62 396 ARG A N 1
ATOM 3109 C CA . ARG A 1 396 ? -4.690 -14.318 26.706 1.00 88.62 396 ARG A CA 1
ATOM 3110 C C . ARG A 1 396 ? -5.739 -15.140 27.449 1.00 88.62 396 ARG A C 1
ATOM 3112 O O . ARG A 1 396 ? -6.843 -14.639 27.658 1.00 88.62 396 ARG A O 1
ATOM 3119 N N . TYR A 1 397 ? -5.421 -16.361 27.888 1.00 87.25 397 TYR A N 1
ATOM 3120 C CA . TYR A 1 397 ? -6.370 -17.184 28.653 1.00 87.25 397 TYR A CA 1
ATOM 3121 C C . TYR A 1 397 ? -6.750 -16.542 29.990 1.00 87.25 397 TYR A C 1
ATOM 3123 O O . TYR A 1 397 ? -7.926 -16.513 30.349 1.00 87.25 397 TYR A O 1
ATOM 3131 N N . LYS A 1 398 ? -5.777 -15.960 30.695 1.00 87.38 398 LYS A N 1
ATOM 3132 C CA . LYS A 1 398 ? -5.991 -15.253 31.964 1.00 87.38 398 LYS A CA 1
ATOM 3133 C C . LYS A 1 398 ? -6.909 -14.037 31.802 1.00 87.38 398 LYS A C 1
ATOM 3135 O O . LYS A 1 398 ? -7.886 -13.915 32.538 1.00 87.38 398 LYS A O 1
ATOM 3140 N N . TYR A 1 399 ? -6.655 -13.167 30.824 1.00 88.88 399 TYR A N 1
ATOM 3141 C CA . TYR A 1 399 ? -7.520 -12.010 30.558 1.00 88.88 399 TYR A CA 1
ATOM 3142 C C . TYR A 1 399 ? -8.885 -12.418 29.997 1.00 88.88 399 TYR A C 1
ATOM 3144 O O . TYR A 1 399 ? -9.885 -11.799 30.342 1.00 88.88 399 TYR A O 1
ATOM 3152 N N . THR A 1 400 ? -8.969 -13.497 29.217 1.00 90.38 400 THR A N 1
ATOM 3153 C CA . THR A 1 400 ? -10.259 -14.044 28.760 1.00 90.38 400 THR A CA 1
ATOM 3154 C C . THR A 1 400 ? -11.093 -14.549 29.940 1.00 90.38 400 THR A C 1
ATOM 3156 O O . THR A 1 400 ? -12.291 -14.273 30.004 1.00 90.38 400 THR A O 1
ATOM 3159 N N . ALA A 1 401 ? -10.473 -15.222 30.916 1.00 89.44 401 ALA A N 1
ATOM 3160 C CA . ALA A 1 401 ? -11.144 -15.657 32.141 1.00 89.44 401 ALA A CA 1
ATOM 3161 C C . ALA A 1 401 ? -11.634 -14.465 32.980 1.00 89.44 401 ALA A C 1
ATOM 3163 O O . ALA A 1 401 ? -12.779 -14.469 33.425 1.00 89.44 401 ALA A O 1
ATOM 3164 N N . ILE A 1 402 ? -10.814 -13.414 33.120 1.00 89.12 402 ILE A N 1
ATOM 3165 C CA . ILE A 1 402 ? -11.209 -12.159 33.784 1.00 89.12 402 ILE A CA 1
ATOM 3166 C C . ILE A 1 402 ? -12.384 -11.487 33.053 1.00 89.12 402 ILE A C 1
ATOM 3168 O O . ILE A 1 402 ? -13.314 -11.005 33.686 1.00 89.12 402 ILE A O 1
ATOM 3172 N N . GLY A 1 403 ? -12.372 -11.451 31.721 1.00 90.50 403 GLY A N 1
ATOM 3173 C CA . GLY A 1 403 ? -13.476 -10.884 30.942 1.00 90.50 403 GLY A CA 1
ATOM 3174 C C . GLY A 1 403 ? -14.764 -11.695 31.069 1.00 90.50 403 GLY A C 1
ATOM 3175 O O . GLY A 1 403 ? -15.854 -11.133 31.132 1.00 90.50 403 GLY A O 1
ATOM 3176 N N . THR A 1 404 ? -14.634 -13.019 31.159 1.00 91.75 404 THR A N 1
ATOM 3177 C CA . THR A 1 404 ? -15.766 -13.938 31.333 1.00 91.75 404 THR A CA 1
ATOM 3178 C C . THR A 1 404 ? -16.444 -13.729 32.683 1.00 91.75 404 THR A C 1
ATOM 3180 O O . THR A 1 404 ? -17.671 -13.697 32.745 1.00 91.75 404 THR A O 1
ATOM 3183 N N . THR A 1 405 ? -15.675 -13.539 33.760 1.00 90.19 405 THR A N 1
ATOM 3184 C CA . THR A 1 405 ? -16.249 -13.272 35.085 1.00 90.19 405 THR A CA 1
ATOM 3185 C C . THR A 1 405 ? -16.968 -11.926 35.133 1.00 90.19 405 THR A C 1
ATOM 3187 O O . THR A 1 405 ? -18.072 -11.882 35.657 1.00 90.19 405 THR A O 1
ATOM 3190 N N . VAL A 1 406 ? -16.440 -10.875 34.496 1.00 90.25 406 VAL A N 1
ATOM 3191 C CA . VAL A 1 406 ? -17.122 -9.563 34.383 1.00 90.25 406 VAL A CA 1
ATOM 3192 C C . VAL A 1 406 ? -18.437 -9.646 33.594 1.00 90.25 406 VAL A C 1
ATOM 3194 O O . VAL A 1 406 ? -19.413 -8.955 33.883 1.00 90.25 406 VAL A O 1
ATOM 3197 N N . LEU A 1 407 ? -18.506 -10.496 32.567 1.00 92.50 407 LEU A N 1
ATOM 3198 C CA . LEU A 1 407 ? -19.777 -10.732 31.878 1.00 92.50 407 LEU A CA 1
ATOM 3199 C C . LEU A 1 407 ? -20.761 -11.521 32.735 1.00 92.50 407 LEU A C 1
ATOM 3201 O O . LEU A 1 407 ? -21.965 -11.260 32.675 1.00 92.50 407 LEU A O 1
ATOM 3205 N N . LEU A 1 408 ? -20.268 -12.467 33.534 1.00 90.62 408 LEU A N 1
ATOM 3206 C CA . LEU A 1 408 ? -21.101 -13.220 34.461 1.00 90.62 408 LEU A CA 1
ATOM 3207 C C . LEU A 1 408 ? -21.699 -12.297 35.534 1.00 90.62 408 LEU A C 1
ATOM 3209 O O . LEU A 1 408 ? -22.909 -12.353 35.746 1.00 90.62 408 LEU A O 1
ATOM 3213 N N . THR A 1 409 ? -20.903 -11.401 36.131 1.00 89.88 409 THR A N 1
ATOM 3214 C CA . THR A 1 409 ? -21.370 -10.410 37.122 1.00 89.88 409 THR A CA 1
ATOM 3215 C C . THR A 1 409 ? -22.424 -9.485 36.520 1.00 89.88 409 THR A C 1
ATOM 3217 O O . THR A 1 409 ? -23.539 -9.372 37.036 1.00 89.88 409 THR A O 1
ATOM 3220 N N . SER A 1 410 ? -22.152 -8.937 35.335 1.00 91.62 410 SER A N 1
ATOM 3221 C CA . SER A 1 410 ? -23.110 -8.119 34.589 1.00 91.62 410 SER A CA 1
ATOM 3222 C C . SER A 1 410 ? -24.421 -8.858 34.291 1.00 91.62 410 SER A C 1
ATOM 3224 O O . SER A 1 410 ? -25.503 -8.310 34.499 1.00 91.62 410 SER A O 1
ATOM 3226 N N . THR A 1 411 ? -24.350 -10.127 33.879 1.00 92.38 411 THR A N 1
ATOM 3227 C CA . THR A 1 411 ? -25.538 -10.955 33.614 1.00 92.38 411 THR A CA 1
ATOM 3228 C C . THR A 1 411 ? -26.357 -11.170 34.888 1.00 92.38 411 THR A C 1
ATOM 3230 O O . THR A 1 411 ? -27.580 -11.035 34.868 1.00 92.38 411 THR A O 1
ATOM 3233 N N . THR A 1 412 ? -25.703 -11.438 36.022 1.00 90.00 412 THR A N 1
ATOM 3234 C CA . THR A 1 412 ? -26.393 -11.553 37.318 1.00 90.00 412 THR A CA 1
ATOM 3235 C C . THR A 1 412 ? -27.026 -10.231 37.760 1.00 90.00 412 THR A C 1
ATOM 3237 O O . THR A 1 412 ? -28.133 -10.234 38.303 1.00 90.00 412 THR A O 1
ATOM 3240 N N . ALA A 1 413 ? -26.401 -9.095 37.436 1.00 91.19 413 ALA A N 1
ATOM 3241 C CA . ALA A 1 413 ? -26.953 -7.770 37.689 1.00 91.19 413 ALA A CA 1
ATOM 3242 C C . ALA A 1 413 ? -28.202 -7.468 36.840 1.00 91.19 413 ALA A C 1
ATOM 3244 O O . ALA A 1 413 ? -29.103 -6.800 37.349 1.00 91.19 413 ALA A O 1
ATOM 3245 N N . ILE A 1 414 ? -28.314 -7.993 35.606 1.00 94.00 414 ILE A N 1
ATOM 3246 C CA . ILE A 1 414 ? -29.548 -7.885 34.794 1.00 94.00 414 ILE A CA 1
ATOM 3247 C C . ILE A 1 414 ? -30.719 -8.510 35.550 1.00 94.00 414 ILE A C 1
ATOM 3249 O O . ILE A 1 414 ? -31.759 -7.874 35.720 1.00 94.00 414 ILE A O 1
ATOM 3253 N N . PHE A 1 415 ? -30.554 -9.754 36.010 1.00 91.88 415 PHE A N 1
ATOM 3254 C CA . PHE A 1 415 ? -31.620 -10.488 36.691 1.00 91.88 415 PHE A CA 1
ATOM 3255 C C . PHE A 1 415 ? -31.952 -9.882 38.057 1.00 91.88 415 PHE A C 1
ATOM 3257 O O . PHE A 1 415 ? -33.127 -9.713 38.378 1.00 91.88 415 PHE A O 1
ATOM 3264 N N . SER A 1 416 ? -30.933 -9.498 38.828 1.00 92.06 416 SER A N 1
ATOM 3265 C CA . SER A 1 416 ? -31.107 -8.861 40.136 1.00 92.06 416 SER A CA 1
ATOM 3266 C C . SER A 1 416 ? -31.794 -7.495 40.035 1.00 92.06 416 SER A C 1
ATOM 3268 O O . SER A 1 416 ? -32.852 -7.278 40.628 1.00 92.06 416 SER A O 1
ATOM 3270 N N . GLY A 1 417 ? -31.245 -6.584 39.223 1.00 90.12 417 GLY A N 1
ATOM 3271 C CA . GLY A 1 417 ? -31.795 -5.241 39.032 1.00 90.12 417 GLY A CA 1
ATOM 3272 C C . GLY A 1 417 ? -33.161 -5.262 38.349 1.00 90.12 417 GLY A C 1
ATOM 3273 O O . GLY A 1 417 ? -34.061 -4.521 38.740 1.00 90.12 417 GLY A O 1
ATOM 3274 N N . GLY A 1 418 ? -33.354 -6.161 37.378 1.00 92.12 418 GLY A N 1
ATOM 3275 C CA . GLY A 1 418 ? -34.645 -6.368 36.727 1.00 92.12 418 GLY A CA 1
ATOM 3276 C C . GLY A 1 418 ? -35.723 -6.827 37.709 1.00 92.12 418 GLY A C 1
ATOM 3277 O O . GLY A 1 418 ? -36.827 -6.280 37.698 1.00 92.12 418 GLY A O 1
ATOM 3278 N N . TYR A 1 419 ? -35.398 -7.767 38.603 1.00 90.25 419 TYR A N 1
ATOM 3279 C CA . TYR A 1 419 ? -36.318 -8.203 39.654 1.00 90.25 419 TYR A CA 1
ATOM 3280 C C . TYR A 1 419 ? -36.614 -7.087 40.666 1.00 90.25 419 TYR A C 1
ATOM 3282 O O . TYR A 1 419 ? -37.779 -6.839 40.965 1.00 90.25 419 TYR A O 1
ATOM 3290 N N . ALA A 1 420 ? -35.603 -6.348 41.133 1.00 88.50 420 ALA A N 1
ATOM 3291 C CA . ALA A 1 420 ? -35.816 -5.215 42.038 1.00 88.50 420 ALA A CA 1
ATOM 3292 C C . ALA A 1 420 ? -36.780 -4.179 41.432 1.00 88.50 420 ALA A C 1
ATOM 3294 O O . ALA A 1 420 ? -37.769 -3.790 42.053 1.00 88.50 420 ALA A O 1
ATOM 3295 N N . LEU A 1 421 ? -36.557 -3.790 40.176 1.00 88.88 421 LEU A N 1
ATOM 3296 C CA . LEU A 1 421 ? -37.428 -2.849 39.472 1.00 88.88 421 LEU A CA 1
ATOM 3297 C C . LEU A 1 421 ? -38.823 -3.413 39.209 1.00 88.88 421 LEU A C 1
ATOM 3299 O O . LEU A 1 421 ? -39.794 -2.660 39.237 1.00 88.88 421 LEU A O 1
ATOM 3303 N N . TRP A 1 422 ? -38.939 -4.726 38.996 1.00 89.25 422 TRP A N 1
ATOM 3304 C CA . TRP A 1 422 ? -40.240 -5.386 38.899 1.00 89.25 422 TRP A CA 1
ATOM 3305 C C . TRP A 1 422 ? -41.036 -5.233 40.197 1.00 89.25 422 TRP A C 1
ATOM 3307 O O . TRP A 1 422 ? -42.202 -4.855 40.145 1.00 89.25 422 TRP A O 1
ATOM 3317 N N . THR A 1 423 ? -40.397 -5.432 41.355 1.00 83.25 423 THR A N 1
ATOM 3318 C CA . THR A 1 423 ? -41.068 -5.292 42.659 1.00 83.25 423 THR A CA 1
ATOM 3319 C C . THR A 1 423 ? -41.491 -3.859 42.991 1.00 83.25 423 THR A C 1
ATOM 3321 O O . THR A 1 423 ? -42.419 -3.674 43.771 1.00 83.25 423 THR A O 1
ATOM 3324 N N . VAL A 1 424 ? -40.842 -2.848 42.402 1.00 83.56 424 VAL A N 1
ATOM 3325 C CA . VAL A 1 424 ? -41.159 -1.428 42.639 1.00 83.56 424 VAL A CA 1
ATOM 3326 C C . VAL A 1 424 ? -42.197 -0.900 41.647 1.00 83.56 424 VAL A C 1
ATOM 3328 O O . VAL A 1 424 ? -43.134 -0.215 42.043 1.00 83.56 424 VAL A O 1
ATOM 3331 N N . PHE A 1 425 ? -42.034 -1.195 40.354 1.00 83.31 425 PHE A N 1
ATOM 3332 C CA . PHE A 1 425 ? -42.843 -0.595 39.287 1.00 83.31 425 PHE A CA 1
ATOM 3333 C C . PHE A 1 425 ? -43.938 -1.517 38.736 1.00 83.31 425 PHE A C 1
ATOM 3335 O O . PHE A 1 425 ? -44.786 -1.054 37.977 1.00 83.31 425 PHE A O 1
ATOM 3342 N N . GLY A 1 426 ? -43.899 -2.821 39.028 1.00 82.62 426 GLY A N 1
ATOM 3343 C CA . GLY A 1 426 ? -44.871 -3.809 38.537 1.00 82.62 426 GLY A CA 1
ATOM 3344 C C . GLY A 1 426 ? -44.882 -4.024 37.015 1.00 82.62 426 GLY A C 1
ATOM 3345 O O . GLY A 1 426 ? -45.697 -4.788 36.504 1.00 82.62 426 GLY A O 1
ATOM 3346 N N . SER A 1 427 ? -43.989 -3.367 36.267 1.00 89.81 427 SER A N 1
ATOM 3347 C CA . SER A 1 427 ? -43.959 -3.383 34.802 1.00 89.81 427 SER A CA 1
ATOM 3348 C C . SER A 1 427 ? -42.782 -4.195 34.276 1.00 89.81 427 SER A C 1
ATOM 3350 O O . SER A 1 427 ? -41.628 -3.830 34.487 1.00 89.81 427 SER A O 1
ATOM 3352 N N . VAL A 1 428 ? -43.074 -5.247 33.504 1.00 91.12 428 VAL A N 1
ATOM 3353 C CA . VAL A 1 428 ? -42.054 -6.082 32.840 1.00 91.12 428 VAL A CA 1
ATOM 3354 C C . VAL A 1 428 ? -41.172 -5.245 31.909 1.00 91.12 428 VAL A C 1
ATOM 3356 O O . VAL A 1 428 ? -39.960 -5.438 31.863 1.00 91.12 428 VAL A O 1
ATOM 3359 N N . ALA A 1 429 ? -41.757 -4.268 31.208 1.00 90.88 429 ALA A N 1
ATOM 3360 C CA . ALA A 1 429 ? -41.004 -3.379 30.330 1.00 90.88 429 ALA A CA 1
ATOM 3361 C C . ALA A 1 429 ? -40.008 -2.513 31.121 1.00 90.88 429 ALA A C 1
ATOM 3363 O O . ALA A 1 429 ? -38.843 -2.409 30.733 1.00 90.88 429 ALA A O 1
ATOM 3364 N N . ALA A 1 430 ? -40.438 -1.949 32.257 1.00 88.50 430 ALA A N 1
ATOM 3365 C CA . ALA A 1 430 ? -39.562 -1.173 33.135 1.00 88.50 430 ALA A CA 1
ATOM 3366 C C . ALA A 1 430 ? -38.436 -2.041 33.723 1.00 88.50 430 ALA A C 1
ATOM 3368 O O . ALA A 1 430 ? -37.289 -1.600 33.782 1.00 88.50 430 ALA A O 1
ATOM 3369 N N . SER A 1 431 ? -38.734 -3.293 34.078 1.00 92.25 431 SER A N 1
ATOM 3370 C CA . SER A 1 431 ? -37.760 -4.270 34.574 1.00 92.25 431 SER A CA 1
ATOM 3371 C C . SER A 1 431 ? -36.711 -4.655 33.538 1.00 92.25 431 SER A C 1
ATOM 3373 O O . SER A 1 431 ? -35.527 -4.692 33.860 1.00 92.25 431 SER A O 1
ATOM 3375 N N . CYS A 1 432 ? -37.109 -4.912 32.289 1.00 93.19 432 CYS A N 1
ATOM 3376 C CA . CYS A 1 432 ? -36.161 -5.236 31.223 1.00 93.19 432 CYS A CA 1
ATOM 3377 C C . CYS A 1 432 ? -35.244 -4.048 30.911 1.00 93.19 432 CYS A C 1
ATOM 3379 O O . CYS A 1 432 ? -34.024 -4.211 30.839 1.00 93.19 432 CYS A O 1
ATOM 3381 N N . VAL A 1 433 ? -35.819 -2.850 30.756 1.00 93.88 433 VAL A N 1
ATOM 3382 C CA . VAL A 1 433 ? -35.056 -1.636 30.431 1.00 93.88 433 VAL A CA 1
ATOM 3383 C C . VAL A 1 433 ? -34.123 -1.266 31.577 1.00 93.88 433 VAL A C 1
ATOM 3385 O O . VAL A 1 433 ? -32.922 -1.103 31.369 1.00 93.88 433 VAL A O 1
ATOM 3388 N N . GLY A 1 434 ? -34.648 -1.170 32.795 1.00 92.19 434 GLY A N 1
ATOM 3389 C CA . GLY A 1 434 ? -33.840 -0.754 33.931 1.00 92.19 434 GLY A CA 1
ATOM 3390 C C . GLY A 1 434 ? -32.876 -1.841 34.418 1.00 92.19 434 GLY A C 1
ATOM 3391 O O . GLY A 1 434 ? -31.784 -1.503 34.859 1.00 92.19 434 GLY A O 1
ATOM 3392 N N . GLY A 1 435 ? -33.198 -3.130 34.258 1.00 93.31 435 GLY A N 1
ATOM 3393 C CA . GLY A 1 435 ? -32.260 -4.229 34.513 1.00 93.31 435 GLY A CA 1
ATOM 3394 C C . GLY A 1 435 ? -31.073 -4.206 33.548 1.00 93.31 435 GLY A C 1
ATOM 3395 O O . GLY A 1 435 ? -29.925 -4.317 33.974 1.00 93.31 435 GLY A O 1
ATOM 3396 N N . THR A 1 436 ? -31.328 -3.959 32.258 1.00 94.50 436 THR A N 1
ATOM 3397 C CA . THR A 1 436 ? -30.266 -3.767 31.253 1.00 94.50 436 THR A CA 1
ATOM 3398 C C . THR A 1 436 ? -29.426 -2.525 31.561 1.00 94.50 436 THR A C 1
ATOM 3400 O O . THR A 1 436 ? -28.200 -2.568 31.488 1.00 94.50 436 THR A O 1
ATOM 3403 N N . PHE A 1 437 ? -30.069 -1.421 31.956 1.00 94.06 437 PHE A N 1
ATOM 3404 C CA . PHE A 1 437 ? -29.381 -0.193 32.357 1.00 94.06 437 PHE A CA 1
ATOM 3405 C C . PHE A 1 437 ? -28.492 -0.404 33.593 1.00 94.06 437 PHE A C 1
ATOM 3407 O O . PHE A 1 437 ? -27.334 0.009 33.599 1.00 94.06 437 PHE A O 1
ATOM 3414 N N . TRP A 1 438 ? -28.996 -1.100 34.613 1.00 91.62 438 TRP A N 1
ATOM 3415 C CA . TRP A 1 438 ? -28.235 -1.421 35.819 1.00 91.62 438 TRP A CA 1
ATOM 3416 C C . TRP A 1 438 ? -27.044 -2.337 35.524 1.00 91.62 438 TRP A C 1
ATOM 3418 O O . TRP A 1 438 ? -25.929 -2.073 35.967 1.00 91.62 438 TRP A O 1
ATOM 3428 N N . SER A 1 439 ? -27.243 -3.363 34.698 1.00 93.31 439 SER A N 1
ATOM 3429 C CA . SER A 1 439 ? -26.166 -4.228 34.209 1.00 93.31 439 SER A CA 1
ATOM 3430 C C . SER A 1 439 ? -25.100 -3.465 33.431 1.00 93.31 439 SER A C 1
ATOM 3432 O O . SER A 1 439 ? -23.912 -3.709 33.627 1.00 93.31 439 SER A O 1
ATOM 3434 N N . PHE A 1 440 ? -25.490 -2.492 32.605 1.00 94.06 440 PHE A N 1
ATOM 3435 C CA . PHE A 1 440 ? -24.536 -1.632 31.914 1.00 94.06 440 PHE A CA 1
ATOM 3436 C C . PHE A 1 440 ? -23.701 -0.794 32.894 1.00 94.06 440 PHE A C 1
ATOM 3438 O O . PHE A 1 440 ? -22.496 -0.638 32.683 1.00 94.06 440 PHE A O 1
ATOM 3445 N N . ILE A 1 441 ? -24.306 -0.289 33.977 1.00 91.00 441 ILE A N 1
ATOM 3446 C CA . ILE A 1 441 ? -23.586 0.422 35.045 1.00 91.00 441 ILE A CA 1
ATOM 3447 C C . ILE A 1 441 ? -22.584 -0.513 35.730 1.00 91.00 441 ILE A C 1
ATOM 3449 O O . ILE A 1 441 ? -21.405 -0.168 35.807 1.00 91.00 441 ILE A O 1
ATOM 3453 N N . VAL A 1 442 ? -23.022 -1.696 36.174 1.00 89.75 442 VAL A N 1
ATOM 3454 C CA . VAL A 1 442 ? -22.156 -2.684 36.844 1.00 89.75 442 VAL A CA 1
ATOM 3455 C C . VAL A 1 442 ? -21.004 -3.106 35.930 1.00 89.75 442 VAL A C 1
ATOM 3457 O O . VAL A 1 442 ? -19.847 -3.026 36.326 1.00 89.75 442 VAL A O 1
ATOM 3460 N N . PHE A 1 443 ? -21.291 -3.429 34.667 1.00 91.56 443 PHE A N 1
ATOM 3461 C CA . PHE A 1 443 ? -20.277 -3.795 33.679 1.00 91.56 443 PHE A CA 1
ATOM 3462 C C . PHE A 1 443 ? -19.224 -2.696 33.468 1.00 91.56 443 PHE A C 1
ATOM 3464 O O . PHE A 1 443 ? -18.026 -2.979 33.412 1.00 91.56 443 PHE A O 1
ATOM 3471 N N . ASN A 1 444 ? -19.646 -1.430 33.353 1.00 90.06 444 ASN A N 1
ATOM 3472 C CA . ASN A 1 444 ? -18.709 -0.317 33.180 1.00 90.06 444 ASN A CA 1
ATOM 3473 C C . ASN A 1 444 ? -17.881 -0.058 34.440 1.00 90.06 444 ASN A C 1
ATOM 3475 O O . ASN A 1 444 ? -16.687 0.218 34.315 1.00 90.06 444 ASN A O 1
ATOM 3479 N N . LEU A 1 445 ? -18.483 -0.156 35.629 1.00 85.56 445 LEU A N 1
ATOM 3480 C CA . LEU A 1 445 ? -17.769 -0.013 36.898 1.00 85.56 445 LEU A CA 1
ATOM 3481 C C . LEU A 1 445 ? -16.722 -1.119 37.068 1.00 85.56 445 LEU A C 1
ATOM 3483 O O . LEU A 1 445 ? -15.554 -0.804 37.293 1.00 85.56 445 LEU A O 1
ATOM 3487 N N . ASP A 1 446 ? -17.092 -2.383 36.868 1.00 85.38 446 ASP A N 1
ATOM 3488 C CA . ASP A 1 446 ? -16.166 -3.519 36.943 1.00 85.38 446 ASP A CA 1
ATOM 3489 C C . ASP A 1 446 ? -15.001 -3.360 35.966 1.00 85.38 446 ASP A C 1
ATOM 3491 O O . ASP A 1 446 ? -13.830 -3.476 36.346 1.00 85.38 446 ASP A O 1
ATOM 3495 N N . ARG A 1 447 ? -15.303 -3.016 34.709 1.00 87.38 447 ARG A N 1
ATOM 3496 C CA . ARG A 1 447 ? -14.293 -2.775 33.673 1.00 87.38 447 ARG A CA 1
ATOM 3497 C C . ARG A 1 447 ? -13.365 -1.614 34.037 1.00 87.38 447 ARG A C 1
ATOM 3499 O O . ARG A 1 447 ? -12.145 -1.742 33.914 1.00 87.38 447 ARG A O 1
ATOM 3506 N N . PHE A 1 448 ? -13.914 -0.494 34.510 1.00 82.50 448 PHE A N 1
ATOM 3507 C CA . PHE A 1 448 ? -13.139 0.670 34.950 1.00 82.50 448 PHE A CA 1
ATOM 3508 C C . PHE A 1 448 ? -12.192 0.319 36.105 1.00 82.50 448 PHE A C 1
ATOM 3510 O O . PHE A 1 448 ? -11.014 0.685 36.092 1.00 82.50 448 PHE A O 1
ATOM 3517 N N . LEU A 1 449 ? -12.675 -0.460 37.071 1.00 76.00 449 LEU A N 1
ATOM 3518 C CA . LEU A 1 449 ? -11.889 -0.911 38.215 1.00 76.00 449 LEU A CA 1
ATOM 3519 C C . LEU A 1 449 ? -10.773 -1.897 37.820 1.00 76.00 449 LEU A C 1
ATOM 3521 O O . LEU A 1 449 ? -9.719 -1.937 38.463 1.00 76.00 449 LEU A O 1
ATOM 3525 N N . ILE A 1 450 ? -10.947 -2.683 36.751 1.00 79.25 450 ILE A N 1
ATOM 3526 C CA . ILE A 1 450 ? -9.867 -3.525 36.209 1.00 79.25 450 ILE A CA 1
ATOM 3527 C C . ILE A 1 450 ? -8.792 -2.676 35.531 1.00 79.25 450 ILE A C 1
ATOM 3529 O O . ILE A 1 450 ? -7.602 -2.955 35.724 1.00 79.25 450 ILE A O 1
ATOM 3533 N N . LEU A 1 451 ? -9.201 -1.654 34.774 1.00 76.62 451 LEU A N 1
ATOM 3534 C CA . LEU A 1 451 ? -8.312 -0.750 34.039 1.00 76.62 451 LEU A CA 1
ATOM 3535 C C . LEU A 1 451 ? -7.433 0.104 34.963 1.00 76.62 451 LEU A C 1
ATOM 3537 O O . LEU A 1 451 ? -6.279 0.367 34.628 1.00 76.62 451 LEU A O 1
ATOM 3541 N N . SER A 1 452 ? -7.943 0.500 36.132 1.00 70.94 452 SER A N 1
ATOM 3542 C CA . SER A 1 452 ? -7.200 1.320 37.101 1.00 70.94 452 SER A CA 1
ATOM 3543 C C . SER A 1 452 ? -6.080 0.556 37.825 1.00 70.94 452 SER A C 1
ATOM 3545 O O . SER A 1 452 ? -5.109 1.152 38.288 1.00 70.94 452 SER A O 1
ATOM 3547 N N . SER A 1 453 ? -6.170 -0.775 37.889 1.00 66.44 453 SER A N 1
ATOM 3548 C CA . SER A 1 453 ? -5.230 -1.636 38.618 1.00 66.44 453 SER A CA 1
ATOM 3549 C C . SER A 1 453 ? -4.066 -2.100 37.720 1.00 66.44 453 SER A C 1
ATOM 3551 O O . SER A 1 453 ? -3.986 -3.287 37.371 1.00 66.44 453 SER A O 1
ATOM 3553 N N . LYS A 1 454 ? -3.189 -1.169 37.304 1.00 65.50 454 LYS A N 1
ATOM 3554 C CA . LYS A 1 454 ? -1.958 -1.448 36.526 1.00 65.50 454 LYS A CA 1
ATOM 3555 C C . LYS A 1 454 ? -0.745 -1.649 37.444 1.00 65.50 454 LYS A C 1
ATOM 3557 O O . LYS A 1 454 ? -0.557 -0.914 38.413 1.00 65.50 454 LYS A O 1
ATOM 3562 N N . ARG A 1 455 ? 0.104 -2.635 37.138 1.00 62.53 455 ARG A N 1
ATOM 3563 C CA . ARG A 1 455 ? 1.291 -2.974 37.942 1.00 62.53 455 ARG A CA 1
ATOM 3564 C C . ARG A 1 455 ? 2.536 -2.271 37.388 1.00 62.53 455 ARG A C 1
ATOM 3566 O O . ARG A 1 455 ? 3.238 -2.823 36.548 1.00 62.53 455 ARG A O 1
ATOM 3573 N N . LYS A 1 456 ? 2.814 -1.052 37.863 1.00 57.91 456 LYS A N 1
ATOM 3574 C CA . LYS A 1 456 ? 3.999 -0.269 37.461 1.00 57.91 456 LYS A CA 1
ATOM 3575 C C . LYS A 1 456 ? 5.281 -0.833 38.086 1.00 57.91 456 LYS A C 1
ATOM 3577 O O . LYS A 1 456 ? 5.248 -1.310 39.220 1.00 57.91 456 LYS A O 1
ATOM 3582 N N . GLN A 1 457 ? 6.401 -0.808 37.361 1.00 49.97 457 GLN A N 1
ATOM 3583 C CA . GLN A 1 457 ? 7.707 -1.153 37.928 1.00 49.97 457 GLN A CA 1
ATOM 3584 C C . GLN A 1 457 ? 8.118 -0.060 38.931 1.00 49.97 457 GLN A C 1
ATOM 3586 O O . GLN A 1 457 ? 8.193 1.120 38.599 1.00 49.97 457 GLN A O 1
ATOM 3591 N N . THR A 1 458 ? 8.309 -0.423 40.195 1.00 46.44 458 THR A N 1
ATOM 3592 C CA . THR A 1 458 ? 8.931 0.437 41.208 1.00 46.44 458 THR A CA 1
ATOM 3593 C C . THR A 1 458 ? 9.997 -0.405 41.895 1.00 46.44 458 THR A C 1
ATOM 3595 O O . THR A 1 458 ? 9.748 -1.561 42.224 1.00 46.44 458 THR A O 1
ATOM 3598 N N . GLU A 1 459 ? 11.201 0.146 42.050 1.00 46.69 459 GLU A N 1
ATOM 3599 C CA . GLU A 1 459 ? 12.368 -0.574 42.586 1.00 46.69 459 GLU A CA 1
ATOM 3600 C C . GLU A 1 459 ? 12.290 -0.854 44.099 1.00 46.69 459 GLU A C 1
ATOM 3602 O O . GLU A 1 459 ? 13.147 -1.538 44.652 1.00 46.69 459 GLU A O 1
ATOM 3607 N N . SER A 1 460 ? 11.256 -0.365 44.789 1.00 44.62 460 SER A N 1
ATOM 3608 C CA . SER A 1 460 ? 10.996 -0.681 46.191 1.00 44.62 460 SER A CA 1
ATOM 3609 C C 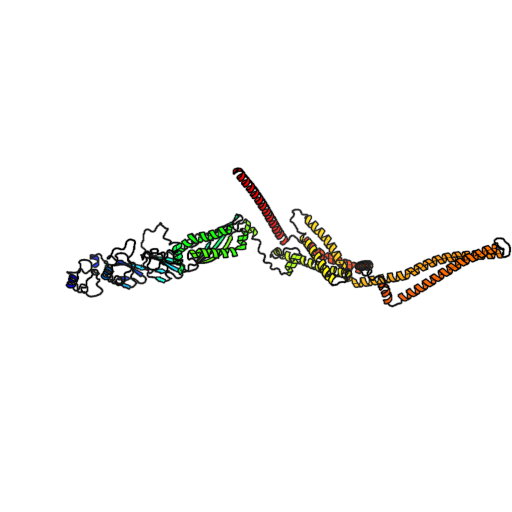. SER A 1 460 ? 10.015 -1.853 46.324 1.00 44.62 460 SER A C 1
ATOM 3611 O O . SER A 1 460 ? 9.002 -1.933 45.635 1.00 44.62 460 SER A O 1
ATOM 3613 N N . ASN A 1 461 ? 10.280 -2.757 47.273 1.00 51.16 461 ASN A N 1
ATOM 3614 C CA . ASN A 1 461 ? 9.474 -3.963 47.528 1.00 51.16 461 ASN A CA 1
ATOM 3615 C C . ASN A 1 461 ? 8.013 -3.691 47.962 1.00 51.16 461 ASN A C 1
ATOM 3617 O O . ASN A 1 461 ? 7.245 -4.636 48.137 1.00 51.16 461 ASN A O 1
ATOM 3621 N N . LEU A 1 462 ? 7.605 -2.427 48.133 1.00 53.50 462 LEU A N 1
ATOM 3622 C CA . LEU A 1 462 ? 6.244 -2.032 48.494 1.00 53.50 462 LEU A CA 1
ATOM 3623 C C . LEU A 1 462 ? 5.634 -1.158 47.389 1.00 53.50 462 LEU A C 1
ATOM 3625 O O . LEU A 1 462 ? 5.768 0.065 47.385 1.00 53.50 462 LEU A O 1
ATOM 3629 N N . ASN A 1 463 ? 4.888 -1.785 46.479 1.00 61.25 463 ASN A N 1
ATOM 3630 C CA . ASN A 1 463 ? 4.062 -1.087 45.489 1.00 61.25 463 ASN A CA 1
ATOM 3631 C C . ASN A 1 463 ? 2.802 -0.499 46.155 1.00 61.25 463 ASN A C 1
ATOM 3633 O O . ASN A 1 463 ? 1.676 -0.910 45.870 1.00 61.25 463 ASN A O 1
ATOM 3637 N N . LEU A 1 464 ? 2.994 0.467 47.055 1.00 64.06 464 LEU A N 1
ATOM 3638 C CA . LEU A 1 464 ? 1.940 1.171 47.787 1.00 64.06 464 LEU A CA 1
ATOM 3639 C C . LEU A 1 464 ? 0.781 1.679 46.894 1.00 64.06 464 LEU A C 1
ATOM 3641 O O . LEU A 1 464 ? -0.370 1.450 47.269 1.00 64.06 464 LEU A O 1
ATOM 3645 N N . PRO A 1 465 ? 1.011 2.276 45.701 1.00 67.25 465 PRO A N 1
ATOM 3646 C CA . PRO A 1 465 ? -0.093 2.717 44.839 1.00 67.25 465 PRO A CA 1
ATOM 3647 C C . PRO A 1 465 ? -0.917 1.561 44.251 1.00 67.25 465 PRO A C 1
ATOM 3649 O O . PRO A 1 465 ? -2.131 1.683 44.111 1.00 67.25 465 PRO A O 1
ATOM 3652 N N . PHE A 1 466 ? -0.292 0.418 43.954 1.00 70.38 466 PHE A N 1
ATOM 3653 C CA . PHE A 1 466 ? -0.997 -0.769 43.458 1.00 70.38 466 PHE A CA 1
ATOM 3654 C C . PHE A 1 466 ? -1.871 -1.397 44.551 1.00 70.38 466 PHE A C 1
ATOM 3656 O O . PHE A 1 466 ? -3.023 -1.754 44.300 1.00 70.38 466 PHE A O 1
ATOM 3663 N N . ILE A 1 467 ? -1.343 -1.491 45.775 1.00 72.44 467 ILE A N 1
ATOM 3664 C CA . ILE A 1 467 ? -2.073 -2.025 46.931 1.00 72.44 467 ILE A CA 1
ATOM 3665 C C . ILE A 1 467 ? -3.266 -1.122 47.272 1.00 72.44 467 ILE A C 1
ATOM 3667 O O . ILE A 1 467 ? -4.366 -1.632 47.464 1.00 72.44 467 ILE A O 1
ATOM 3671 N N . ALA A 1 468 ? -3.079 0.203 47.274 1.00 72.31 468 ALA A N 1
ATOM 3672 C CA . ALA A 1 468 ? -4.148 1.166 47.545 1.00 72.31 468 ALA A CA 1
ATOM 3673 C C . ALA A 1 468 ? -5.266 1.141 46.483 1.00 72.31 468 ALA A C 1
ATOM 3675 O O . ALA A 1 468 ? -6.447 1.162 46.826 1.00 72.31 468 ALA A O 1
ATOM 3676 N N . ALA A 1 469 ? -4.917 1.046 45.195 1.00 70.81 469 ALA A N 1
ATOM 3677 C CA . ALA A 1 469 ? -5.911 0.916 44.126 1.00 70.81 469 ALA A CA 1
ATOM 3678 C C . ALA A 1 469 ? -6.691 -0.409 44.226 1.00 70.81 469 ALA A C 1
ATOM 3680 O O . ALA A 1 469 ? -7.906 -0.444 44.029 1.00 70.81 469 ALA A O 1
ATOM 3681 N N . THR A 1 470 ? -6.002 -1.498 44.583 1.00 76.88 470 THR A N 1
ATOM 3682 C CA . THR A 1 470 ? -6.616 -2.826 44.700 1.00 76.88 470 THR A CA 1
ATOM 3683 C C . THR A 1 470 ? -7.511 -2.952 45.938 1.00 76.88 470 THR A C 1
ATOM 3685 O O . THR A 1 470 ? -8.559 -3.592 45.871 1.00 76.88 470 THR A O 1
ATOM 3688 N N . SER A 1 471 ? -7.151 -2.320 47.060 1.00 79.69 471 SER A N 1
ATOM 3689 C CA . SER A 1 471 ? -7.967 -2.336 48.281 1.00 79.69 471 SER A CA 1
ATOM 3690 C C . SER A 1 471 ? -9.253 -1.524 48.131 1.00 79.69 471 SER A C 1
ATOM 3692 O O . SER A 1 471 ? -10.321 -2.010 48.502 1.00 79.69 471 SER A O 1
ATOM 3694 N N . LEU A 1 472 ? -9.185 -0.336 47.517 1.00 79.69 472 LEU A N 1
ATOM 3695 C CA . LEU A 1 472 ? -10.372 0.462 47.194 1.00 79.69 472 LEU A CA 1
ATOM 3696 C C . LEU A 1 472 ? -11.344 -0.330 46.311 1.00 79.69 472 LEU A C 1
ATOM 3698 O O . LEU A 1 472 ? -12.554 -0.318 46.534 1.00 79.69 472 LEU A O 1
ATOM 3702 N N . ARG A 1 473 ? -10.806 -1.078 45.343 1.00 79.50 473 ARG A N 1
ATOM 3703 C CA . ARG A 1 473 ? -11.597 -1.952 44.481 1.00 79.50 473 ARG A CA 1
ATOM 3704 C C . ARG A 1 473 ? -12.280 -3.084 45.250 1.00 79.50 473 ARG A C 1
ATOM 3706 O O . ARG A 1 473 ? -13.448 -3.352 44.991 1.00 79.50 473 ARG A O 1
ATOM 3713 N N . LEU A 1 474 ? -11.581 -3.733 46.181 1.00 84.00 474 LEU A N 1
ATOM 3714 C CA . LEU A 1 474 ? -12.155 -4.801 47.005 1.00 84.00 474 LEU A CA 1
ATOM 3715 C C . LEU A 1 474 ? -13.359 -4.297 47.817 1.00 84.00 474 LEU A C 1
ATOM 3717 O O . LEU A 1 474 ? -14.377 -4.978 47.886 1.00 84.00 474 LEU A O 1
ATOM 3721 N N . ILE A 1 475 ? -13.270 -3.084 48.371 1.00 85.88 475 ILE A N 1
ATOM 3722 C CA . ILE A 1 475 ? -14.375 -2.459 49.112 1.00 85.88 475 ILE A CA 1
ATOM 3723 C C . ILE A 1 475 ? -15.586 -2.238 48.197 1.00 85.88 475 ILE A C 1
ATOM 3725 O O . ILE A 1 475 ? -16.702 -2.600 48.562 1.00 85.88 475 ILE A O 1
ATOM 3729 N N . ILE A 1 476 ? -15.377 -1.686 46.997 1.00 83.88 476 ILE A N 1
ATOM 3730 C CA . ILE A 1 476 ? -16.469 -1.435 46.043 1.00 83.88 476 ILE A CA 1
ATOM 3731 C C . ILE A 1 476 ? -17.105 -2.751 45.571 1.00 83.88 476 ILE A C 1
ATOM 3733 O O . ILE A 1 476 ? -18.328 -2.844 45.536 1.00 83.88 476 ILE A O 1
ATOM 3737 N N . ALA A 1 477 ? -16.302 -3.775 45.269 1.00 82.94 477 ALA A N 1
ATOM 3738 C CA . ALA A 1 477 ? -16.798 -5.091 44.860 1.00 82.94 477 ALA A CA 1
ATOM 3739 C C . ALA A 1 477 ? -17.641 -5.758 45.962 1.00 82.94 477 ALA A C 1
ATOM 3741 O O . ALA A 1 477 ? -18.704 -6.307 45.683 1.00 82.94 477 ALA A O 1
ATOM 3742 N N . LEU A 1 478 ? -17.219 -5.650 47.228 1.00 87.25 478 LEU A N 1
ATOM 3743 C CA . LEU A 1 478 ? -17.997 -6.133 48.374 1.00 87.25 478 LEU A CA 1
ATOM 3744 C C . LEU A 1 478 ? -19.344 -5.407 48.506 1.00 87.25 478 LEU A C 1
ATOM 3746 O O . LEU A 1 478 ? -20.368 -6.049 48.741 1.00 87.25 478 LEU A O 1
ATOM 3750 N N . LEU A 1 479 ? -19.358 -4.082 48.323 1.00 86.81 479 LEU A N 1
ATOM 3751 C CA . LEU A 1 479 ? -20.588 -3.287 48.363 1.00 86.81 479 LEU A CA 1
ATOM 3752 C C . LEU A 1 479 ? -21.539 -3.652 47.215 1.00 86.81 479 LEU A C 1
ATOM 3754 O O . LEU A 1 479 ? -22.720 -3.895 47.458 1.00 86.81 479 LEU A O 1
ATOM 3758 N N . LEU A 1 480 ? -21.034 -3.729 45.980 1.00 84.56 480 LEU A N 1
ATOM 3759 C CA . LEU A 1 480 ? -21.839 -4.081 44.806 1.00 84.56 480 LEU A CA 1
ATOM 3760 C C . LEU A 1 480 ? -22.389 -5.505 44.903 1.00 84.56 480 LEU A C 1
ATOM 3762 O O . LEU A 1 480 ? -23.575 -5.707 44.658 1.00 84.56 480 LEU A O 1
ATOM 3766 N N . SER A 1 481 ? -21.573 -6.460 45.352 1.00 87.19 481 SER A N 1
ATOM 3767 C CA . SER A 1 481 ? -22.005 -7.831 45.630 1.00 87.19 481 SER A CA 1
ATOM 3768 C C . SER A 1 481 ? -23.203 -7.865 46.578 1.00 87.19 481 SER A C 1
ATOM 3770 O O . SER A 1 481 ? -24.181 -8.562 46.317 1.00 87.19 481 SER A O 1
ATOM 3772 N N . PHE A 1 482 ? -23.148 -7.118 47.683 1.00 88.19 482 PHE A N 1
ATOM 3773 C CA . PHE A 1 482 ? -24.248 -7.077 48.646 1.00 88.19 482 PHE A CA 1
ATOM 3774 C C . PHE A 1 482 ? -25.524 -6.489 48.026 1.00 88.19 482 PHE A C 1
ATOM 3776 O O . PHE A 1 482 ? -26.613 -7.032 48.205 1.00 88.19 482 PHE A O 1
ATOM 3783 N N . VAL A 1 483 ? -25.391 -5.414 47.244 1.00 87.19 483 VAL A N 1
ATOM 3784 C CA . VAL A 1 483 ? -26.517 -4.776 46.543 1.00 87.19 483 VAL A CA 1
ATOM 3785 C C . VAL A 1 483 ? -27.148 -5.719 45.513 1.00 87.19 483 VAL A C 1
ATOM 3787 O O . VAL A 1 483 ? -28.371 -5.798 45.428 1.00 87.19 483 VAL A O 1
ATOM 3790 N N . VAL A 1 484 ? -26.337 -6.459 44.752 1.00 87.62 484 VAL A N 1
ATOM 3791 C CA . VAL A 1 484 ? -26.810 -7.413 43.735 1.00 87.62 484 VAL A CA 1
ATOM 3792 C C . VAL A 1 484 ? -27.407 -8.673 44.373 1.00 87.62 484 VAL A C 1
ATOM 3794 O O . VAL A 1 484 ? -28.358 -9.234 43.826 1.00 87.62 484 VAL A O 1
ATOM 3797 N N . ALA A 1 485 ? -26.917 -9.105 45.535 1.00 89.94 485 ALA A N 1
ATOM 3798 C CA . ALA A 1 485 ? -27.427 -10.293 46.216 1.00 89.94 485 ALA A CA 1
ATOM 3799 C C . ALA A 1 485 ? -28.865 -10.107 46.732 1.00 89.94 485 ALA A C 1
ATOM 3801 O O . ALA A 1 485 ? -29.682 -11.015 46.582 1.00 89.94 485 ALA A O 1
ATOM 3802 N N . LYS A 1 486 ? -29.217 -8.934 47.280 1.00 88.38 486 LYS A N 1
ATOM 3803 C CA . LYS A 1 486 ? -30.503 -8.735 47.981 1.00 88.38 486 LYS A CA 1
ATOM 3804 C C . LYS A 1 486 ? -31.749 -9.036 47.135 1.00 88.38 486 LYS A C 1
ATOM 3806 O O . LYS A 1 486 ? -32.590 -9.805 47.597 1.00 88.38 486 LYS A O 1
ATOM 3811 N N . PRO A 1 487 ? -31.900 -8.518 45.902 1.00 89.12 487 PRO A N 1
ATOM 3812 C CA . PRO A 1 487 ? -33.058 -8.852 45.076 1.00 89.12 487 PRO A CA 1
ATOM 3813 C C . PRO A 1 487 ? -33.129 -10.347 44.732 1.00 89.12 487 PRO A C 1
ATOM 3815 O O . PRO A 1 487 ? -34.212 -10.925 44.712 1.00 89.12 487 PRO A O 1
ATOM 3818 N N . LEU A 1 488 ? -31.985 -10.994 44.498 1.00 87.94 488 LEU A N 1
ATOM 3819 C CA . LEU A 1 488 ? -31.938 -12.425 44.184 1.00 87.94 488 LEU A CA 1
ATOM 3820 C C . LEU A 1 488 ? -32.280 -13.292 45.401 1.00 87.94 488 LEU A C 1
ATOM 3822 O O . LEU A 1 488 ? -32.991 -14.282 45.247 1.00 87.94 488 LEU A O 1
ATOM 3826 N N . GLU A 1 489 ? -31.852 -12.898 46.602 1.00 88.81 489 GLU A N 1
ATOM 3827 C CA . GLU A 1 489 ? -32.270 -13.528 47.862 1.00 88.81 489 GLU A CA 1
ATOM 3828 C C . GLU A 1 489 ? -33.792 -13.450 48.033 1.00 88.81 489 GLU A C 1
ATOM 3830 O O . GLU A 1 489 ? -34.440 -14.465 48.275 1.00 88.81 489 GLU A O 1
ATOM 3835 N N . LEU A 1 490 ? -34.379 -12.268 47.817 1.00 89.06 490 LEU A N 1
ATOM 3836 C CA . LEU A 1 490 ? -35.829 -12.069 47.885 1.00 89.06 490 LEU A CA 1
ATOM 3837 C C . LEU A 1 490 ? -36.597 -12.906 46.856 1.00 89.06 490 LEU A C 1
ATOM 3839 O O . LEU A 1 490 ? -37.739 -13.284 47.106 1.00 89.06 490 LEU A O 1
ATOM 3843 N N . ARG A 1 491 ? -36.010 -13.159 45.681 1.00 89.00 491 ARG A N 1
ATOM 3844 C CA . ARG A 1 491 ? -36.621 -14.020 44.662 1.00 89.00 491 ARG A CA 1
ATOM 3845 C C . ARG A 1 491 ? -36.508 -15.497 45.024 1.00 89.00 491 ARG A C 1
ATOM 3847 O O . ARG A 1 491 ? -37.442 -16.248 44.764 1.00 89.00 491 ARG A O 1
ATOM 3854 N N . LEU A 1 492 ? -35.384 -15.919 45.600 1.00 89.50 492 LEU A N 1
ATOM 3855 C CA . LEU A 1 492 ? -35.178 -17.309 46.005 1.00 89.50 492 LEU A CA 1
ATOM 3856 C C . LEU A 1 492 ? -36.146 -17.715 47.123 1.00 89.50 492 LEU A C 1
ATOM 3858 O O . LEU A 1 492 ? -36.716 -18.798 47.057 1.00 89.50 492 LEU A O 1
ATOM 3862 N N . PHE A 1 493 ? -36.346 -16.827 48.100 1.00 90.12 493 PHE A N 1
ATOM 3863 C CA . PHE A 1 493 ? -37.221 -17.041 49.255 1.00 90.12 493 PHE A CA 1
ATOM 3864 C C . PHE A 1 493 ? -38.624 -16.459 49.070 1.00 90.12 493 PHE A C 1
ATOM 3866 O O . PHE A 1 493 ? -39.309 -16.155 50.041 1.00 90.12 493 PHE A O 1
ATOM 3873 N N . GLU A 1 494 ? -39.064 -16.234 47.829 1.00 87.94 494 GLU A N 1
ATOM 3874 C CA . GLU A 1 494 ? -40.340 -15.561 47.575 1.00 87.94 494 GLU A CA 1
ATOM 3875 C C . GLU A 1 494 ? -41.516 -16.293 48.231 1.00 87.94 494 GLU A C 1
ATOM 3877 O O . GLU A 1 494 ? -42.427 -15.655 48.755 1.00 87.94 494 GLU A O 1
ATOM 3882 N N . LYS A 1 495 ? -41.484 -17.629 48.238 1.00 88.81 495 LYS A N 1
ATOM 3883 C CA . LYS A 1 495 ? -42.543 -18.442 48.834 1.00 88.81 495 LYS A CA 1
ATOM 3884 C C . LYS A 1 495 ? -42.576 -18.283 50.355 1.00 88.81 495 LYS A C 1
ATOM 3886 O O . LYS A 1 495 ? -43.643 -18.050 50.911 1.00 88.81 495 LYS A O 1
ATOM 3891 N N . GLU A 1 496 ? -41.421 -18.379 50.999 1.00 89.00 496 GLU A N 1
ATOM 3892 C CA . GLU A 1 496 ? -41.250 -18.257 52.446 1.00 89.00 496 GLU A CA 1
ATOM 3893 C C . GLU A 1 496 ? -41.596 -16.837 52.919 1.00 89.00 496 GLU A C 1
ATOM 3895 O O . GLU A 1 496 ? -42.311 -16.666 53.903 1.00 89.00 496 GLU A O 1
ATOM 3900 N N . ILE A 1 497 ? -41.167 -15.813 52.172 1.00 87.75 497 ILE A N 1
ATOM 3901 C CA . ILE A 1 497 ? -41.480 -14.404 52.443 1.00 87.75 497 ILE A CA 1
ATOM 3902 C C . ILE A 1 497 ? -42.982 -14.150 52.325 1.00 87.75 497 ILE A C 1
ATOM 3904 O O . ILE A 1 497 ? -43.557 -13.519 53.206 1.00 87.75 497 ILE A O 1
ATOM 3908 N N . ASN A 1 498 ? -43.630 -14.636 51.261 1.00 86.25 498 ASN A N 1
ATOM 3909 C CA . ASN A 1 498 ? -45.069 -14.443 51.086 1.00 86.25 498 ASN A CA 1
ATOM 3910 C C . ASN A 1 498 ? -45.858 -15.107 52.225 1.00 86.25 498 ASN A C 1
ATOM 3912 O O . ASN A 1 498 ? -46.771 -14.486 52.757 1.00 86.25 498 ASN A O 1
ATOM 3916 N N . GLN A 1 499 ? -45.460 -16.315 52.644 1.00 85.75 499 GLN A N 1
ATOM 3917 C CA . GLN A 1 499 ? -46.066 -17.001 53.790 1.00 85.75 499 GLN A CA 1
ATOM 3918 C C . GLN A 1 499 ? -45.881 -16.225 55.098 1.00 85.75 499 GLN A C 1
ATOM 3920 O O . GLN A 1 499 ? -46.829 -16.095 55.867 1.00 85.75 499 GLN A O 1
ATOM 3925 N N . LYS A 1 500 ? -44.686 -15.673 55.344 1.00 85.50 500 LYS A N 1
ATOM 3926 C CA . LYS A 1 500 ? -44.421 -14.863 56.540 1.00 85.50 500 LYS A CA 1
ATOM 3927 C C . LYS A 1 500 ? -45.225 -13.564 56.545 1.00 85.50 500 LYS A C 1
ATOM 3929 O O . LYS A 1 500 ? -45.859 -13.261 57.544 1.00 85.50 500 LYS A O 1
ATOM 3934 N N . ILE A 1 501 ? -45.260 -12.836 55.426 1.00 84.38 501 ILE A N 1
ATOM 3935 C CA . ILE A 1 501 ? -46.062 -11.607 55.294 1.00 84.38 501 ILE A CA 1
ATOM 3936 C C . ILE A 1 501 ? -47.545 -11.904 55.540 1.00 84.38 501 ILE A C 1
ATOM 3938 O O . ILE A 1 501 ? -48.236 -11.119 56.183 1.00 84.38 501 ILE A O 1
ATOM 3942 N N . GLU A 1 502 ? -48.048 -13.025 55.028 1.00 79.62 502 GLU A N 1
ATOM 3943 C CA . GLU A 1 502 ? -49.428 -13.450 55.248 1.00 79.62 502 GLU A CA 1
ATOM 3944 C C . GLU A 1 502 ? -49.692 -13.807 56.718 1.00 79.62 502 GLU A C 1
ATOM 3946 O O . GLU A 1 502 ? -50.703 -13.390 57.283 1.00 79.62 502 GLU A O 1
ATOM 3951 N N . GLN A 1 503 ? -48.757 -14.505 57.368 1.00 82.12 503 GLN A N 1
ATOM 3952 C CA . GLN A 1 503 ? -48.831 -14.788 58.798 1.00 82.12 503 GLN A CA 1
ATOM 3953 C C . GLN A 1 503 ? -48.836 -13.499 59.633 1.00 82.12 503 GLN A C 1
ATOM 3955 O O . GLN A 1 503 ? -49.723 -13.337 60.469 1.00 82.12 503 GLN A O 1
ATOM 3960 N N . ASP A 1 504 ? -47.914 -12.571 59.373 1.00 80.31 504 ASP A N 1
ATOM 3961 C CA . ASP A 1 504 ? -47.807 -11.306 60.106 1.00 80.31 504 ASP A CA 1
ATOM 3962 C C . ASP A 1 504 ? -49.070 -10.448 59.906 1.00 80.31 504 ASP A C 1
ATOM 3964 O O . ASP A 1 504 ? -49.600 -9.885 60.862 1.00 80.31 504 ASP A O 1
ATOM 3968 N N . LYS A 1 505 ? -49.637 -10.409 58.688 1.00 77.56 505 LYS A N 1
ATOM 3969 C CA . LYS A 1 505 ? -50.938 -9.759 58.429 1.00 77.56 505 LYS A CA 1
ATOM 3970 C C . LYS A 1 505 ? -52.063 -10.390 59.244 1.00 77.56 505 LYS A C 1
ATOM 3972 O O . LYS A 1 505 ? -52.880 -9.675 59.819 1.00 77.56 505 LYS A O 1
ATOM 3977 N N . ASN A 1 506 ? -52.103 -11.717 59.309 1.00 77.88 506 ASN A N 1
ATOM 3978 C CA . ASN A 1 506 ? -53.114 -12.439 60.074 1.00 77.88 506 ASN A CA 1
ATOM 3979 C C . ASN A 1 506 ? -52.960 -12.222 61.587 1.00 77.88 506 ASN A C 1
ATOM 3981 O O . ASN A 1 506 ? -53.966 -12.166 62.294 1.00 77.88 506 ASN A O 1
ATOM 3985 N N . GLU A 1 507 ? -51.735 -12.091 62.097 1.00 79.50 507 GLU A N 1
ATOM 3986 C CA . GLU A 1 507 ? -51.469 -11.755 63.500 1.00 79.50 507 GLU A CA 1
ATOM 3987 C C . GLU A 1 507 ? -51.885 -10.314 63.822 1.00 79.50 507 GLU A C 1
ATOM 3989 O O . GLU A 1 507 ? -52.658 -10.109 64.759 1.00 79.50 507 GLU A O 1
ATOM 3994 N N . ILE A 1 508 ? -51.501 -9.340 62.989 1.00 79.56 508 ILE A N 1
ATOM 3995 C CA . ILE A 1 508 ? -51.905 -7.933 63.139 1.00 79.56 508 ILE A CA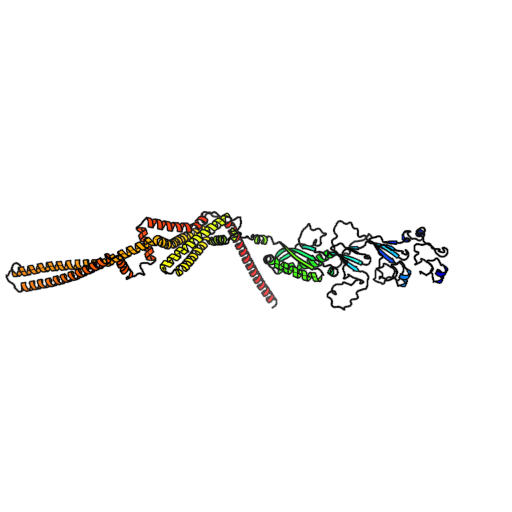 1
ATOM 3996 C C . ILE A 1 508 ? -53.434 -7.792 63.084 1.00 79.56 508 ILE A C 1
ATOM 3998 O O . ILE A 1 508 ? -54.019 -7.085 63.903 1.00 79.56 508 ILE A O 1
ATOM 4002 N N . ALA A 1 509 ? -54.112 -8.483 62.161 1.00 76.25 509 ALA A N 1
ATOM 4003 C CA . ALA A 1 509 ? -55.572 -8.455 62.061 1.00 76.25 509 ALA A CA 1
ATOM 4004 C C . ALA A 1 509 ? -56.251 -9.032 63.316 1.00 76.25 509 ALA A C 1
ATOM 4006 O O . ALA A 1 509 ? -57.235 -8.476 63.807 1.00 76.25 509 ALA A O 1
ATOM 4007 N N . LYS A 1 510 ? -55.711 -10.122 63.878 1.00 78.94 510 LYS A N 1
ATOM 4008 C CA . LYS A 1 510 ? -56.199 -10.694 65.144 1.00 78.94 510 LYS A CA 1
ATOM 4009 C C . LYS A 1 510 ? -56.002 -9.734 66.315 1.00 78.94 510 LYS A C 1
ATOM 4011 O O . LYS A 1 510 ? -56.898 -9.620 67.153 1.00 78.94 510 LYS A O 1
ATOM 4016 N N . GLU A 1 511 ? -54.863 -9.050 66.377 1.00 80.88 511 GLU A N 1
ATOM 4017 C CA . GLU A 1 511 ? -54.566 -8.069 67.422 1.00 80.88 511 GLU A CA 1
ATOM 4018 C C . GLU A 1 511 ? -55.497 -6.851 67.324 1.00 80.88 511 GLU A C 1
ATOM 4020 O O . GLU A 1 511 ? -56.130 -6.487 68.314 1.00 80.88 511 GLU A O 1
ATOM 4025 N N . GLN A 1 512 ? -55.715 -6.313 66.118 1.00 77.19 512 GLN A N 1
ATOM 4026 C CA . GLN A 1 512 ? -56.662 -5.214 65.872 1.00 77.19 512 GLN A CA 1
ATOM 4027 C C . GLN A 1 512 ? -58.105 -5.551 66.268 1.00 77.19 512 GLN A C 1
ATOM 4029 O O . GLN A 1 512 ? -58.830 -4.677 66.734 1.00 77.19 512 GLN A O 1
ATOM 4034 N N . LEU A 1 513 ? -58.534 -6.805 66.100 1.00 79.56 513 LEU A N 1
ATOM 4035 C CA . LEU A 1 513 ? -59.854 -7.269 66.543 1.00 79.56 513 LEU A CA 1
ATOM 4036 C C . LEU A 1 513 ? -59.942 -7.468 68.067 1.00 79.56 513 LEU A C 1
ATOM 4038 O O . LEU A 1 513 ? -61.041 -7.578 68.610 1.00 79.56 513 LEU A O 1
ATOM 4042 N N . THR A 1 514 ? -58.805 -7.563 68.759 1.00 83.06 514 THR A N 1
ATOM 4043 C CA . THR A 1 514 ? -58.740 -7.860 70.198 1.00 83.06 514 THR A CA 1
ATOM 4044 C C . THR A 1 514 ? -58.536 -6.601 71.044 1.00 83.06 514 THR A C 1
ATOM 4046 O O . THR A 1 514 ? -59.081 -6.528 72.143 1.00 83.06 514 THR A O 1
ATOM 4049 N N . GLU A 1 515 ? -57.812 -5.598 70.540 1.00 84.81 515 GLU A N 1
ATOM 4050 C CA . GLU A 1 515 ? -57.522 -4.351 71.268 1.00 84.81 515 GLU A CA 1
ATOM 4051 C C . GLU A 1 515 ? -58.785 -3.584 71.728 1.00 84.81 515 GLU A C 1
ATOM 4053 O O . GLU A 1 515 ? -58.863 -3.290 72.919 1.00 84.81 515 GLU A O 1
ATOM 4058 N N . PRO A 1 516 ? -59.843 -3.373 70.910 1.00 85.69 516 PRO A N 1
ATOM 4059 C CA . PRO A 1 516 ? -61.064 -2.697 71.375 1.00 85.69 516 PRO A CA 1
ATOM 4060 C C . PRO A 1 516 ? -61.769 -3.431 72.525 1.00 85.69 516 PRO A C 1
ATOM 4062 O O . PRO A 1 516 ? -62.304 -2.809 73.440 1.00 85.69 516 PRO A O 1
ATOM 4065 N N . ILE A 1 517 ? -61.744 -4.770 72.501 1.00 86.38 517 ILE A N 1
ATOM 4066 C CA . ILE A 1 517 ? -62.314 -5.603 73.569 1.00 86.38 517 ILE A CA 1
ATOM 4067 C C . ILE A 1 517 ? -61.497 -5.422 74.853 1.00 86.38 517 ILE A C 1
ATOM 4069 O O . ILE A 1 517 ? -62.067 -5.277 75.929 1.00 86.38 517 ILE A O 1
ATOM 4073 N N . LYS A 1 518 ? -60.167 -5.402 74.744 1.00 88.19 518 LYS A N 1
ATOM 4074 C CA . LYS A 1 518 ? -59.247 -5.229 75.873 1.00 88.19 518 LYS A CA 1
ATOM 4075 C C . LYS A 1 518 ? -59.357 -3.835 76.502 1.00 88.19 518 LYS A C 1
ATOM 4077 O O . LYS A 1 518 ? -59.345 -3.738 77.728 1.00 88.19 518 LYS A O 1
ATOM 4082 N N . ASP A 1 519 ? -59.507 -2.787 75.694 1.00 88.06 519 ASP A N 1
ATOM 4083 C CA . ASP A 1 519 ? -59.728 -1.414 76.167 1.00 88.06 519 ASP A CA 1
ATOM 4084 C C . ASP A 1 519 ? -61.047 -1.300 76.946 1.00 88.06 519 ASP A C 1
ATOM 4086 O O . ASP A 1 519 ? -61.072 -0.781 78.066 1.00 88.06 519 ASP A O 1
ATOM 4090 N N . LEU A 1 520 ? -62.134 -1.869 76.410 1.00 89.12 520 LEU A N 1
ATOM 4091 C CA . LEU A 1 520 ? -63.432 -1.914 77.093 1.00 89.12 520 LEU A CA 1
ATOM 4092 C C . LEU A 1 520 ? -63.389 -2.768 78.371 1.00 89.12 520 LEU A C 1
ATOM 4094 O O . LEU A 1 520 ? -63.980 -2.389 79.382 1.00 89.12 520 LEU A O 1
ATOM 4098 N N . GLU A 1 521 ? -62.667 -3.895 78.376 1.00 88.25 521 GLU A N 1
ATOM 4099 C CA . GLU A 1 521 ? -62.470 -4.722 79.575 1.00 88.25 521 GLU A CA 1
ATOM 4100 C C . GLU A 1 521 ? -61.734 -3.951 80.682 1.00 88.25 521 GLU A C 1
ATOM 4102 O O . GLU A 1 521 ? -62.117 -4.043 81.852 1.00 88.25 521 GLU A O 1
ATOM 4107 N N . GLN A 1 522 ? -60.710 -3.164 80.333 1.00 89.62 522 GLN A N 1
ATOM 4108 C CA . GLN A 1 522 ? -60.016 -2.292 81.286 1.00 89.62 522 GLN A CA 1
ATOM 4109 C C . GLN A 1 522 ? -60.944 -1.201 81.830 1.00 89.62 522 GLN A C 1
ATOM 4111 O O . GLN A 1 522 ? -60.972 -0.965 83.041 1.00 89.62 522 GLN A O 1
ATOM 4116 N N . GLU A 1 523 ? -61.743 -0.570 80.970 1.00 90.50 523 GLU A N 1
ATOM 4117 C CA . GLU A 1 523 ? -62.708 0.450 81.386 1.00 90.50 523 GLU A CA 1
ATOM 4118 C C . GLU A 1 523 ? -63.776 -0.131 82.329 1.00 90.50 523 GLU A C 1
ATOM 4120 O O . GLU A 1 523 ? -64.069 0.451 83.375 1.00 90.50 523 GLU A O 1
ATOM 4125 N N . ILE A 1 524 ? -64.293 -1.329 82.035 1.00 90.38 524 ILE A N 1
ATOM 4126 C CA . ILE A 1 524 ? -65.223 -2.062 82.906 1.00 90.38 524 ILE A CA 1
ATOM 4127 C C . ILE A 1 524 ? -64.579 -2.413 84.247 1.00 90.38 524 ILE A C 1
ATOM 4129 O O . ILE A 1 524 ? -65.250 -2.339 85.276 1.00 90.38 524 ILE A O 1
ATOM 4133 N N . GLN A 1 525 ? -63.298 -2.794 84.285 1.00 90.81 525 GLN A N 1
ATOM 4134 C CA . GLN A 1 525 ? -62.603 -3.048 85.552 1.00 90.81 525 GLN A CA 1
ATOM 4135 C C . GLN A 1 525 ? -62.560 -1.790 86.426 1.00 90.81 525 GLN A C 1
ATOM 4137 O O . GLN A 1 525 ? -62.881 -1.867 87.615 1.00 90.81 525 GLN A O 1
ATOM 4142 N N . VAL A 1 526 ? -62.237 -0.633 85.842 1.00 92.38 526 VAL A N 1
ATOM 4143 C CA . VAL A 1 526 ? -62.234 0.659 86.547 1.00 92.38 526 VAL A CA 1
ATOM 4144 C C . VAL A 1 526 ? -63.639 1.018 87.037 1.00 92.38 526 VAL A C 1
ATOM 4146 O O . VAL A 1 526 ? -63.824 1.302 88.223 1.00 92.38 526 VAL A O 1
ATOM 4149 N N . LEU A 1 527 ? -64.646 0.922 86.164 1.00 91.75 527 LEU A N 1
ATOM 4150 C CA . LEU A 1 527 ? -66.044 1.190 86.510 1.00 91.75 527 LEU A CA 1
ATOM 4151 C C . LEU A 1 527 ? -66.566 0.239 87.590 1.00 91.75 527 LEU A C 1
ATOM 4153 O O . LEU A 1 527 ? -67.309 0.661 88.470 1.00 91.75 527 LEU A O 1
ATOM 4157 N N . ASN A 1 528 ? -66.164 -1.033 87.578 1.00 89.75 528 ASN A N 1
ATOM 4158 C CA . ASN A 1 528 ? -66.548 -2.000 88.603 1.00 89.75 528 ASN A CA 1
ATOM 4159 C C . ASN A 1 528 ? -65.917 -1.692 89.963 1.00 89.75 528 ASN A C 1
ATOM 4161 O O . ASN A 1 528 ? -66.561 -1.921 90.988 1.00 89.75 528 ASN A O 1
ATOM 4165 N N . ILE A 1 529 ? -64.689 -1.168 90.002 1.00 92.06 529 ILE A N 1
ATOM 4166 C CA . ILE A 1 529 ? -64.075 -0.688 91.247 1.00 92.06 529 ILE A CA 1
ATOM 4167 C C . ILE A 1 529 ? -64.894 0.483 91.803 1.00 92.06 529 ILE A C 1
ATOM 4169 O O . ILE A 1 529 ? -65.298 0.445 92.966 1.00 92.06 529 ILE A O 1
ATOM 4173 N N . GLU A 1 530 ? -65.206 1.481 90.972 1.00 90.75 530 GLU A N 1
ATOM 4174 C CA . GLU A 1 530 ? -65.998 2.649 91.375 1.00 90.75 530 GLU A CA 1
ATOM 4175 C C . GLU A 1 530 ? -67.417 2.254 91.821 1.00 90.75 530 GLU A C 1
ATOM 4177 O O . GLU A 1 530 ? -67.870 2.619 92.908 1.00 90.75 530 GLU A O 1
ATOM 4182 N N . LYS A 1 531 ? -68.086 1.402 91.041 1.00 92.38 531 LYS A N 1
ATOM 4183 C CA . LYS A 1 531 ? -69.390 0.808 91.357 1.00 92.38 531 LYS A CA 1
ATOM 4184 C C . LYS A 1 531 ? -69.366 0.042 92.678 1.00 92.38 531 LYS A C 1
ATOM 4186 O O . LYS A 1 531 ? -70.302 0.165 93.462 1.00 92.38 531 LYS A O 1
ATOM 4191 N N . ASN A 1 532 ? -68.329 -0.753 92.949 1.00 90.38 532 ASN A N 1
ATOM 4192 C CA . ASN A 1 532 ? -68.210 -1.492 94.209 1.00 90.38 532 ASN A CA 1
ATOM 4193 C C . ASN A 1 532 ? -67.958 -0.565 95.404 1.00 90.38 532 ASN A C 1
ATOM 4195 O O . ASN A 1 532 ? -68.504 -0.821 96.477 1.00 90.38 532 ASN A O 1
ATOM 4199 N N . ASN A 1 533 ? -67.205 0.523 95.222 1.00 91.75 533 ASN A N 1
ATOM 4200 C CA . ASN A 1 533 ? -67.032 1.547 96.253 1.00 91.75 533 ASN A CA 1
ATOM 4201 C C . ASN A 1 533 ? -68.377 2.191 96.608 1.00 91.75 533 ASN A C 1
ATOM 4203 O O . ASN A 1 533 ? -68.778 2.139 97.769 1.00 91.75 533 ASN A O 1
ATOM 4207 N N . TYR A 1 534 ? -69.130 2.670 95.612 1.00 90.44 534 TYR A N 1
ATOM 4208 C CA . TYR A 1 534 ? -70.469 3.226 95.838 1.00 90.44 534 TYR A CA 1
ATOM 4209 C C . TYR A 1 534 ? -71.469 2.191 96.362 1.00 90.44 534 TYR A C 1
ATOM 4211 O O . TYR A 1 534 ? -72.359 2.534 97.131 1.00 90.44 534 TYR A O 1
ATOM 4219 N N . LYS A 1 535 ? -71.333 0.910 96.003 1.00 91.56 535 LYS A N 1
ATOM 4220 C CA . LYS A 1 535 ? -72.152 -0.179 96.560 1.00 91.56 535 LYS A CA 1
ATOM 4221 C C . LYS A 1 535 ? -71.896 -0.379 98.050 1.00 91.56 535 LYS A C 1
ATOM 4223 O O . LYS A 1 535 ? -72.840 -0.621 98.799 1.00 91.56 535 LYS A O 1
ATOM 4228 N N . ASN A 1 536 ? -70.632 -0.338 98.465 1.00 91.06 536 ASN A N 1
ATOM 4229 C CA . ASN A 1 536 ? -70.260 -0.452 99.871 1.00 91.06 536 ASN A CA 1
ATOM 4230 C C . ASN A 1 536 ? -70.720 0.792 100.640 1.00 91.06 536 ASN A C 1
ATOM 4232 O O . ASN A 1 536 ? -71.395 0.655 101.652 1.00 91.06 536 ASN A O 1
ATOM 4236 N N . GLU A 1 537 ? -70.485 1.984 100.090 1.00 91.75 537 GLU A N 1
ATOM 4237 C CA . GLU A 1 537 ? -70.937 3.250 100.672 1.00 91.75 537 GLU A CA 1
ATOM 4238 C C . GLU A 1 537 ? -72.467 3.331 100.783 1.00 91.75 537 GLU A C 1
ATOM 4240 O O . GLU A 1 537 ? -72.996 3.759 101.805 1.00 91.75 537 GLU A O 1
ATOM 4245 N N . TRP A 1 538 ? -73.198 2.853 99.772 1.00 89.94 538 TRP A N 1
ATOM 4246 C CA . TRP A 1 538 ? -74.654 2.735 99.814 1.00 89.94 538 TRP A CA 1
ATOM 4247 C C . TRP A 1 538 ? -75.112 1.820 100.953 1.00 89.94 538 TRP A C 1
ATOM 4249 O O . TRP A 1 538 ? -76.016 2.193 101.698 1.00 89.94 538 TRP A O 1
ATOM 4259 N N . LYS A 1 539 ? -74.487 0.646 101.120 1.00 90.25 539 LYS A N 1
ATOM 4260 C CA . LYS A 1 539 ? -74.804 -0.281 102.219 1.00 90.25 539 LYS A CA 1
ATOM 4261 C C . LYS A 1 539 ? -74.530 0.339 103.584 1.00 90.25 539 LYS A C 1
ATOM 4263 O O . LYS A 1 539 ? -75.347 0.179 104.488 1.00 90.25 539 LYS A O 1
ATOM 4268 N N . ASP A 1 540 ? -73.417 1.050 103.722 1.00 90.00 540 ASP A N 1
ATOM 4269 C CA . ASP A 1 540 ? -73.043 1.724 104.963 1.00 90.00 540 ASP A CA 1
ATOM 4270 C C . ASP A 1 540 ? -74.016 2.871 105.280 1.00 90.00 540 ASP A C 1
ATOM 4272 O O . ASP A 1 540 ? -74.488 2.991 106.412 1.00 90.00 540 ASP A O 1
ATOM 4276 N N . ALA A 1 541 ? -74.395 3.669 104.277 1.00 88.12 541 ALA A N 1
ATOM 4277 C CA . ALA A 1 541 ? -75.386 4.736 104.403 1.00 88.12 541 ALA A CA 1
ATOM 4278 C C . ALA A 1 541 ? -76.793 4.195 104.718 1.00 88.12 541 ALA A C 1
ATOM 4280 O O . ALA A 1 541 ? -77.504 4.756 105.554 1.00 88.12 541 ALA A O 1
ATOM 4281 N N . GLU A 1 542 ? -77.195 3.086 104.090 1.00 88.06 542 GLU A N 1
ATOM 4282 C CA . GLU A 1 542 ? -78.469 2.413 104.352 1.00 88.06 542 GLU A CA 1
ATOM 4283 C C . GLU A 1 542 ? -78.505 1.818 105.765 1.00 88.06 542 GLU A C 1
ATOM 4285 O O . GLU A 1 542 ? -79.492 1.997 106.483 1.00 88.06 542 GLU A O 1
ATOM 4290 N N . TYR A 1 543 ? -77.415 1.184 106.204 1.00 87.38 543 TYR A N 1
ATOM 4291 C CA . TYR A 1 543 ? -77.259 0.712 107.577 1.00 87.38 543 TYR A CA 1
ATOM 4292 C C . TYR A 1 543 ? -77.324 1.874 108.575 1.00 87.38 543 TYR A C 1
ATOM 4294 O O . TYR A 1 543 ? -78.075 1.798 109.543 1.00 87.38 543 TYR A O 1
ATOM 4302 N N . ALA A 1 544 ? -76.619 2.978 108.317 1.00 85.81 544 ALA A N 1
ATOM 4303 C CA . ALA A 1 544 ? -76.626 4.160 109.177 1.00 85.81 544 ALA A CA 1
ATOM 4304 C C . ALA A 1 544 ? -78.007 4.837 109.262 1.00 85.81 544 ALA A C 1
ATOM 4306 O O . ALA A 1 544 ? -78.364 5.374 110.314 1.00 85.81 544 ALA A O 1
ATOM 4307 N N . ALA A 1 545 ? -78.792 4.821 108.179 1.00 84.81 545 ALA A N 1
ATOM 4308 C CA . ALA A 1 545 ? -80.173 5.302 108.175 1.00 84.81 545 ALA A CA 1
ATOM 4309 C C . ALA A 1 545 ? -81.106 4.356 108.954 1.00 84.81 545 ALA A C 1
ATOM 4311 O O . ALA A 1 545 ? -81.923 4.815 109.750 1.00 84.81 545 ALA A O 1
ATOM 4312 N N . ASN A 1 546 ? -80.974 3.038 108.778 1.00 84.75 546 ASN A N 1
ATOM 4313 C CA . ASN A 1 546 ? -81.785 2.055 109.504 1.00 84.75 546 ASN A CA 1
ATOM 4314 C C . ASN A 1 546 ? -81.453 2.032 111.006 1.00 84.75 546 ASN A C 1
ATOM 4316 O O . ASN A 1 546 ? -82.366 2.042 111.827 1.00 84.75 546 ASN A O 1
ATOM 4320 N N . ALA A 1 547 ? -80.172 2.117 111.368 1.00 84.31 547 ALA A N 1
ATOM 4321 C CA . ALA A 1 547 ? -79.711 2.215 112.752 1.00 84.31 547 ALA A CA 1
ATOM 4322 C C . ALA A 1 547 ? -80.212 3.493 113.454 1.00 84.31 547 ALA A C 1
ATOM 4324 O O . ALA A 1 547 ? -80.528 3.458 114.642 1.00 84.31 547 ALA A O 1
ATOM 4325 N N . GLU A 1 548 ? -80.343 4.613 112.728 1.00 85.31 548 GLU A N 1
ATOM 4326 C CA . GLU A 1 548 ? -80.986 5.831 113.244 1.00 85.31 548 GLU A CA 1
ATOM 4327 C C . GLU A 1 548 ? -82.481 5.600 113.512 1.00 85.31 548 GLU A C 1
ATOM 4329 O O . GLU A 1 548 ? -82.977 5.978 114.568 1.00 85.31 548 GLU A O 1
ATOM 4334 N N . ALA A 1 549 ? -83.199 4.943 112.592 1.00 80.75 549 ALA A N 1
ATOM 4335 C CA . ALA A 1 549 ? -84.624 4.644 112.766 1.00 80.75 549 ALA A CA 1
ATOM 4336 C C . ALA A 1 549 ? -84.894 3.682 113.938 1.00 80.75 549 ALA A C 1
ATOM 4338 O O . ALA A 1 549 ? -85.911 3.817 114.622 1.00 80.75 549 ALA A O 1
ATOM 4339 N N . GLU A 1 550 ? -83.987 2.728 114.161 1.00 83.50 550 GLU A N 1
ATOM 4340 C CA . GLU A 1 550 ? -84.017 1.755 115.259 1.00 83.50 550 GLU A CA 1
ATOM 4341 C C . GLU A 1 550 ? -83.482 2.323 116.589 1.00 83.50 550 GLU A C 1
ATOM 4343 O O . GLU A 1 550 ? -83.654 1.694 117.633 1.00 83.50 550 GLU A O 1
ATOM 4348 N N . GLY A 1 551 ? -82.862 3.511 116.578 1.00 72.69 551 GLY A N 1
ATOM 4349 C CA . GLY A 1 551 ? -82.312 4.182 117.762 1.00 72.69 551 GLY A CA 1
ATOM 4350 C C . GLY A 1 551 ? -80.983 3.609 118.278 1.00 72.69 551 GLY A C 1
ATOM 4351 O O . GLY A 1 551 ? -80.631 3.838 119.434 1.00 72.69 551 GLY A O 1
ATOM 4352 N N . THR A 1 552 ? -80.240 2.857 117.460 1.00 77.75 552 THR A N 1
ATOM 4353 C CA . THR A 1 552 ? -79.006 2.145 117.853 1.00 77.75 552 THR A CA 1
ATOM 4354 C C . THR A 1 552 ? -77.715 2.927 117.574 1.00 77.75 552 THR A C 1
ATOM 4356 O O . THR A 1 552 ? -76.674 2.625 118.159 1.00 77.75 552 THR A O 1
ATOM 4359 N N . GLN A 1 553 ? -77.768 3.963 116.731 1.00 70.25 553 GLN A N 1
ATOM 4360 C CA . GLN A 1 553 ? -76.680 4.915 116.461 1.00 70.25 553 GLN A CA 1
ATOM 4361 C C . GLN A 1 553 ? -77.231 6.347 116.294 1.00 70.25 553 GLN A C 1
ATOM 4363 O O . GLN A 1 553 ? -78.421 6.533 116.059 1.00 70.25 553 GLN A O 1
ATOM 4368 N N . GLY A 1 554 ? -76.369 7.369 116.398 1.00 73.06 554 GLY A N 1
ATOM 4369 C CA . GLY A 1 554 ? -76.734 8.771 116.140 1.00 73.06 554 GLY A CA 1
ATOM 4370 C C . GLY A 1 554 ? -77.494 9.449 117.285 1.00 73.06 554 GLY A C 1
ATOM 4371 O O . GLY A 1 554 ? -76.946 9.570 118.380 1.00 73.06 554 GLY A O 1
ATOM 4372 N N . THR A 1 555 ? -78.721 9.934 117.036 1.00 74.69 555 THR A N 1
ATOM 4373 C CA . THR A 1 555 ? -79.516 10.677 118.044 1.00 74.69 555 THR A CA 1
ATOM 4374 C C . THR A 1 555 ? -80.045 9.801 119.185 1.00 74.69 555 THR A C 1
ATOM 4376 O O . THR A 1 555 ? -80.442 10.330 120.225 1.00 74.69 555 THR A O 1
ATOM 4379 N N . GLY A 1 556 ? -80.049 8.472 119.010 1.00 76.38 556 GLY A N 1
ATOM 4380 C CA . GLY A 1 556 ? -80.496 7.497 120.012 1.00 76.38 556 GLY A CA 1
ATOM 4381 C C . GLY A 1 556 ? -82.012 7.469 120.250 1.00 76.38 556 GLY A C 1
ATOM 4382 O O . GLY A 1 556 ? -82.460 6.890 121.239 1.00 76.38 556 GLY A O 1
ATOM 4383 N N . GLN A 1 557 ? -82.809 8.108 119.384 1.00 71.69 557 GLN A N 1
ATOM 4384 C CA . GLN A 1 557 ? -84.271 8.138 119.483 1.00 71.69 557 GLN A CA 1
ATOM 4385 C C . GLN A 1 557 ? -84.916 7.193 118.467 1.00 71.69 557 GLN A C 1
ATOM 4387 O O . GLN A 1 557 ? -84.538 7.176 117.302 1.00 71.69 557 GLN A O 1
ATOM 4392 N N . PHE A 1 558 ? -85.924 6.432 118.901 1.00 75.12 558 PHE A N 1
ATOM 4393 C CA . PHE A 1 558 ? -86.659 5.516 118.028 1.00 75.12 558 PHE A CA 1
ATOM 4394 C C . PHE A 1 558 ? -87.638 6.284 117.123 1.00 75.12 558 PHE A C 1
ATOM 4396 O O . PHE A 1 558 ? -88.495 7.017 117.625 1.00 75.12 558 PHE A O 1
ATOM 4403 N N . GLY A 1 559 ? -87.561 6.083 115.803 1.00 74.25 559 GLY A N 1
ATOM 4404 C CA . GLY A 1 559 ? -88.493 6.664 114.827 1.00 74.25 559 GLY A CA 1
ATOM 4405 C C . GLY A 1 559 ? -87.840 7.403 113.649 1.00 74.25 559 GLY A C 1
ATOM 4406 O O . GLY A 1 559 ? -86.643 7.659 113.606 1.00 74.25 559 GLY A O 1
ATOM 4407 N N . LYS A 1 560 ? -88.651 7.757 112.645 1.00 79.06 560 LYS A N 1
ATOM 4408 C CA . LYS A 1 560 ? -88.200 8.357 111.372 1.00 79.06 560 LYS A CA 1
ATOM 4409 C C . LYS A 1 560 ? -88.210 9.895 111.416 1.00 79.06 560 LYS A C 1
ATOM 4411 O O . LYS A 1 560 ? -89.101 10.521 110.846 1.00 79.06 560 LYS A O 1
ATOM 4416 N N . GLY A 1 561 ? -87.251 10.493 112.125 1.00 78.81 561 GLY A N 1
ATOM 4417 C CA . GLY A 1 561 ? -87.090 11.954 112.251 1.00 78.81 561 GLY A CA 1
ATOM 4418 C C . GLY A 1 561 ? -86.390 12.644 111.063 1.00 78.81 561 GLY A C 1
ATOM 4419 O O . GLY A 1 561 ? -86.092 12.015 110.052 1.00 78.81 561 GLY A O 1
ATOM 4420 N N . ILE A 1 562 ? -86.082 13.943 111.196 1.00 81.06 562 ILE A N 1
ATOM 4421 C CA . ILE A 1 562 ? -85.409 14.753 110.149 1.00 81.06 562 ILE A CA 1
ATOM 4422 C C . ILE A 1 562 ? -84.013 14.193 109.820 1.00 81.06 562 ILE A C 1
ATOM 4424 O O . ILE A 1 562 ? -83.683 14.007 108.656 1.00 81.06 562 ILE A O 1
ATOM 4428 N N . VAL A 1 563 ? -83.238 13.808 110.841 1.00 82.50 563 VAL A N 1
ATOM 4429 C CA . VAL A 1 563 ? -81.901 13.202 110.666 1.00 82.50 563 VAL A CA 1
ATOM 4430 C C . VAL A 1 563 ? -81.971 11.869 109.906 1.00 82.50 563 VAL A C 1
ATOM 4432 O O . VAL A 1 563 ? -81.086 11.562 109.109 1.00 82.50 563 VAL A O 1
ATOM 4435 N N . TYR A 1 564 ? -83.043 11.090 110.098 1.00 84.12 564 TYR A N 1
ATOM 4436 C CA . TYR A 1 564 ? -83.305 9.888 109.301 1.00 84.12 564 TYR A CA 1
ATOM 4437 C C . TYR A 1 564 ? -83.603 10.237 107.838 1.00 84.12 564 TYR A C 1
ATOM 4439 O O . TYR A 1 564 ? -83.094 9.563 106.947 1.00 84.12 564 TYR A O 1
ATOM 4447 N N . GLN A 1 565 ? -84.399 11.282 107.578 1.00 83.06 565 GLN A N 1
ATOM 4448 C CA . GLN A 1 565 ? -84.713 11.724 106.214 1.00 83.06 565 GLN A CA 1
ATOM 4449 C C . GLN A 1 565 ? -83.460 12.191 105.465 1.00 83.06 565 GLN A C 1
ATOM 4451 O O . GLN A 1 565 ? -83.264 11.772 104.330 1.00 83.06 565 GLN A O 1
ATOM 4456 N N . ASP A 1 566 ? -82.572 12.958 106.101 1.00 86.06 566 ASP A N 1
ATOM 4457 C CA . ASP A 1 566 ? -81.315 13.403 105.482 1.00 86.06 566 ASP A CA 1
ATOM 4458 C C . ASP A 1 566 ? -80.386 12.222 105.159 1.00 86.06 566 ASP A C 1
ATOM 4460 O O . ASP A 1 566 ? -79.889 12.105 104.038 1.00 86.06 566 ASP A O 1
ATOM 4464 N N . LYS A 1 567 ? -80.211 11.283 106.104 1.00 85.81 567 LYS A N 1
ATOM 4465 C CA . LYS A 1 567 ? -79.435 10.049 105.879 1.00 85.81 567 LYS A CA 1
ATOM 4466 C C . LYS A 1 567 ? -80.061 9.155 104.805 1.00 85.81 567 LYS A C 1
ATOM 4468 O O . LYS A 1 567 ? -79.339 8.513 104.044 1.00 85.81 567 LYS A O 1
ATOM 4473 N N . ARG A 1 568 ? -81.395 9.110 104.723 1.00 88.00 568 ARG A N 1
ATOM 4474 C CA . ARG A 1 568 ? -82.115 8.345 103.700 1.00 88.00 568 ARG A CA 1
ATOM 4475 C C . ARG A 1 568 ? -81.969 8.973 102.317 1.00 88.00 568 ARG A C 1
ATOM 4477 O O . ARG A 1 568 ? -81.692 8.244 101.374 1.00 88.00 568 ARG A O 1
ATOM 4484 N N . ASN A 1 569 ? -82.087 10.294 102.216 1.00 87.81 569 ASN A N 1
ATOM 4485 C CA . ASN A 1 569 ? -81.863 11.035 100.976 1.00 87.81 569 ASN A CA 1
ATOM 4486 C C . ASN A 1 569 ? -80.425 10.845 100.478 1.00 87.81 569 ASN A C 1
ATOM 4488 O O . ASN A 1 569 ? -80.226 10.601 99.293 1.00 87.81 569 ASN A O 1
ATOM 4492 N N . TYR A 1 570 ? -79.442 10.865 101.386 1.00 87.75 570 TYR A N 1
ATOM 4493 C CA . TYR A 1 570 ? -78.053 10.535 101.062 1.00 87.75 570 TYR A CA 1
ATOM 4494 C C . TYR A 1 570 ? -77.912 9.099 100.536 1.00 87.75 570 TYR A C 1
ATOM 4496 O O . TYR A 1 570 ? -77.331 8.879 99.476 1.00 87.75 570 TYR A O 1
ATOM 4504 N N . ALA A 1 571 ? -78.503 8.111 101.219 1.00 88.12 571 ALA A N 1
ATOM 4505 C CA . ALA A 1 571 ? -78.485 6.720 100.765 1.00 88.12 571 ALA A CA 1
ATOM 4506 C C . ALA A 1 571 ? -79.167 6.535 99.393 1.00 88.12 571 ALA A C 1
ATOM 4508 O O . ALA A 1 571 ? -78.668 5.778 98.560 1.00 88.12 571 ALA A O 1
ATOM 4509 N N . ASP A 1 572 ? -80.279 7.231 99.137 1.00 90.00 572 ASP A N 1
ATOM 4510 C CA . ASP A 1 572 ? -80.980 7.201 97.851 1.00 90.00 572 ASP A CA 1
ATOM 4511 C C . ASP A 1 572 ? -80.172 7.924 96.741 1.00 90.00 572 ASP A C 1
ATOM 4513 O O . ASP A 1 572 ? -80.175 7.454 95.604 1.00 90.00 572 ASP A O 1
ATOM 4517 N N . GLU A 1 573 ? -79.403 8.981 97.047 1.00 89.94 573 GLU A N 1
ATOM 4518 C CA . GLU A 1 573 ? -78.467 9.631 96.106 1.00 89.94 573 GLU A CA 1
ATOM 4519 C C . GLU A 1 573 ? -77.321 8.690 95.698 1.00 89.94 573 GLU A C 1
ATOM 4521 O O . GLU A 1 573 ? -77.055 8.503 94.507 1.00 89.94 573 GLU A O 1
ATOM 4526 N N . ILE A 1 574 ? -76.663 8.048 96.669 1.00 90.44 574 ILE A N 1
ATOM 4527 C CA . ILE A 1 574 ? -75.588 7.082 96.397 1.00 90.44 574 ILE A CA 1
ATOM 4528 C C . ILE A 1 574 ? -76.129 5.873 95.621 1.00 90.44 574 ILE A C 1
ATOM 4530 O O . ILE A 1 574 ? -75.482 5.380 94.695 1.00 90.44 574 ILE A O 1
ATOM 4534 N N . LYS A 1 575 ? -77.358 5.437 95.923 1.00 91.12 575 LYS A N 1
ATOM 4535 C CA . LYS A 1 575 ? -78.046 4.387 95.166 1.00 91.12 575 LYS A CA 1
ATOM 4536 C C . LYS A 1 575 ? -78.257 4.771 93.699 1.00 91.12 575 LYS A C 1
ATOM 4538 O O . LYS A 1 575 ? -78.085 3.912 92.837 1.00 91.12 575 LYS A O 1
ATOM 4543 N N . GLN A 1 576 ? -78.605 6.024 93.396 1.00 90.19 576 GLN A N 1
ATOM 4544 C CA . GLN A 1 576 ? -78.723 6.488 92.006 1.00 90.19 576 GLN A CA 1
ATOM 4545 C C . GLN A 1 576 ? -77.375 6.436 91.279 1.00 90.19 576 GLN A C 1
ATOM 4547 O O . GLN A 1 576 ? -77.317 5.909 90.171 1.00 90.19 576 GLN A O 1
ATOM 4552 N N . LYS A 1 577 ? -76.284 6.875 91.922 1.00 90.56 577 LYS A N 1
ATOM 4553 C CA . LYS A 1 577 ? -74.924 6.777 91.354 1.00 90.56 577 LYS A CA 1
ATOM 4554 C C . LYS A 1 577 ? -74.507 5.325 91.103 1.00 90.56 577 LYS A C 1
ATOM 4556 O O . LYS A 1 577 ? -73.945 5.015 90.057 1.00 90.56 577 LYS A O 1
ATOM 4561 N N . PHE A 1 578 ? -74.840 4.414 92.021 1.00 92.12 578 PHE A N 1
ATOM 4562 C CA . PHE A 1 578 ? -74.622 2.977 91.832 1.00 92.12 578 PHE A CA 1
ATOM 4563 C C . PHE A 1 578 ? -75.404 2.423 90.630 1.00 92.12 578 PHE A C 1
ATOM 4565 O O . PHE A 1 578 ? -74.835 1.677 89.838 1.00 92.12 578 PHE A O 1
ATOM 4572 N N . ILE A 1 579 ? -76.684 2.783 90.477 1.00 90.75 579 ILE A N 1
ATOM 4573 C CA . ILE A 1 579 ? -77.521 2.342 89.348 1.00 90.75 579 ILE A CA 1
ATOM 4574 C C . ILE A 1 579 ? -76.995 2.905 88.021 1.00 90.75 579 ILE A C 1
ATOM 4576 O O . ILE A 1 579 ? -76.946 2.180 87.031 1.00 90.75 579 ILE A O 1
ATOM 4580 N N . GLU A 1 580 ? -76.571 4.170 87.994 1.00 91.12 580 GLU A N 1
ATOM 4581 C CA . GLU A 1 580 ? -75.975 4.792 86.808 1.00 91.12 580 GLU A CA 1
ATOM 4582 C C . GLU A 1 580 ? -74.707 4.049 86.365 1.00 91.12 580 GLU A C 1
ATOM 4584 O O . GLU A 1 580 ? -74.565 3.713 85.189 1.00 91.12 580 GLU A O 1
ATOM 4589 N N . LEU A 1 581 ? -73.809 3.739 87.304 1.00 90.62 581 LEU A N 1
ATOM 4590 C CA . LEU A 1 581 ? -72.604 2.958 87.021 1.00 90.62 581 LEU A CA 1
ATOM 4591 C C . LEU A 1 581 ? -72.927 1.506 86.633 1.00 90.62 581 LEU A C 1
ATOM 4593 O O . LEU A 1 581 ? -72.267 0.963 85.754 1.00 90.62 581 LEU A O 1
ATOM 4597 N N . ASP A 1 582 ? -73.940 0.874 87.236 1.00 90.94 582 ASP A N 1
ATOM 4598 C CA . ASP A 1 582 ? -74.390 -0.477 86.864 1.00 90.94 582 ASP A CA 1
ATOM 4599 C C . ASP A 1 582 ? -74.904 -0.539 85.422 1.00 90.94 582 ASP A C 1
ATOM 4601 O O . ASP A 1 582 ? -74.564 -1.475 84.701 1.00 90.94 582 ASP A O 1
ATOM 4605 N N . ASN A 1 583 ? -75.664 0.470 84.988 1.00 90.56 583 ASN A N 1
ATOM 4606 C CA . ASN A 1 583 ? -76.130 0.574 83.606 1.00 90.56 583 ASN A CA 1
ATOM 4607 C C . ASN A 1 583 ? -74.962 0.820 82.640 1.00 90.56 583 ASN A C 1
ATOM 4609 O O . ASN A 1 583 ? -74.854 0.108 81.652 1.00 90.56 583 ASN A O 1
ATOM 4613 N N . LYS A 1 584 ? -74.025 1.726 82.967 1.00 91.50 584 LYS A N 1
ATOM 4614 C CA . LYS A 1 584 ? -72.816 1.951 82.145 1.00 91.50 584 LYS A CA 1
ATOM 4615 C C . LYS A 1 584 ? -71.959 0.692 81.992 1.00 91.50 584 LYS A C 1
ATOM 4617 O O . LYS A 1 584 ? -71.393 0.470 80.927 1.00 91.50 584 LYS A O 1
ATOM 4622 N N . VAL A 1 585 ? -71.843 -0.116 83.050 1.00 90.88 585 VAL A N 1
ATOM 4623 C CA . VAL A 1 585 ? -71.144 -1.409 82.989 1.00 90.88 585 VAL A CA 1
ATOM 4624 C C . VAL A 1 585 ? -71.887 -2.375 82.064 1.00 90.88 585 VAL A C 1
ATOM 4626 O O . VAL A 1 585 ? -71.246 -2.964 81.204 1.00 90.88 585 VAL A O 1
ATOM 4629 N N . LYS A 1 586 ? -73.217 -2.491 82.180 1.00 90.81 586 LYS A N 1
ATOM 4630 C CA . LYS A 1 586 ? -74.027 -3.358 81.305 1.00 90.81 586 LYS A CA 1
ATOM 4631 C C . LYS A 1 586 ? -73.963 -2.956 79.835 1.00 90.81 586 LYS A C 1
ATOM 4633 O O . LYS A 1 586 ? -73.761 -3.825 78.999 1.00 90.81 586 LYS A O 1
ATOM 4638 N N . ASP A 1 587 ? -74.076 -1.664 79.528 1.00 90.25 587 ASP A N 1
ATOM 4639 C CA . ASP A 1 587 ? -74.012 -1.164 78.148 1.00 90.25 587 ASP A CA 1
ATOM 4640 C C . ASP A 1 587 ? -72.670 -1.541 77.490 1.00 90.25 587 ASP A C 1
ATOM 4642 O O . ASP A 1 587 ? -72.629 -1.996 76.348 1.00 90.25 587 ASP A O 1
ATOM 4646 N N . LYS A 1 588 ? -71.563 -1.427 78.240 1.00 90.56 588 LYS A N 1
ATOM 4647 C CA . LYS A 1 588 ? -70.224 -1.829 77.777 1.00 90.56 588 LYS A CA 1
ATOM 4648 C C . LYS A 1 588 ? -70.037 -3.347 77.716 1.00 90.56 588 LYS A C 1
ATOM 4650 O O . LYS A 1 588 ? -69.333 -3.832 76.835 1.00 90.56 588 LYS A O 1
ATOM 4655 N N . GLU A 1 589 ? -70.643 -4.110 78.628 1.00 89.31 589 GLU A N 1
ATOM 4656 C CA . GLU A 1 589 ? -70.661 -5.581 78.564 1.00 89.31 589 GLU A CA 1
ATOM 4657 C C . GLU A 1 589 ? -71.404 -6.069 77.307 1.00 89.31 589 GLU A C 1
ATOM 4659 O O . GLU A 1 589 ? -70.913 -6.965 76.619 1.00 89.31 589 GLU A O 1
ATOM 4664 N N . GLU A 1 590 ? -72.529 -5.439 76.956 1.00 90.38 590 GLU A N 1
ATOM 4665 C CA . GLU A 1 590 ? -73.264 -5.718 75.716 1.00 90.38 590 GLU A CA 1
ATOM 4666 C C . GLU A 1 590 ? -72.442 -5.358 74.468 1.00 90.38 590 GLU A C 1
ATOM 4668 O O . GLU A 1 590 ? -72.410 -6.136 73.512 1.00 90.38 590 GLU A O 1
ATOM 4673 N N . GLU A 1 591 ? -71.728 -4.228 74.482 1.00 90.31 591 GLU A N 1
ATOM 4674 C CA . GLU A 1 591 ? -70.809 -3.826 73.408 1.00 90.31 591 GLU A CA 1
ATOM 4675 C C . GLU A 1 591 ? -69.664 -4.842 73.226 1.00 90.31 591 GLU A C 1
ATOM 4677 O O . GLU A 1 591 ? -69.373 -5.267 72.105 1.00 90.31 591 GLU A O 1
ATOM 4682 N N . ILE A 1 592 ? -69.066 -5.322 74.323 1.00 89.31 592 ILE A N 1
ATOM 4683 C CA . ILE A 1 592 ? -68.055 -6.388 74.291 1.00 89.31 592 ILE A CA 1
ATOM 4684 C C . ILE A 1 592 ? -68.622 -7.679 73.704 1.00 89.31 592 ILE A C 1
ATOM 4686 O O . ILE A 1 592 ? -67.947 -8.333 72.906 1.00 89.31 592 ILE A O 1
ATOM 4690 N N . ASP A 1 593 ? -69.824 -8.089 74.100 1.00 88.75 593 ASP A N 1
ATOM 4691 C CA . ASP A 1 593 ? -70.415 -9.332 73.611 1.00 88.75 593 ASP A CA 1
ATOM 4692 C C . ASP A 1 593 ? -70.746 -9.251 72.116 1.00 88.75 593 ASP A C 1
ATOM 4694 O O . ASP A 1 593 ? -70.518 -10.227 71.393 1.00 88.75 593 ASP A O 1
ATOM 4698 N N . GLN A 1 594 ? -71.175 -8.084 71.625 1.00 88.62 594 GLN A N 1
ATOM 4699 C CA . GLN A 1 594 ? -71.328 -7.824 70.191 1.00 88.62 594 GLN A CA 1
ATOM 4700 C C . GLN A 1 594 ? -69.985 -7.934 69.454 1.00 88.62 594 GLN A C 1
ATOM 4702 O O . GLN A 1 594 ? -69.874 -8.703 68.496 1.00 88.62 594 GLN A O 1
ATOM 4707 N N . LEU A 1 595 ? -68.937 -7.265 69.946 1.00 87.25 595 LEU A N 1
ATOM 4708 C CA . LEU A 1 595 ? -67.594 -7.322 69.354 1.00 87.25 595 LEU A CA 1
ATOM 4709 C C . LEU A 1 595 ? -66.992 -8.735 69.398 1.00 87.25 595 LEU A C 1
ATOM 4711 O O . LEU A 1 595 ? -66.339 -9.176 68.452 1.00 87.25 595 LEU A O 1
ATOM 4715 N N . ARG A 1 596 ? -67.229 -9.500 70.472 1.00 86.50 596 ARG A N 1
ATOM 4716 C CA . ARG A 1 596 ? -66.791 -10.901 70.592 1.00 86.50 596 ARG A CA 1
ATOM 4717 C C . ARG A 1 596 ? -67.512 -11.803 69.600 1.00 86.50 596 ARG A C 1
ATOM 4719 O O . ARG A 1 596 ? -66.875 -12.703 69.048 1.00 86.50 596 ARG A O 1
ATOM 4726 N N . GLN A 1 597 ? -68.811 -11.596 69.387 1.00 85.75 597 GLN A N 1
ATOM 4727 C CA . GLN A 1 597 ? -69.576 -12.324 68.376 1.00 85.75 597 GLN A CA 1
ATOM 4728 C C . GLN A 1 597 ? -69.055 -12.009 66.973 1.00 85.75 597 GLN A C 1
ATOM 4730 O O . GLN A 1 597 ? -68.752 -12.942 66.231 1.00 85.75 597 GLN A O 1
ATOM 4735 N N . GLU A 1 598 ? -68.860 -10.731 66.646 1.00 82.50 598 GLU A N 1
ATOM 4736 C CA . GLU A 1 598 ? -68.294 -10.288 65.368 1.00 82.50 598 GLU A CA 1
ATOM 4737 C C . GLU A 1 598 ? -66.899 -10.886 65.128 1.00 82.50 598 GLU A C 1
ATOM 4739 O O . GLU A 1 598 ? -66.670 -11.559 64.121 1.00 82.50 598 GLU A O 1
ATOM 4744 N N . ARG A 1 599 ? -65.995 -10.772 66.108 1.00 83.56 599 ARG A N 1
ATOM 4745 C CA . ARG A 1 599 ? -64.665 -11.396 66.071 1.00 83.56 599 ARG A CA 1
ATOM 4746 C C . ARG A 1 599 ? -64.747 -12.909 65.847 1.00 83.56 599 ARG A C 1
ATOM 4748 O O . ARG A 1 599 ? -64.021 -13.446 65.016 1.00 83.56 599 ARG A O 1
ATOM 4755 N N . ASN A 1 600 ? -65.596 -13.622 66.589 1.00 82.19 600 ASN A N 1
ATOM 4756 C CA . ASN A 1 600 ? -65.710 -15.080 66.472 1.00 82.19 600 ASN A CA 1
ATOM 4757 C C . ASN A 1 600 ? -66.257 -15.504 65.100 1.00 82.19 600 ASN A C 1
ATOM 4759 O O . ASN A 1 600 ? -65.786 -16.497 64.549 1.00 82.19 600 ASN A O 1
ATOM 4763 N N . LEU A 1 601 ? -67.203 -14.748 64.536 1.00 80.75 601 LEU A N 1
ATOM 4764 C CA . LEU A 1 601 ? -67.718 -14.972 63.183 1.00 80.75 601 LEU A CA 1
ATOM 4765 C C . LEU A 1 601 ? -66.616 -14.782 62.130 1.00 80.75 601 LEU A C 1
ATOM 4767 O O . LEU A 1 601 ? -66.474 -15.614 61.232 1.00 80.75 601 LEU A O 1
ATOM 4771 N N . ILE A 1 602 ? -65.785 -13.747 62.278 1.00 77.44 602 ILE A N 1
ATOM 4772 C CA . ILE A 1 602 ? -64.649 -13.480 61.383 1.00 77.44 602 ILE A CA 1
ATOM 4773 C C . ILE A 1 602 ? -63.586 -14.589 61.484 1.00 77.44 602 ILE A C 1
ATOM 4775 O O . ILE A 1 602 ? -63.083 -15.042 60.460 1.00 77.44 602 ILE A O 1
ATOM 4779 N N . LEU A 1 603 ? -63.289 -15.087 62.692 1.00 74.06 603 LEU A N 1
ATOM 4780 C CA . LEU A 1 603 ? -62.269 -16.123 62.923 1.00 74.06 603 LEU A CA 1
ATOM 4781 C C . LEU A 1 603 ? -62.708 -17.556 62.565 1.00 74.06 603 LEU A C 1
ATOM 4783 O O . LEU A 1 603 ? -61.849 -18.391 62.294 1.00 74.06 603 LEU A O 1
ATOM 4787 N N . GLN A 1 604 ? -64.009 -17.872 62.601 1.00 71.00 604 GLN A N 1
ATOM 4788 C CA . GLN A 1 604 ? -64.543 -19.208 62.264 1.00 71.00 604 GLN A CA 1
ATOM 4789 C C . GLN A 1 604 ? -64.835 -19.394 60.768 1.00 71.00 604 GLN A C 1
ATOM 4791 O O . GLN A 1 604 ? -65.072 -20.516 60.315 1.00 71.00 604 GLN A O 1
ATOM 4796 N N . SER A 1 605 ? -64.840 -18.306 60.002 1.00 63.12 605 SER A N 1
ATOM 4797 C CA . SER A 1 605 ? -65.018 -18.338 58.552 1.00 63.12 605 SER A CA 1
ATOM 4798 C C . SER A 1 605 ? -63.797 -18.975 57.863 1.00 63.12 605 SER A C 1
ATOM 4800 O O . SER A 1 605 ? -62.681 -18.802 58.353 1.00 63.12 605 SER A O 1
ATOM 4802 N N . PRO A 1 606 ? -63.951 -19.672 56.717 1.00 59.75 606 PRO A N 1
ATOM 4803 C CA . PRO A 1 606 ? -62.801 -20.043 55.888 1.00 59.75 606 PRO A CA 1
ATOM 4804 C C . PRO A 1 606 ? -61.983 -18.787 55.539 1.00 59.75 606 PRO A C 1
ATOM 4806 O O . PRO A 1 606 ? -62.562 -17.707 55.408 1.00 59.75 606 PRO A O 1
ATOM 4809 N N . GLU A 1 607 ? -60.661 -18.947 55.393 1.00 59.91 607 GLU A N 1
ATOM 4810 C CA . GLU A 1 607 ? -59.607 -17.907 55.296 1.00 59.91 607 GLU A CA 1
ATOM 4811 C C . GLU A 1 607 ? -59.966 -16.658 54.448 1.00 59.91 607 GLU A C 1
ATOM 4813 O O . GLU A 1 607 ? -59.512 -15.552 54.740 1.00 59.91 607 GLU A O 1
ATOM 4818 N N . ASN A 1 608 ? -60.882 -16.794 53.486 1.00 57.59 608 ASN A N 1
ATOM 4819 C CA . ASN A 1 608 ? -61.439 -15.750 52.619 1.00 57.59 608 ASN A CA 1
ATOM 4820 C C . ASN A 1 608 ? -61.934 -14.461 53.317 1.00 57.59 608 ASN A C 1
ATOM 4822 O O . ASN A 1 608 ? -61.811 -13.386 52.730 1.00 57.59 608 ASN A O 1
ATOM 4826 N N . ASN A 1 609 ? -62.507 -14.523 54.527 1.00 64.38 609 ASN A N 1
ATOM 4827 C CA . ASN A 1 609 ? -63.021 -13.310 55.196 1.00 64.38 609 ASN A CA 1
ATOM 4828 C C . ASN A 1 609 ? -61.906 -12.494 55.880 1.00 64.38 609 ASN A C 1
ATOM 4830 O O . ASN A 1 609 ? -61.970 -11.266 55.895 1.00 64.38 609 ASN A O 1
ATOM 4834 N N . LEU A 1 610 ? -60.856 -13.154 56.389 1.00 64.19 610 LEU A N 1
ATOM 4835 C CA . LEU A 1 610 ? -59.646 -12.480 56.882 1.00 64.19 610 LEU A CA 1
ATOM 4836 C C . LEU A 1 610 ? -58.876 -11.848 55.717 1.00 64.19 610 LEU A C 1
ATOM 4838 O O . LEU A 1 610 ? -58.418 -10.712 55.822 1.00 64.19 610 LEU A O 1
ATOM 4842 N N . GLU A 1 611 ? -58.815 -12.534 54.571 1.00 62.44 611 GLU A N 1
ATOM 4843 C CA . GLU A 1 611 ? -58.294 -11.946 53.334 1.00 62.44 611 GLU A CA 1
ATOM 4844 C C . GLU A 1 611 ? -59.088 -10.711 52.880 1.00 62.44 611 GLU A C 1
ATOM 4846 O O . GLU A 1 611 ? -58.488 -9.747 52.409 1.00 62.44 611 GLU A O 1
ATOM 4851 N N . GLN A 1 612 ? -60.423 -10.713 52.997 1.00 61.84 612 GLN A N 1
ATOM 4852 C CA . GLN A 1 612 ? -61.253 -9.547 52.665 1.00 61.84 612 GLN A CA 1
ATOM 4853 C C . GLN A 1 612 ? -60.988 -8.360 53.594 1.00 61.84 612 GLN A C 1
ATOM 4855 O O . GLN A 1 612 ? -60.811 -7.245 53.105 1.00 61.84 612 GLN A O 1
ATOM 4860 N N . LEU A 1 613 ? -60.889 -8.600 54.906 1.00 63.25 613 LEU A N 1
ATOM 4861 C CA . LEU A 1 613 ? -60.557 -7.563 55.888 1.00 63.25 613 LEU A CA 1
ATOM 4862 C C . LEU A 1 613 ? -59.181 -6.933 55.601 1.00 63.25 613 LEU A C 1
ATOM 4864 O O . LEU A 1 613 ? -59.004 -5.719 55.709 1.00 63.25 613 LEU A O 1
ATOM 4868 N N . ASN A 1 614 ? -58.225 -7.768 55.183 1.00 64.62 614 ASN A N 1
ATOM 4869 C CA . ASN A 1 614 ? -56.880 -7.352 54.793 1.00 64.62 614 ASN A CA 1
ATOM 4870 C C . ASN A 1 614 ? -56.850 -6.602 53.443 1.00 64.62 614 ASN A C 1
ATOM 4872 O O . ASN A 1 614 ? -56.023 -5.711 53.279 1.00 64.62 614 ASN A O 1
ATOM 4876 N N . LYS A 1 615 ? -57.754 -6.911 52.498 1.00 60.69 615 LYS A N 1
ATOM 4877 C CA . LYS A 1 615 ? -57.887 -6.210 51.199 1.00 60.69 615 LYS A CA 1
ATOM 4878 C C . LYS A 1 615 ? -58.505 -4.814 51.321 1.00 60.69 615 LYS A C 1
ATOM 4880 O O . LYS A 1 615 ? -58.158 -3.916 50.559 1.00 60.69 615 LYS A O 1
ATOM 4885 N N . GLU A 1 616 ? -59.428 -4.608 52.260 1.00 55.75 616 GLU A N 1
ATOM 4886 C CA . GLU A 1 616 ? -60.098 -3.309 52.438 1.00 55.75 616 GLU A CA 1
ATOM 4887 C C . GLU A 1 616 ? -59.230 -2.261 53.161 1.00 55.75 616 GLU A C 1
ATOM 4889 O O . GLU A 1 616 ? -59.486 -1.062 53.036 1.00 55.75 616 GLU A O 1
ATOM 4894 N N . LYS A 1 617 ? -58.173 -2.677 53.873 1.00 55.66 617 LYS A N 1
ATOM 4895 C CA . LYS A 1 617 ? -57.275 -1.790 54.632 1.00 55.66 617 LYS A CA 1
ATOM 4896 C C . LYS A 1 617 ? -55.826 -1.874 54.117 1.00 55.66 617 LYS A C 1
ATOM 4898 O O . LYS A 1 617 ? -55.009 -2.618 54.639 1.00 55.66 617 LYS A O 1
ATOM 4903 N N . ASN A 1 618 ? -55.508 -1.028 53.132 1.00 53.94 618 ASN A N 1
ATOM 4904 C CA . ASN A 1 618 ? -54.164 -0.713 52.605 1.00 53.94 618 ASN A CA 1
ATOM 4905 C C . ASN A 1 618 ? -53.354 -1.858 51.948 1.00 53.94 618 ASN A C 1
ATOM 4907 O O . ASN A 1 618 ? -52.287 -2.252 52.414 1.00 53.94 618 ASN A O 1
ATOM 4911 N N . ASP A 1 619 ? -53.753 -2.250 50.734 1.00 54.53 619 ASP A N 1
ATOM 4912 C CA . ASP A 1 619 ? -52.992 -3.171 49.867 1.00 54.53 619 ASP A CA 1
ATOM 4913 C C . ASP A 1 619 ? -51.663 -2.605 49.305 1.00 54.53 619 ASP A C 1
ATOM 4915 O O . ASP A 1 619 ? -50.844 -3.358 48.770 1.00 54.53 619 ASP A O 1
ATOM 4919 N N . GLN A 1 620 ? -51.406 -1.294 49.407 1.00 50.41 620 GLN A N 1
ATOM 4920 C CA . GLN A 1 620 ? -50.249 -0.662 48.747 1.00 50.41 620 GLN A CA 1
ATOM 4921 C C . GLN A 1 620 ? -48.983 -0.535 49.612 1.00 50.41 620 GLN A C 1
ATOM 4923 O O . GLN A 1 620 ? -47.891 -0.476 49.049 1.00 50.41 620 GLN A O 1
ATOM 4928 N N . GLU A 1 621 ? -49.075 -0.554 50.946 1.00 54.00 621 GLU A N 1
ATOM 4929 C CA . GLU A 1 621 ? -47.894 -0.410 51.822 1.00 54.00 621 GLU A CA 1
ATOM 4930 C C . GLU A 1 621 ? -47.313 -1.755 52.297 1.00 54.00 621 GLU A C 1
ATOM 4932 O O . GLU A 1 621 ? -46.102 -1.871 52.480 1.00 54.00 621 GLU A O 1
ATOM 4937 N N . SER A 1 622 ? -48.128 -2.808 52.422 1.00 55.47 622 SER A N 1
ATOM 4938 C CA . SER A 1 622 ? -47.709 -4.059 53.083 1.00 55.47 622 SER A CA 1
ATOM 4939 C C . SER A 1 622 ? -46.999 -5.083 52.186 1.00 55.47 622 SER A C 1
ATOM 4941 O O . SER A 1 622 ? -46.448 -6.052 52.699 1.00 55.47 622 SER A O 1
ATOM 4943 N N . ASN A 1 623 ? -46.994 -4.900 50.861 1.00 64.06 623 ASN A N 1
ATOM 4944 C CA . ASN A 1 623 ? -46.363 -5.831 49.903 1.00 64.06 623 ASN A CA 1
ATOM 4945 C C . ASN A 1 623 ? -45.132 -5.242 49.183 1.00 64.06 623 ASN A C 1
ATOM 4947 O O . ASN A 1 623 ? -44.596 -5.864 48.260 1.00 64.06 623 ASN A O 1
ATOM 4951 N N . GLY A 1 624 ? -44.689 -4.045 49.581 1.00 74.50 624 GLY A N 1
ATOM 4952 C CA . GLY A 1 624 ? -43.562 -3.350 48.962 1.00 74.50 624 GLY A CA 1
ATOM 4953 C C . GLY A 1 624 ? -42.209 -4.039 49.184 1.00 74.50 624 GLY A C 1
ATOM 4954 O O . GLY A 1 624 ? -42.052 -4.916 50.034 1.00 74.50 624 GLY A O 1
ATOM 4955 N N . PHE A 1 625 ? -41.191 -3.600 48.436 1.00 82.31 625 PHE A N 1
ATOM 4956 C CA . PHE A 1 625 ? -39.817 -4.117 48.527 1.00 82.31 625 PHE A CA 1
ATOM 4957 C C . PHE A 1 625 ? -39.264 -4.125 49.966 1.00 82.31 625 PHE A C 1
ATOM 4959 O O . PHE A 1 625 ? -38.623 -5.090 50.377 1.00 82.31 625 PHE A O 1
ATOM 4966 N N . LEU A 1 626 ? -39.559 -3.081 50.751 1.00 83.06 626 LEU A N 1
ATOM 4967 C CA . LEU A 1 626 ? -39.126 -2.979 52.146 1.00 83.06 626 LEU A CA 1
ATOM 4968 C C . LEU A 1 626 ? -39.788 -4.033 53.047 1.00 83.06 626 LEU A C 1
ATOM 4970 O O . LEU A 1 626 ? -39.092 -4.662 53.834 1.00 83.06 626 LEU A O 1
ATOM 4974 N N . ALA A 1 627 ? -41.095 -4.270 52.902 1.00 82.31 627 ALA A N 1
ATOM 4975 C CA . ALA A 1 627 ? -41.805 -5.291 53.677 1.00 82.31 627 ALA A CA 1
ATOM 4976 C C . ALA A 1 627 ? -41.214 -6.686 53.425 1.00 82.31 627 ALA A C 1
ATOM 4978 O O . ALA A 1 627 ? -41.001 -7.458 54.354 1.00 82.31 627 ALA A O 1
ATOM 4979 N N . ARG A 1 628 ? -40.845 -6.971 52.170 1.00 87.00 628 ARG A N 1
ATOM 4980 C CA . ARG A 1 628 ? -40.160 -8.216 51.801 1.00 87.00 628 ARG A CA 1
ATOM 4981 C C . ARG A 1 628 ? -38.756 -8.327 52.406 1.00 87.00 628 ARG A C 1
ATOM 4983 O O . ARG A 1 628 ? -38.365 -9.420 52.802 1.00 87.00 628 ARG A O 1
ATOM 4990 N N . LEU A 1 629 ? -38.005 -7.224 52.494 1.00 87.56 629 LEU A N 1
ATOM 4991 C CA . LEU A 1 629 ? -36.699 -7.200 53.169 1.00 87.56 629 LEU A CA 1
ATOM 4992 C C . LEU A 1 629 ? -36.823 -7.460 54.671 1.00 87.56 629 LEU A C 1
ATOM 4994 O O . LEU A 1 629 ? -36.063 -8.269 55.195 1.00 87.56 629 LEU A O 1
ATOM 4998 N N . VAL A 1 630 ? -37.776 -6.803 55.340 1.00 88.12 630 VAL A N 1
ATOM 4999 C CA . VAL A 1 630 ? -38.034 -6.993 56.775 1.00 88.12 630 VAL A CA 1
ATOM 5000 C C . VAL A 1 630 ? -38.460 -8.435 57.046 1.00 88.12 630 VAL A C 1
ATOM 5002 O O . VAL A 1 630 ? -37.849 -9.092 57.880 1.00 88.12 630 VAL A O 1
ATOM 5005 N N . ALA A 1 631 ? -39.409 -8.970 56.271 1.00 87.06 631 ALA A N 1
ATOM 5006 C CA . ALA A 1 631 ? -39.850 -10.358 56.397 1.00 87.06 631 ALA A CA 1
ATOM 5007 C C . ALA A 1 631 ? -38.700 -11.362 56.194 1.00 87.06 631 ALA A C 1
ATOM 5009 O O . ALA A 1 631 ? -38.590 -12.335 56.936 1.00 87.06 631 ALA A O 1
ATOM 5010 N N . LEU A 1 632 ? -37.808 -11.121 55.224 1.00 89.00 632 LEU A N 1
ATOM 5011 C CA . LEU A 1 632 ? -36.620 -11.956 55.029 1.00 89.00 632 LEU A CA 1
ATOM 5012 C C . LEU A 1 632 ? -35.634 -11.851 56.207 1.00 89.00 632 LEU A C 1
ATOM 5014 O O . LEU A 1 632 ? -35.024 -12.853 56.581 1.00 89.00 632 LEU A O 1
ATOM 5018 N N . GLU A 1 633 ? -35.450 -10.662 56.787 1.00 88.62 633 GLU A N 1
ATOM 5019 C CA . GLU A 1 633 ? -34.587 -10.467 57.957 1.00 88.62 633 GLU A CA 1
ATOM 5020 C C . GLU A 1 633 ? -35.144 -11.179 59.198 1.00 88.62 633 GLU A C 1
ATOM 5022 O O . GLU A 1 633 ? -34.382 -11.839 59.907 1.00 88.62 633 GLU A O 1
ATOM 5027 N N . GLU A 1 634 ? -36.455 -11.096 59.428 1.00 87.12 634 GLU A N 1
ATOM 5028 C CA . GLU A 1 634 ? -37.174 -11.811 60.490 1.00 87.12 634 GLU A CA 1
ATOM 5029 C C . GLU A 1 634 ? -37.010 -13.331 60.323 1.00 87.12 634 GLU A C 1
ATOM 5031 O O . GLU A 1 634 ? -36.511 -14.010 61.218 1.00 87.12 634 GLU A O 1
ATOM 5036 N N . LEU A 1 635 ? -37.293 -13.857 59.122 1.00 88.88 635 LEU A N 1
ATOM 5037 C CA . LEU A 1 635 ? -37.121 -15.278 58.791 1.00 88.88 635 LEU A CA 1
ATOM 5038 C C . LEU A 1 635 ? -35.680 -15.761 58.997 1.00 88.88 635 LEU A C 1
ATOM 5040 O O . LEU A 1 635 ? -35.450 -16.884 59.439 1.00 88.88 635 LEU A O 1
ATOM 5044 N N . SER A 1 636 ? -34.697 -14.913 58.691 1.00 88.19 636 SER A N 1
ATOM 5045 C CA . SER A 1 636 ? -33.276 -15.195 58.914 1.00 88.19 636 SER A CA 1
ATOM 5046 C C . SER A 1 636 ? -32.890 -15.174 60.404 1.00 88.19 636 SER A C 1
ATOM 5048 O O . SER A 1 636 ? -31.923 -15.822 60.809 1.00 88.19 636 SER A O 1
ATOM 5050 N N . LYS A 1 637 ? -33.619 -14.445 61.257 1.00 89.06 637 LYS A N 1
ATOM 5051 C CA . LYS A 1 637 ? -33.432 -14.500 62.718 1.00 89.06 637 LYS A CA 1
ATOM 5052 C C . LYS A 1 637 ? -34.067 -15.756 63.313 1.00 89.06 637 LYS A C 1
ATOM 5054 O O . LYS A 1 637 ? -33.439 -16.370 64.178 1.00 89.06 637 LYS A O 1
ATOM 5059 N N . ASP A 1 638 ? -35.236 -16.145 62.810 1.00 87.44 638 ASP A N 1
ATOM 5060 C CA . ASP A 1 638 ? -36.028 -17.267 63.319 1.00 87.44 638 ASP A CA 1
ATOM 5061 C C . ASP A 1 638 ? -35.481 -18.640 62.886 1.00 87.44 638 ASP A C 1
ATOM 5063 O O . ASP A 1 638 ? -35.375 -19.548 63.715 1.00 87.44 638 ASP A O 1
ATOM 5067 N N . ASP A 1 639 ? -35.082 -18.807 61.614 1.00 89.06 639 ASP A N 1
ATOM 5068 C CA . ASP A 1 639 ? -34.569 -20.078 61.081 1.00 89.06 639 ASP A CA 1
ATOM 5069 C C . ASP A 1 639 ? -33.055 -20.015 60.764 1.00 89.06 639 ASP A C 1
ATOM 5071 O O . ASP A 1 639 ? -32.621 -19.324 59.828 1.00 89.06 639 ASP A O 1
ATOM 5075 N N . PRO A 1 640 ? -32.208 -20.790 61.476 1.00 88.69 640 PRO A N 1
ATOM 5076 C CA . PRO A 1 640 ? -30.772 -20.829 61.212 1.00 88.69 640 PRO A CA 1
ATOM 5077 C C . PRO A 1 640 ? -30.414 -21.346 59.808 1.00 88.69 640 PRO A C 1
ATOM 5079 O O . PRO A 1 640 ? -29.351 -20.991 59.295 1.00 88.69 640 PRO A O 1
ATOM 5082 N N . ASN A 1 641 ? -31.261 -22.158 59.166 1.00 88.94 641 ASN A N 1
ATOM 5083 C CA . ASN A 1 641 ? -31.033 -22.639 57.803 1.00 88.94 641 ASN A CA 1
ATOM 5084 C C . ASN A 1 641 ? -31.196 -21.508 56.788 1.00 88.94 641 ASN A C 1
ATOM 5086 O O . ASN A 1 641 ? -30.321 -21.329 55.938 1.00 88.94 641 ASN A O 1
ATOM 5090 N N . ILE A 1 642 ? -32.264 -20.711 56.914 1.00 87.62 642 ILE A N 1
ATOM 5091 C CA . ILE A 1 642 ? -32.507 -19.542 56.056 1.00 87.62 642 ILE A CA 1
ATOM 5092 C C . ILE A 1 642 ? -31.344 -18.557 56.197 1.00 87.62 642 ILE A C 1
ATOM 5094 O O . ILE A 1 642 ? -30.795 -18.104 55.191 1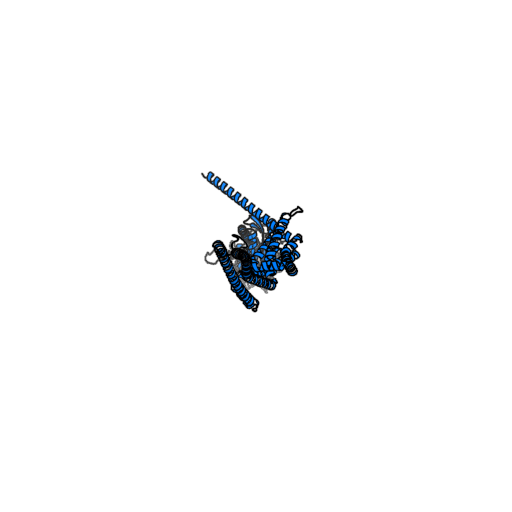.00 87.62 642 ILE A O 1
ATOM 5098 N N . ARG A 1 643 ? -30.875 -18.317 57.429 1.00 89.00 643 ARG A N 1
ATOM 5099 C CA . ARG A 1 643 ? -29.698 -17.476 57.692 1.00 89.00 643 ARG A CA 1
ATOM 5100 C C . ARG A 1 643 ? -28.436 -17.963 56.999 1.00 89.00 643 ARG A C 1
ATOM 5102 O O . ARG A 1 643 ? -27.718 -17.173 56.387 1.00 89.00 643 ARG A O 1
ATOM 5109 N N . ASN A 1 644 ? -28.139 -19.254 57.118 1.00 89.00 644 ASN A N 1
ATOM 5110 C CA . ASN A 1 644 ? -26.931 -19.832 56.540 1.00 89.00 644 ASN A CA 1
ATOM 5111 C C . ASN A 1 644 ? -26.977 -19.792 55.010 1.00 89.00 644 ASN A C 1
ATOM 5113 O O . ASN A 1 644 ? -25.967 -19.481 54.383 1.00 89.00 644 ASN A O 1
ATOM 5117 N N . ILE A 1 645 ? -28.141 -20.055 54.407 1.00 88.69 645 ILE A N 1
ATOM 5118 C CA . ILE A 1 645 ? -28.332 -19.957 52.956 1.00 88.69 645 ILE A CA 1
ATOM 5119 C C . ILE A 1 645 ? -28.196 -18.500 52.495 1.00 88.69 645 ILE A C 1
ATOM 5121 O O . ILE A 1 645 ? -27.504 -18.248 51.510 1.00 88.69 645 ILE A O 1
ATOM 5125 N N . ASN A 1 646 ? -28.776 -17.539 53.223 1.00 86.44 646 ASN A N 1
ATOM 5126 C CA . ASN A 1 646 ? -28.626 -16.108 52.942 1.00 86.44 646 ASN A CA 1
ATOM 5127 C C . ASN A 1 646 ? -27.140 -15.697 52.908 1.00 86.44 646 ASN A C 1
ATOM 5129 O O . ASN A 1 646 ? -26.656 -15.153 51.913 1.00 86.44 646 ASN A O 1
ATOM 5133 N N . TRP A 1 647 ? -26.381 -16.069 53.944 1.00 89.06 647 TRP A N 1
ATOM 5134 C CA . TRP A 1 647 ? -24.938 -15.821 54.000 1.00 89.06 647 TRP A CA 1
ATOM 5135 C C . TRP A 1 647 ? -24.154 -16.542 52.902 1.00 89.06 647 TRP A C 1
ATOM 5137 O O . TRP A 1 647 ? -23.221 -15.964 52.346 1.00 89.06 647 TRP A O 1
ATOM 5147 N N . LEU A 1 648 ? -24.518 -17.781 52.571 1.00 91.12 648 LEU A N 1
ATOM 5148 C CA . LEU A 1 648 ? -23.858 -18.566 51.528 1.00 91.12 648 LEU A CA 1
ATOM 5149 C C . LEU A 1 648 ? -24.049 -17.945 50.137 1.00 91.12 648 LEU A C 1
ATOM 5151 O O . LEU A 1 648 ? -23.095 -17.882 49.365 1.00 91.12 648 LEU A O 1
ATOM 5155 N N . ILE A 1 649 ? -25.246 -17.440 49.832 1.00 88.75 649 ILE A N 1
ATOM 5156 C CA . ILE A 1 649 ? -25.539 -16.750 48.567 1.00 88.75 649 ILE A CA 1
ATOM 5157 C C . ILE A 1 649 ? -24.755 -15.443 48.480 1.00 88.75 649 ILE A C 1
ATOM 5159 O O . ILE A 1 649 ? -24.075 -15.204 47.481 1.00 88.75 649 ILE A O 1
ATOM 5163 N N . THR A 1 650 ? -24.783 -14.628 49.539 1.00 89.06 650 THR A N 1
ATOM 5164 C CA . THR A 1 650 ? -23.976 -13.403 49.600 1.00 89.06 650 THR A CA 1
ATOM 5165 C C . THR A 1 650 ? -22.485 -13.726 49.416 1.00 89.06 650 THR A C 1
ATOM 5167 O O . THR A 1 650 ? -21.819 -13.099 48.594 1.00 89.06 650 THR A O 1
ATOM 5170 N N . ALA A 1 651 ? -21.952 -14.741 50.105 1.00 90.31 651 ALA A N 1
ATOM 5171 C CA . ALA A 1 651 ? -20.550 -15.147 49.983 1.00 90.31 651 ALA A CA 1
ATOM 5172 C C . ALA A 1 651 ? -20.188 -15.657 48.574 1.00 90.31 651 ALA A C 1
ATOM 5174 O O . ALA A 1 651 ? -19.075 -15.415 48.096 1.00 90.31 651 ALA A O 1
ATOM 5175 N N . LEU A 1 652 ? -21.115 -16.333 47.889 1.00 90.50 652 LEU A N 1
ATOM 5176 C CA . LEU A 1 652 ? -20.934 -16.791 46.512 1.00 90.50 652 LEU A CA 1
ATOM 5177 C C . LEU A 1 652 ? -20.774 -15.607 45.548 1.00 90.50 652 LEU A C 1
ATOM 5179 O O . LEU A 1 652 ? -19.818 -15.591 44.772 1.00 90.50 652 LEU A O 1
ATOM 5183 N N . PHE A 1 653 ? -21.652 -14.601 45.631 1.00 89.31 653 PHE A N 1
ATOM 5184 C CA . PHE A 1 653 ? -21.540 -13.387 44.814 1.00 89.31 653 PHE A CA 1
ATOM 5185 C C . PHE A 1 653 ? -20.254 -12.623 45.112 1.00 89.31 653 PHE A C 1
ATOM 5187 O O . PHE A 1 653 ? -19.522 -12.293 44.182 1.00 89.31 653 PHE A O 1
ATOM 5194 N N . VAL A 1 654 ? -19.903 -12.465 46.393 1.00 89.62 654 VAL A N 1
ATOM 5195 C CA . VAL A 1 654 ? -18.630 -11.853 46.800 1.00 89.62 654 VAL A CA 1
ATOM 5196 C C . VAL A 1 654 ? -17.446 -12.581 46.154 1.00 89.62 654 VAL A C 1
ATOM 5198 O O . VAL A 1 654 ? -16.524 -11.949 45.645 1.00 89.62 654 VAL A O 1
ATOM 5201 N N . THR A 1 655 ? -17.463 -13.915 46.145 1.00 88.75 655 THR A N 1
ATOM 5202 C CA . THR A 1 655 ? -16.377 -14.726 45.574 1.00 88.75 655 THR A CA 1
ATOM 5203 C C . THR A 1 655 ? -16.260 -14.538 44.061 1.00 88.75 655 THR A C 1
ATOM 5205 O O . THR A 1 655 ? -15.149 -14.403 43.542 1.00 88.75 655 THR A O 1
ATOM 5208 N N . ILE A 1 656 ? -17.390 -14.504 43.349 1.00 88.31 656 ILE A N 1
ATOM 5209 C CA . ILE A 1 656 ? -17.421 -14.280 41.896 1.00 88.31 656 ILE A CA 1
ATOM 5210 C C . ILE A 1 656 ? -16.891 -12.876 41.562 1.00 88.31 656 ILE A C 1
ATOM 5212 O O . ILE A 1 656 ? -16.018 -12.747 40.703 1.00 88.31 656 ILE A O 1
ATOM 5216 N N . GLU A 1 657 ? -17.341 -11.858 42.294 1.00 88.06 657 GLU A N 1
ATOM 5217 C CA . GLU A 1 657 ? -16.948 -10.451 42.130 1.00 88.06 657 GLU A CA 1
ATOM 5218 C C . GLU A 1 657 ? -15.467 -10.190 42.460 1.00 88.06 657 GLU A C 1
ATOM 5220 O O . GLU A 1 657 ? -14.783 -9.408 41.796 1.00 88.06 657 GLU A O 1
ATOM 5225 N N . ILE A 1 658 ? -14.916 -10.877 43.469 1.00 86.94 658 ILE A N 1
ATOM 5226 C CA . ILE A 1 658 ? -13.506 -10.728 43.870 1.00 86.94 658 ILE A CA 1
ATOM 5227 C C . ILE A 1 658 ? -12.560 -11.534 42.963 1.00 86.94 658 ILE A C 1
ATOM 5229 O O . ILE A 1 658 ? -11.370 -11.213 42.882 1.00 86.94 658 ILE A O 1
ATOM 5233 N N . SER A 1 659 ? -13.049 -12.536 42.225 1.00 87.31 659 SER A N 1
ATOM 5234 C CA . SER A 1 659 ? -12.221 -13.418 41.384 1.00 87.31 659 SER A CA 1
ATOM 5235 C C . SER A 1 659 ? -11.261 -12.672 40.430 1.00 87.31 659 SER A C 1
ATOM 5237 O O . SER A 1 659 ? -10.059 -12.957 40.466 1.00 87.31 659 SER A O 1
ATOM 5239 N N . PRO A 1 660 ? -11.684 -11.641 39.661 1.00 83.25 660 PRO A N 1
ATOM 5240 C CA . PRO A 1 660 ? -10.773 -10.831 38.842 1.00 83.25 660 PRO A CA 1
ATOM 5241 C C . PRO A 1 660 ? -9.595 -10.216 39.611 1.00 83.25 660 PRO A C 1
ATOM 5243 O O . PRO A 1 660 ? -8.486 -10.095 39.083 1.00 83.25 660 PRO A O 1
ATOM 5246 N N . ILE A 1 661 ? -9.842 -9.785 40.850 1.00 80.31 661 ILE A N 1
ATOM 5247 C CA . ILE A 1 661 ? -8.843 -9.158 41.721 1.00 80.31 661 ILE A CA 1
ATOM 5248 C C . ILE A 1 661 ? -7.876 -10.217 42.226 1.00 80.31 661 ILE A C 1
ATOM 5250 O O . ILE A 1 661 ? -6.663 -10.029 42.165 1.00 80.31 661 ILE A O 1
ATOM 5254 N N . LEU A 1 662 ? -8.416 -11.343 42.685 1.00 82.25 662 LEU A N 1
ATOM 5255 C CA . LEU A 1 662 ? -7.646 -12.456 43.214 1.00 82.25 662 LEU A CA 1
ATOM 5256 C C . LEU A 1 662 ? -6.690 -13.016 42.152 1.00 82.25 662 LEU A C 1
ATOM 5258 O O . LEU A 1 662 ? -5.506 -13.198 42.431 1.00 82.25 662 LEU A O 1
ATOM 5262 N N . VAL A 1 663 ? -7.153 -13.162 40.905 1.00 81.81 663 VAL A N 1
ATOM 5263 C CA . VAL A 1 663 ? -6.303 -13.559 39.771 1.00 81.81 663 VAL A CA 1
ATOM 5264 C C . VAL A 1 663 ? -5.183 -12.542 39.531 1.00 81.81 663 VAL A C 1
ATOM 5266 O O . VAL A 1 663 ? -4.030 -12.943 39.371 1.00 81.81 663 VAL A O 1
ATOM 5269 N N . LYS A 1 664 ? -5.470 -11.232 39.542 1.00 77.69 664 LYS A N 1
ATOM 5270 C CA . LYS A 1 664 ? -4.443 -10.184 39.365 1.00 77.69 664 LYS A CA 1
ATOM 5271 C C . LYS A 1 664 ? -3.442 -10.107 40.524 1.00 77.69 664 LYS A C 1
ATOM 5273 O O . LYS A 1 664 ? -2.277 -9.809 40.278 1.00 77.69 664 LYS A O 1
ATOM 5278 N N . LEU A 1 665 ? -3.877 -10.352 41.761 1.00 77.06 665 LEU A N 1
ATOM 5279 C CA . LEU A 1 665 ? -3.019 -10.325 42.949 1.00 77.06 665 LEU A CA 1
ATOM 5280 C C . LEU A 1 665 ? -2.089 -11.538 43.021 1.00 77.06 665 LEU A C 1
ATOM 5282 O O . LEU A 1 665 ? -0.918 -11.386 43.363 1.00 77.06 665 LEU A O 1
ATOM 5286 N N . LEU A 1 666 ? -2.602 -12.726 42.691 1.00 79.12 666 LEU A N 1
ATOM 5287 C CA . LEU A 1 666 ? -1.830 -13.969 42.723 1.00 79.12 666 LEU A CA 1
ATOM 5288 C C . LEU A 1 666 ? -0.911 -14.129 41.504 1.00 79.12 666 LEU A C 1
ATOM 5290 O O . LEU A 1 666 ? 0.115 -14.800 41.596 1.00 79.12 666 LEU A O 1
ATOM 5294 N N . SER A 1 667 ? -1.248 -13.512 40.368 1.00 78.06 667 SER A N 1
ATOM 5295 C CA . SER A 1 667 ? -0.424 -13.593 39.157 1.00 78.06 667 SER A CA 1
ATOM 5296 C C . SER A 1 667 ? 0.789 -12.654 39.217 1.00 78.06 667 SER A C 1
ATOM 5298 O O . SER A 1 667 ? 0.687 -11.488 39.608 1.00 78.06 667 SER A O 1
ATOM 5300 N N . GLY A 1 668 ? 1.953 -13.145 38.781 1.00 73.19 668 GLY A N 1
ATOM 5301 C CA . GLY A 1 668 ? 3.145 -12.321 38.532 1.00 73.19 668 GLY A CA 1
ATOM 5302 C C . GLY A 1 668 ? 2.991 -11.393 37.317 1.00 73.19 668 GLY A C 1
ATOM 5303 O O . GLY A 1 668 ? 1.976 -11.449 36.621 1.00 73.19 668 GLY A O 1
ATOM 5304 N N . LYS A 1 669 ? 4.003 -10.545 37.057 1.00 76.50 669 LYS A N 1
ATOM 5305 C CA . LYS A 1 669 ? 4.089 -9.781 35.797 1.00 76.50 669 LYS A CA 1
ATOM 5306 C C . LYS A 1 669 ? 4.237 -10.762 34.628 1.00 76.50 669 LYS A C 1
ATOM 5308 O O . LYS A 1 669 ? 5.159 -11.577 34.639 1.00 76.50 669 LYS A O 1
ATOM 5313 N N . GLY A 1 670 ? 3.334 -10.684 33.655 1.00 81.69 670 GLY A N 1
ATOM 5314 C CA . GLY A 1 670 ? 3.360 -11.520 32.452 1.00 81.69 670 GLY A CA 1
ATOM 5315 C C . GLY A 1 670 ? 3.980 -10.807 31.242 1.00 81.69 670 GLY A C 1
ATOM 5316 O O . GLY A 1 670 ? 4.197 -9.596 31.296 1.00 81.69 670 GLY A O 1
ATOM 5317 N N . PRO A 1 671 ? 4.222 -11.515 30.120 1.00 82.19 671 PRO A N 1
ATOM 5318 C CA . PRO A 1 671 ? 4.709 -10.921 28.866 1.00 82.19 671 PRO A CA 1
ATOM 5319 C C . PRO A 1 671 ? 3.878 -9.723 28.382 1.00 82.19 671 PRO A C 1
ATOM 5321 O O . PRO A 1 671 ? 4.427 -8.735 27.904 1.00 82.19 671 PRO A O 1
ATOM 5324 N N . TYR A 1 672 ? 2.559 -9.775 28.585 1.00 84.56 672 TYR A N 1
ATOM 5325 C CA . TYR A 1 672 ? 1.637 -8.689 28.255 1.00 84.56 672 TYR A CA 1
ATOM 5326 C C . TYR A 1 672 ? 1.933 -7.389 29.019 1.00 84.56 672 TYR A C 1
ATOM 5328 O O . TYR A 1 672 ? 1.929 -6.313 28.421 1.00 84.56 672 TYR A O 1
ATOM 5336 N N . ASP A 1 673 ? 2.234 -7.478 30.321 1.00 80.75 673 ASP A N 1
ATOM 5337 C CA . ASP A 1 673 ? 2.527 -6.301 31.146 1.00 80.75 673 ASP A CA 1
ATOM 5338 C C . ASP A 1 673 ? 3.806 -5.595 30.667 1.00 80.75 673 ASP A C 1
ATOM 5340 O O . ASP A 1 673 ? 3.854 -4.367 30.632 1.00 80.75 673 ASP A O 1
ATOM 5344 N N . TYR A 1 674 ? 4.819 -6.362 30.245 1.00 81.19 674 TYR A N 1
ATOM 5345 C CA . TYR A 1 674 ? 6.065 -5.819 29.694 1.00 81.19 674 TYR A CA 1
ATOM 5346 C C . TYR A 1 674 ? 5.851 -5.109 28.353 1.00 81.19 674 TYR A C 1
ATOM 5348 O O . TYR A 1 674 ? 6.384 -4.021 28.143 1.00 81.19 674 TYR A O 1
ATOM 5356 N N . LEU A 1 675 ? 5.054 -5.697 27.457 1.00 80.94 675 LEU A N 1
ATOM 5357 C CA . LEU A 1 675 ? 4.767 -5.109 26.145 1.00 80.94 675 LEU A CA 1
ATOM 5358 C C . LEU A 1 675 ? 3.938 -3.824 26.257 1.00 80.94 675 LEU A C 1
ATOM 5360 O O . LEU A 1 675 ? 4.187 -2.865 25.526 1.00 80.94 675 LEU A O 1
ATOM 5364 N N . ILE A 1 676 ? 2.990 -3.769 27.198 1.00 82.06 676 ILE A N 1
ATOM 5365 C CA . ILE A 1 676 ? 2.259 -2.532 27.500 1.00 82.06 676 ILE A CA 1
ATOM 5366 C C . ILE A 1 676 ? 3.182 -1.460 28.062 1.00 82.06 676 ILE A C 1
ATOM 5368 O O . ILE A 1 676 ? 3.116 -0.319 27.619 1.00 82.06 676 ILE A O 1
ATOM 5372 N N . GLU A 1 677 ? 4.052 -1.811 29.007 1.00 78.81 677 GLU A N 1
ATOM 5373 C CA . GLU A 1 677 ? 4.992 -0.864 29.613 1.00 78.81 677 GLU A CA 1
ATOM 5374 C C . GLU A 1 677 ? 5.954 -0.287 28.562 1.00 78.81 677 GLU A C 1
ATOM 5376 O O . GLU A 1 677 ? 6.237 0.914 28.564 1.00 78.81 677 GLU A O 1
ATOM 5381 N N . GLN A 1 678 ? 6.387 -1.109 27.602 1.00 76.44 678 GLN A N 1
ATOM 5382 C CA . GLN A 1 678 ? 7.181 -0.666 26.458 1.00 76.44 678 GLN A CA 1
ATOM 5383 C C . GLN A 1 678 ? 6.397 0.286 25.543 1.00 76.44 678 GLN A C 1
ATOM 5385 O O . GLN A 1 678 ? 6.914 1.350 25.196 1.00 76.44 678 GLN A O 1
ATOM 5390 N N . LYS A 1 679 ? 5.151 -0.059 25.191 1.00 77.75 679 LYS A N 1
ATOM 5391 C CA . LYS A 1 679 ? 4.276 0.773 24.348 1.00 77.75 679 LYS A CA 1
ATOM 5392 C C . LYS A 1 679 ? 3.984 2.128 24.998 1.00 77.75 679 LYS A C 1
ATOM 5394 O O . LYS A 1 679 ? 4.167 3.158 24.358 1.00 77.75 679 LYS A O 1
ATOM 5399 N N . GLU A 1 680 ? 3.614 2.141 26.278 1.00 76.69 680 GLU A N 1
ATOM 5400 C CA . GLU A 1 680 ? 3.367 3.373 27.040 1.00 76.69 680 GLU A CA 1
ATOM 5401 C C . GLU A 1 680 ? 4.634 4.237 27.135 1.00 76.69 680 GLU A C 1
ATOM 5403 O O . GLU A 1 680 ? 4.579 5.447 26.926 1.00 76.69 680 GLU A O 1
ATOM 5408 N N . SER A 1 681 ? 5.798 3.628 27.390 1.00 72.56 681 SER A N 1
ATOM 5409 C CA . SER A 1 681 ? 7.077 4.354 27.437 1.00 72.56 681 SER A CA 1
ATOM 5410 C C . SER A 1 681 ? 7.426 4.987 26.088 1.00 72.56 681 SER A C 1
ATOM 5412 O O . SER A 1 681 ? 7.920 6.115 26.039 1.00 72.56 681 SER A O 1
ATOM 5414 N N . GLN A 1 682 ? 7.145 4.283 24.991 1.00 70.50 682 GLN A N 1
ATOM 5415 C CA . GLN A 1 682 ? 7.360 4.777 23.635 1.00 70.50 682 GLN A CA 1
ATOM 5416 C C . GLN A 1 682 ? 6.402 5.923 23.282 1.00 70.50 682 GLN A C 1
ATOM 5418 O O . GLN A 1 682 ? 6.832 6.918 22.702 1.00 70.50 682 GLN A O 1
ATOM 5423 N N . GLU A 1 683 ? 5.127 5.830 23.663 1.00 75.00 683 GLU A N 1
ATOM 5424 C CA . GLU A 1 683 ? 4.145 6.905 23.469 1.00 75.00 683 GLU A CA 1
ATOM 5425 C C . GLU A 1 683 ? 4.517 8.166 24.259 1.00 75.00 683 GLU A C 1
ATOM 5427 O O . GLU A 1 683 ? 4.545 9.254 23.684 1.00 75.00 683 GLU A O 1
ATOM 5432 N N . ILE A 1 684 ? 4.909 8.021 25.531 1.00 73.75 684 ILE A N 1
ATOM 5433 C CA . ILE A 1 684 ? 5.387 9.135 26.367 1.00 73.75 684 ILE A CA 1
ATOM 5434 C C . ILE A 1 684 ? 6.621 9.793 25.741 1.00 73.75 684 ILE A C 1
ATOM 5436 O O . ILE A 1 684 ? 6.735 11.020 25.708 1.00 73.75 684 ILE A O 1
ATOM 5440 N N . TYR A 1 685 ? 7.554 8.991 25.226 1.00 67.62 685 TYR A N 1
ATOM 5441 C CA . TYR A 1 685 ? 8.738 9.503 24.545 1.00 67.62 685 TYR A CA 1
ATOM 5442 C C . TYR A 1 685 ? 8.362 10.271 23.270 1.00 67.62 685 TYR A C 1
ATOM 5444 O O . TYR A 1 685 ? 8.822 11.395 23.068 1.00 67.62 685 TYR A O 1
ATOM 5452 N N . ASN A 1 686 ? 7.473 9.723 22.440 1.00 70.50 686 ASN A N 1
ATOM 5453 C CA . ASN A 1 686 ? 6.989 10.384 21.228 1.00 70.50 686 ASN A CA 1
ATOM 5454 C C . ASN A 1 686 ? 6.272 11.707 21.540 1.00 70.50 686 ASN A C 1
ATOM 5456 O O . ASN A 1 686 ? 6.497 12.708 20.857 1.00 70.50 686 ASN A O 1
ATOM 5460 N N . GLU A 1 687 ? 5.450 11.740 22.589 1.00 73.56 687 GLU A N 1
ATOM 5461 C CA . GLU A 1 687 ? 4.775 12.952 23.054 1.00 73.56 687 GLU A CA 1
ATOM 5462 C C . GLU A 1 687 ? 5.778 13.994 23.569 1.00 73.56 687 GLU A C 1
ATOM 5464 O O . GLU A 1 687 ? 5.703 15.167 23.196 1.00 73.56 687 GLU A O 1
ATOM 5469 N N . TYR A 1 688 ? 6.786 13.574 24.341 1.00 73.12 688 TYR A N 1
ATOM 5470 C CA . TYR A 1 688 ? 7.880 14.445 24.770 1.00 73.12 688 TYR A CA 1
ATOM 5471 C C . TYR A 1 688 ? 8.603 15.080 23.572 1.00 73.12 688 TYR A C 1
ATOM 5473 O O . TYR A 1 688 ? 8.838 16.292 23.557 1.00 73.12 688 TYR A O 1
ATOM 5481 N N . PHE A 1 689 ? 8.917 14.295 22.537 1.00 66.62 689 PHE A N 1
ATOM 5482 C CA . PHE A 1 689 ? 9.542 14.807 21.315 1.00 66.62 689 PHE A CA 1
ATOM 5483 C C . PHE A 1 689 ? 8.628 15.752 20.539 1.00 66.62 689 PHE A C 1
ATOM 5485 O O . PHE A 1 689 ? 9.102 16.773 20.039 1.00 66.62 689 PHE A O 1
ATOM 5492 N N . ARG A 1 690 ? 7.327 15.460 20.469 1.00 69.06 690 ARG A N 1
ATOM 5493 C CA . ARG A 1 690 ? 6.333 16.327 19.827 1.00 69.06 690 ARG A CA 1
ATOM 5494 C C . ARG A 1 690 ? 6.247 17.683 20.526 1.00 69.06 690 ARG A C 1
ATOM 5496 O O . ARG A 1 690 ? 6.392 18.709 19.866 1.00 69.06 690 ARG A O 1
ATOM 5503 N N . ASN A 1 691 ? 6.144 17.685 21.853 1.00 74.50 691 ASN A N 1
ATOM 5504 C CA . ASN A 1 691 ? 6.118 18.905 22.660 1.00 74.50 691 ASN A CA 1
ATOM 5505 C C . ASN A 1 691 ? 7.423 19.703 22.523 1.00 74.50 691 ASN A C 1
ATOM 5507 O O . ASN A 1 691 ? 7.406 20.926 22.381 1.00 74.50 691 ASN A O 1
ATOM 5511 N N . LYS A 1 692 ? 8.573 19.021 22.489 1.00 69.88 692 LYS A N 1
ATOM 5512 C CA . LYS A 1 692 ? 9.874 19.665 22.264 1.00 69.88 692 LYS A CA 1
ATOM 5513 C C . LYS A 1 692 ? 9.990 20.260 20.856 1.00 69.88 692 LYS A C 1
ATOM 5515 O O . LYS A 1 692 ? 10.519 21.358 20.702 1.00 69.88 692 LYS A O 1
ATOM 5520 N N . LYS A 1 693 ? 9.464 19.575 19.835 1.00 65.88 693 LYS A N 1
ATOM 5521 C CA . LYS A 1 693 ? 9.385 20.074 18.453 1.00 65.88 693 LYS A CA 1
ATOM 5522 C C . LYS A 1 693 ? 8.503 21.320 18.365 1.00 65.88 693 LYS A C 1
ATOM 5524 O O . LYS A 1 693 ? 8.917 22.290 17.740 1.00 65.88 693 LYS A O 1
ATOM 5529 N N . GLU A 1 694 ? 7.342 21.325 19.019 1.00 71.44 694 GLU A N 1
ATOM 5530 C CA . GLU A 1 694 ? 6.450 22.492 19.078 1.00 71.44 694 GLU A CA 1
ATOM 5531 C C . GLU A 1 694 ? 7.100 23.684 19.789 1.00 71.44 694 GLU A C 1
ATOM 5533 O O . GLU A 1 694 ? 7.036 24.804 19.282 1.00 71.44 694 GLU A O 1
ATOM 5538 N N . GLN A 1 695 ? 7.815 23.456 20.896 1.00 71.50 695 GLN A N 1
ATOM 5539 C CA . GLN A 1 695 ? 8.591 24.508 21.563 1.00 71.50 695 GLN A CA 1
ATOM 5540 C C . GLN A 1 695 ? 9.684 25.092 20.658 1.00 71.50 695 GLN A C 1
ATOM 5542 O O . GLN A 1 695 ? 9.842 26.312 20.590 1.00 71.50 695 GLN A O 1
ATOM 5547 N N . ILE A 1 696 ? 10.426 24.246 19.934 1.00 68.44 696 ILE A N 1
ATOM 5548 C CA . ILE A 1 696 ? 11.447 24.697 18.975 1.00 68.44 696 ILE A CA 1
ATOM 5549 C C . ILE A 1 696 ? 10.801 25.494 17.832 1.00 68.44 696 ILE A C 1
ATOM 5551 O O . ILE A 1 696 ? 11.339 26.529 17.435 1.00 68.44 696 ILE A O 1
ATOM 5555 N N . LEU A 1 697 ? 9.633 25.067 17.337 1.00 66.88 697 LEU A N 1
ATOM 5556 C CA . LEU A 1 697 ? 8.895 25.783 16.296 1.00 66.88 697 LEU A CA 1
ATOM 5557 C C . LEU A 1 697 ? 8.472 27.181 16.775 1.00 66.88 697 LEU A C 1
ATOM 5559 O O . LEU A 1 697 ? 8.741 28.165 16.088 1.00 66.88 697 LEU A O 1
ATOM 5563 N N . GLN A 1 698 ? 7.916 27.290 17.986 1.00 72.00 698 GLN A N 1
ATOM 5564 C CA . GLN A 1 698 ? 7.523 28.570 18.591 1.00 72.00 698 GLN A CA 1
ATOM 5565 C C . GLN A 1 698 ? 8.722 29.505 18.820 1.00 72.00 698 GLN A C 1
ATOM 5567 O O . GLN A 1 698 ? 8.641 30.707 18.555 1.00 72.00 698 GLN A O 1
ATOM 5572 N N . LEU A 1 699 ? 9.865 28.965 19.257 1.00 67.81 699 LEU A N 1
ATOM 5573 C CA . LEU A 1 699 ? 11.119 29.716 19.380 1.00 67.81 699 LEU A CA 1
ATOM 5574 C C . LEU A 1 699 ? 11.627 30.204 18.013 1.00 67.81 699 LEU A C 1
ATOM 5576 O O . LEU A 1 699 ? 12.116 31.333 17.906 1.00 67.81 699 LEU A O 1
ATOM 5580 N N . SER A 1 700 ? 11.482 29.396 16.959 1.00 62.69 700 SER A N 1
ATOM 5581 C CA . SER A 1 700 ? 11.877 29.769 15.595 1.00 62.69 700 SER A CA 1
ATOM 5582 C C . SER A 1 700 ? 10.986 30.873 15.007 1.00 62.69 700 SER A C 1
ATOM 5584 O O . SER A 1 700 ? 11.503 31.842 14.449 1.00 62.69 700 SER A O 1
ATOM 5586 N N . GLU A 1 701 ? 9.669 30.818 15.228 1.00 68.00 701 GLU A N 1
ATOM 5587 C CA . GLU A 1 701 ? 8.731 31.864 14.803 1.00 68.00 701 GLU A CA 1
ATOM 5588 C C . GLU A 1 701 ? 8.942 33.174 15.573 1.00 68.00 701 GLU A C 1
ATOM 5590 O O . GLU A 1 701 ? 8.922 34.259 14.983 1.00 68.00 701 GLU A O 1
ATOM 5595 N N . GLY A 1 702 ? 9.203 33.091 16.882 1.00 64.44 702 GLY A N 1
ATOM 5596 C CA . GLY A 1 702 ? 9.547 34.252 17.708 1.00 64.44 702 GLY A CA 1
ATOM 5597 C C . GLY A 1 702 ? 10.847 34.924 17.258 1.00 64.44 702 GLY A C 1
ATOM 5598 O O . GLY A 1 702 ? 10.934 36.154 17.201 1.00 64.44 702 GLY A O 1
ATOM 5599 N N . SER A 1 703 ? 11.837 34.123 16.860 1.00 57.22 703 SER A N 1
ATOM 5600 C CA . SER A 1 703 ? 13.090 34.608 16.278 1.00 57.22 703 SER A CA 1
ATOM 5601 C C . SER A 1 703 ? 12.840 35.282 14.928 1.00 57.22 703 SER A C 1
ATOM 5603 O O . SER A 1 703 ? 13.269 36.415 14.723 1.00 57.22 703 SER A O 1
ATOM 5605 N N . SER A 1 704 ? 12.069 34.646 14.043 1.00 56.06 704 SER A N 1
ATOM 5606 C CA . SER A 1 704 ? 11.717 35.184 12.724 1.00 56.06 704 SER A CA 1
ATOM 5607 C C . SER A 1 704 ? 10.976 36.524 12.818 1.00 56.06 704 SER A C 1
ATOM 5609 O O . SER A 1 704 ? 11.316 37.466 12.107 1.00 56.06 704 SER A O 1
ATOM 5611 N N . LYS A 1 705 ? 10.024 36.674 13.753 1.00 64.31 705 LYS A N 1
ATOM 5612 C CA . LYS A 1 705 ? 9.346 37.960 14.011 1.00 64.31 705 LYS A CA 1
ATOM 5613 C C . LYS A 1 705 ? 10.311 39.046 14.494 1.00 64.31 705 LYS A C 1
ATOM 5615 O O . LYS A 1 705 ? 10.186 40.201 14.094 1.00 64.31 705 LYS A O 1
ATOM 5620 N N . LYS A 1 706 ? 11.299 38.688 15.320 1.00 63.69 706 LYS A N 1
ATOM 5621 C CA . LYS A 1 706 ? 12.338 39.613 15.801 1.00 63.69 706 LYS A CA 1
ATOM 5622 C C . LYS A 1 706 ? 13.284 40.060 14.679 1.00 63.69 706 LYS A C 1
ATOM 5624 O O . LYS A 1 706 ? 13.677 41.224 14.659 1.00 63.69 706 LYS A O 1
ATOM 5629 N N . TYR A 1 707 ? 13.621 39.169 13.745 1.00 55.53 707 TYR A N 1
ATOM 5630 C CA . TYR A 1 707 ? 14.411 39.506 12.556 1.00 55.53 707 TYR A CA 1
ATOM 5631 C C . TYR A 1 707 ? 13.627 40.378 11.570 1.00 55.53 707 TYR A C 1
ATOM 5633 O O . TYR A 1 707 ? 14.160 41.386 11.121 1.00 55.53 707 TYR A O 1
ATOM 5641 N N . MET A 1 708 ? 12.350 40.075 11.317 1.00 55.16 708 MET A N 1
ATOM 5642 C CA . MET A 1 708 ? 11.487 40.910 10.466 1.00 55.16 708 MET A CA 1
ATOM 5643 C C . MET A 1 708 ? 11.301 42.321 11.036 1.00 55.16 708 MET A C 1
ATOM 5645 O O . MET A 1 708 ? 11.363 43.294 10.293 1.00 55.16 708 MET A O 1
ATOM 5649 N N . LYS A 1 709 ? 11.164 42.452 12.363 1.00 65.31 709 LYS A N 1
ATOM 5650 C CA . LYS A 1 709 ? 11.101 43.763 13.023 1.00 65.31 709 LYS A CA 1
ATOM 5651 C C . LYS A 1 709 ? 12.409 44.552 12.880 1.00 65.31 709 LYS A C 1
ATOM 5653 O O . LYS A 1 709 ? 12.369 45.741 12.602 1.00 65.31 709 LYS A O 1
ATOM 5658 N N . LYS A 1 710 ? 13.562 43.885 13.007 1.00 62.88 710 LYS A N 1
ATOM 5659 C CA . LYS A 1 710 ? 14.875 44.509 12.778 1.00 62.88 710 LYS A CA 1
ATOM 5660 C C . LYS A 1 710 ? 15.093 44.942 11.330 1.00 62.88 710 LYS A C 1
ATOM 5662 O O . LYS A 1 710 ? 15.780 45.927 11.122 1.00 62.88 710 LYS A O 1
ATOM 5667 N N . ILE A 1 711 ? 14.549 44.212 10.356 1.00 59.19 711 ILE A N 1
ATOM 5668 C CA . ILE A 1 711 ? 14.617 44.590 8.937 1.00 59.19 711 ILE A CA 1
ATOM 5669 C C . ILE A 1 711 ? 13.753 45.832 8.687 1.00 59.19 711 ILE A C 1
ATOM 5671 O O . ILE A 1 711 ? 14.236 46.783 8.090 1.00 59.19 711 ILE A O 1
ATOM 5675 N N . GLN A 1 712 ? 12.536 45.885 9.239 1.00 56.78 712 GLN A N 1
ATOM 5676 C CA . GLN A 1 712 ? 11.676 47.075 9.152 1.00 56.78 712 GLN A CA 1
ATOM 5677 C C . GLN A 1 712 ? 12.274 48.311 9.844 1.00 56.78 712 GLN A C 1
ATOM 5679 O O . GLN A 1 712 ? 12.114 49.417 9.346 1.00 56.78 712 GLN A O 1
ATOM 5684 N N . GLU A 1 713 ? 12.980 48.135 10.966 1.00 63.28 713 GLU A N 1
ATOM 5685 C CA . GLU A 1 713 ? 13.735 49.210 11.636 1.00 63.28 713 GLU A CA 1
ATOM 5686 C C . GLU A 1 713 ? 14.994 49.640 10.858 1.00 63.28 713 GLU A C 1
ATOM 5688 O O . GLU A 1 713 ? 15.538 50.698 11.143 1.00 63.28 713 GLU A O 1
ATOM 5693 N N . PHE A 1 714 ? 15.474 48.832 9.904 1.00 56.25 714 PHE A N 1
ATOM 5694 C CA . PHE A 1 714 ? 16.618 49.156 9.039 1.00 56.25 714 PHE A CA 1
ATOM 5695 C C . PHE A 1 714 ? 16.193 49.815 7.715 1.00 56.25 714 PHE A C 1
ATOM 5697 O O . PHE A 1 714 ? 17.018 50.433 7.046 1.00 56.25 714 PHE A O 1
ATOM 5704 N N . GLU A 1 715 ? 14.930 49.642 7.312 1.00 51.41 715 GLU A N 1
ATOM 5705 C CA . GLU A 1 715 ? 14.331 50.238 6.108 1.00 51.41 715 GLU A CA 1
ATOM 5706 C C . GLU A 1 715 ? 13.712 51.631 6.354 1.00 51.41 715 GLU A C 1
ATOM 5708 O O . GLU A 1 715 ? 13.407 52.331 5.387 1.00 51.41 715 GLU A O 1
ATOM 5713 N N . GLN A 1 716 ? 13.532 52.033 7.620 1.00 49.81 716 GLN A N 1
ATOM 5714 C CA . GLN A 1 716 ? 13.179 53.399 8.046 1.00 49.81 716 GLN A CA 1
ATOM 5715 C C . GLN A 1 716 ? 14.434 54.210 8.359 1.00 49.81 716 GLN A C 1
ATOM 5717 O O . GLN A 1 716 ? 14.430 55.420 8.032 1.00 49.81 716 GLN A O 1
#